Protein AF-A0A179UTD5-F1 (afdb_monomer)

Structure (mmCIF, N/CA/C/O backbone):
data_AF-A0A179UTD5-F1
#
_entry.id   AF-A0A179UTD5-F1
#
loop_
_atom_site.group_PDB
_atom_site.id
_atom_site.type_symbol
_atom_site.label_atom_id
_atom_site.label_alt_id
_atom_site.label_comp_id
_atom_site.label_asym_id
_atom_site.label_entity_id
_atom_site.label_seq_id
_atom_site.pdbx_PDB_ins_code
_atom_site.Cartn_x
_atom_site.Cartn_y
_atom_site.Cartn_z
_atom_site.occupancy
_atom_site.B_iso_or_equiv
_atom_site.auth_seq_id
_atom_site.auth_comp_id
_atom_site.auth_asym_id
_atom_site.auth_atom_id
_atom_site.pdbx_PDB_model_num
ATOM 1 N N . MET A 1 1 ? 24.505 20.014 -13.041 1.00 45.75 1 MET A N 1
ATOM 2 C CA . MET A 1 1 ? 25.662 20.159 -12.126 1.00 45.75 1 MET A CA 1
ATOM 3 C C . MET A 1 1 ? 25.513 21.247 -11.054 1.00 45.75 1 MET A C 1
ATOM 5 O O . MET A 1 1 ? 26.150 21.103 -10.022 1.00 45.75 1 MET A O 1
ATOM 9 N N . ALA A 1 2 ? 24.678 22.289 -11.212 1.00 31.31 2 ALA A N 1
ATOM 10 C CA . ALA A 1 2 ? 24.395 23.248 -10.123 1.00 31.31 2 ALA A CA 1
ATOM 11 C C . ALA A 1 2 ? 23.153 22.891 -9.268 1.00 31.31 2 ALA A C 1
ATOM 13 O O . ALA A 1 2 ? 23.097 23.254 -8.100 1.00 31.31 2 ALA A O 1
ATOM 14 N N . GLN A 1 3 ? 22.189 22.134 -9.812 1.00 37.75 3 GLN A N 1
ATOM 15 C CA . GLN A 1 3 ? 20.967 21.731 -9.092 1.00 37.75 3 GLN A CA 1
ATOM 16 C C . GLN A 1 3 ? 21.190 20.621 -8.046 1.00 37.75 3 GLN A C 1
ATOM 18 O O . GLN A 1 3 ? 20.541 20.643 -7.005 1.00 37.75 3 GLN A O 1
ATOM 23 N N . ASP A 1 4 ? 22.151 19.714 -8.256 1.00 39.25 4 ASP A N 1
ATOM 24 C CA . ASP A 1 4 ? 22.407 18.592 -7.332 1.00 39.25 4 ASP A CA 1
ATOM 25 C C . ASP A 1 4 ? 23.054 19.027 -6.007 1.00 39.25 4 ASP A C 1
ATOM 27 O O . ASP A 1 4 ? 22.862 18.392 -4.973 1.00 39.25 4 ASP A O 1
ATOM 31 N N . ARG A 1 5 ? 23.786 20.151 -6.005 1.00 39.38 5 ARG A N 1
ATOM 32 C CA . ARG A 1 5 ? 24.394 20.705 -4.784 1.00 39.38 5 ARG A CA 1
ATOM 33 C C . ARG A 1 5 ? 23.377 21.396 -3.876 1.00 39.38 5 ARG A C 1
ATOM 35 O O . ARG A 1 5 ? 23.555 21.368 -2.662 1.00 39.38 5 ARG A O 1
ATOM 42 N N . GLN A 1 6 ? 22.306 21.957 -4.437 1.00 38.03 6 GLN A N 1
ATOM 43 C CA . GLN A 1 6 ? 21.267 22.631 -3.653 1.00 38.03 6 GLN A CA 1
ATOM 44 C C . GLN A 1 6 ? 20.427 21.625 -2.843 1.00 38.03 6 GLN A C 1
ATOM 46 O O . GLN A 1 6 ? 20.060 21.892 -1.703 1.00 38.03 6 GLN A O 1
ATOM 51 N N . PHE A 1 7 ? 20.217 20.421 -3.390 1.00 41.94 7 PHE A N 1
ATOM 52 C CA . PHE A 1 7 ? 19.435 19.356 -2.754 1.00 41.94 7 PHE A CA 1
ATOM 53 C C . PHE A 1 7 ? 20.102 18.788 -1.487 1.00 41.94 7 PHE A C 1
ATOM 55 O O . PHE A 1 7 ? 19.427 18.477 -0.502 1.00 41.94 7 PHE A O 1
ATOM 62 N N . ALA A 1 8 ? 21.435 18.694 -1.471 1.00 44.12 8 ALA A N 1
ATOM 63 C CA . ALA A 1 8 ? 22.182 18.202 -0.312 1.00 44.12 8 ALA A CA 1
ATOM 64 C C . ALA A 1 8 ? 22.150 19.186 0.874 1.00 44.12 8 ALA A C 1
ATOM 66 O O . ALA A 1 8 ? 22.037 18.761 2.025 1.00 44.12 8 ALA A O 1
ATOM 67 N N . VAL A 1 9 ? 22.191 20.494 0.597 1.00 42.91 9 VAL A N 1
ATOM 68 C CA . VAL A 1 9 ? 22.203 21.543 1.630 1.00 42.91 9 VAL A CA 1
ATOM 69 C C . VAL A 1 9 ? 20.824 21.691 2.282 1.00 42.91 9 VAL A C 1
ATOM 71 O O . VAL A 1 9 ? 20.731 21.674 3.511 1.00 42.91 9 VAL A O 1
ATOM 74 N N . ASP A 1 10 ? 19.744 21.701 1.494 1.00 41.81 10 ASP A N 1
ATOM 75 C CA . ASP A 1 10 ? 18.377 21.844 2.021 1.00 41.81 10 ASP A CA 1
ATOM 76 C C . ASP A 1 10 ? 17.947 20.648 2.890 1.00 41.81 10 ASP A C 1
ATOM 78 O O . ASP A 1 10 ? 17.264 20.808 3.907 1.00 41.81 10 ASP A O 1
ATOM 82 N N . THR A 1 11 ? 18.407 19.439 2.549 1.00 42.28 11 THR A N 1
ATOM 83 C CA . THR A 1 11 ? 18.096 18.214 3.309 1.00 42.28 11 THR A CA 1
ATOM 84 C C . THR A 1 11 ? 18.831 18.171 4.654 1.00 42.28 11 THR A C 1
ATOM 86 O O . THR A 1 11 ? 18.299 17.673 5.652 1.00 42.28 11 THR A O 1
ATOM 89 N N . GLN A 1 12 ? 20.046 18.721 4.716 1.00 40.56 12 GLN A N 1
ATOM 90 C CA . GLN A 1 12 ? 20.845 18.769 5.940 1.00 40.56 12 GLN A CA 1
ATOM 91 C C . GLN A 1 12 ? 20.377 19.896 6.878 1.00 40.56 12 GLN A C 1
ATOM 93 O O . GLN A 1 12 ? 20.342 19.708 8.096 1.00 40.56 12 GLN A O 1
ATOM 98 N N . GLN A 1 13 ? 19.910 21.017 6.318 1.00 35.78 13 GLN A N 1
ATOM 99 C CA . GLN A 1 13 ? 19.383 22.151 7.079 1.00 35.78 13 GLN A CA 1
ATOM 100 C C . GLN A 1 13 ? 17.998 21.851 7.687 1.00 35.78 13 GLN A C 1
ATOM 102 O O . GLN A 1 13 ? 17.762 22.180 8.850 1.00 35.78 13 GLN A O 1
ATOM 107 N N . ARG A 1 14 ? 17.129 21.096 6.988 1.00 44.94 14 ARG A N 1
ATOM 108 C CA . ARG A 1 14 ? 15.857 20.582 7.552 1.00 44.94 14 ARG A CA 1
ATOM 109 C C . ARG A 1 14 ? 16.034 19.528 8.652 1.00 44.94 14 ARG A C 1
ATOM 111 O O . ARG A 1 14 ? 15.143 19.358 9.481 1.00 44.94 14 ARG A O 1
ATOM 118 N N . ARG A 1 15 ? 17.170 18.820 8.694 1.00 42.62 15 ARG A N 1
ATOM 119 C CA . ARG A 1 15 ? 17.478 17.869 9.779 1.00 42.62 15 ARG A CA 1
ATOM 120 C C . ARG A 1 15 ? 17.890 18.557 11.083 1.00 42.62 15 ARG A C 1
ATOM 122 O O . ARG A 1 15 ? 17.671 17.979 12.142 1.00 42.62 15 ARG A O 1
ATOM 129 N N . GLN A 1 16 ? 18.451 19.767 11.029 1.00 36.53 16 GLN A N 1
ATOM 130 C CA . GLN A 1 16 ? 18.895 20.490 12.229 1.00 36.53 16 GLN A CA 1
ATOM 131 C C . GLN A 1 16 ? 17.793 21.339 12.881 1.00 36.53 16 GLN A C 1
ATOM 133 O O . GLN A 1 16 ? 17.808 21.506 14.097 1.00 36.53 16 GLN A O 1
ATOM 138 N N . THR A 1 17 ? 16.801 21.819 12.126 1.00 38.00 17 THR A N 1
ATOM 139 C CA . THR A 1 17 ? 15.708 22.645 12.677 1.00 38.00 17 THR A CA 1
ATOM 140 C C . THR A 1 17 ? 14.622 21.846 13.403 1.00 38.00 17 THR A C 1
ATOM 142 O O . THR A 1 17 ? 13.911 22.401 14.236 1.00 38.00 17 THR A O 1
ATOM 145 N N . ASN A 1 18 ? 14.523 20.536 13.161 1.00 33.56 18 ASN A N 1
ATOM 146 C CA . ASN A 1 18 ? 13.506 19.682 13.786 1.00 33.56 18 ASN A CA 1
ATOM 147 C C . ASN A 1 18 ? 13.922 19.091 15.148 1.00 33.56 18 ASN A C 1
ATOM 149 O O . ASN A 1 18 ? 13.120 18.408 15.778 1.00 33.56 18 ASN A O 1
ATOM 153 N N . PHE A 1 19 ? 15.143 19.362 15.629 1.00 33.28 19 PHE A N 1
ATOM 154 C CA . PHE A 1 19 ? 15.650 18.844 16.910 1.00 33.28 19 PHE A CA 1
ATOM 155 C C . PHE A 1 19 ? 15.665 19.863 18.065 1.00 33.28 19 PHE A C 1
ATOM 157 O O . PHE A 1 19 ? 16.104 19.518 19.159 1.00 33.28 19 PHE A O 1
ATOM 164 N N . THR A 1 20 ? 15.171 21.094 17.877 1.00 34.09 20 THR A N 1
ATOM 165 C CA . THR A 1 20 ? 15.298 22.166 18.892 1.00 34.09 20 THR A CA 1
ATOM 166 C C . THR A 1 20 ? 14.007 22.862 19.333 1.00 34.09 20 THR A C 1
ATOM 168 O O . THR A 1 20 ? 14.087 23.801 20.121 1.00 34.09 20 THR A O 1
ATOM 171 N N . HIS A 1 21 ? 12.810 22.391 18.965 1.00 30.84 21 HIS A N 1
ATOM 172 C CA . HIS A 1 21 ? 11.567 22.961 19.510 1.00 30.84 21 HIS A CA 1
ATOM 173 C C . HIS A 1 21 ? 10.615 21.911 20.084 1.00 30.84 21 HIS A C 1
ATOM 175 O O . HIS A 1 21 ? 9.765 21.358 19.396 1.00 30.84 21 HIS A O 1
ATOM 181 N N . GLY A 1 22 ? 10.742 21.679 21.393 1.00 32.91 22 GLY A N 1
ATOM 182 C CA . GLY A 1 22 ? 9.803 20.852 22.151 1.00 32.91 22 GLY A CA 1
ATOM 183 C C . GLY A 1 22 ? 10.181 20.619 23.614 1.00 32.91 22 GLY A C 1
ATOM 184 O O . GLY A 1 22 ? 9.931 19.539 24.128 1.00 32.91 22 GLY A O 1
ATOM 185 N N . GLY A 1 23 ? 10.807 21.589 24.290 1.00 27.78 23 GLY A N 1
ATOM 186 C CA . GLY A 1 23 ? 11.138 21.491 25.714 1.00 27.78 23 GLY A CA 1
ATOM 187 C C . GLY A 1 23 ? 10.727 22.760 26.450 1.00 27.78 23 GLY A C 1
ATOM 188 O O . GLY A 1 23 ? 11.314 23.814 26.234 1.00 27.78 23 GLY A O 1
ATOM 189 N N . ARG A 1 24 ? 9.704 22.665 27.307 1.00 34.38 24 ARG A N 1
ATOM 190 C CA . ARG A 1 24 ? 9.354 23.704 28.285 1.00 34.38 24 ARG A CA 1
ATOM 191 C C . ARG A 1 24 ? 10.528 23.880 29.253 1.00 34.38 24 ARG A C 1
ATOM 193 O O . ARG A 1 24 ? 10.786 22.989 30.056 1.00 34.38 24 ARG A O 1
ATOM 200 N N . THR A 1 25 ? 11.207 25.018 29.201 1.00 30.19 25 THR A N 1
ATOM 201 C CA . THR A 1 25 ? 12.200 25.437 30.195 1.00 30.19 25 THR A CA 1
ATOM 202 C C . THR A 1 25 ? 11.567 26.420 31.177 1.00 30.19 25 THR A C 1
ATOM 204 O O . THR A 1 25 ? 11.103 27.495 30.802 1.00 30.19 25 THR A O 1
ATOM 207 N N . PHE A 1 26 ? 11.543 26.032 32.453 1.00 33.00 26 PHE A N 1
ATOM 208 C CA . PHE A 1 26 ? 11.417 26.958 33.575 1.00 33.00 26 PHE A CA 1
ATOM 209 C C . PHE A 1 26 ? 12.678 27.836 33.619 1.00 33.00 26 PHE A C 1
ATOM 211 O O . PHE A 1 26 ? 13.791 27.325 33.491 1.00 33.00 26 PHE A O 1
ATOM 218 N N . GLY A 1 27 ? 12.497 29.152 33.747 1.00 30.91 27 GLY A N 1
ATOM 219 C CA . GLY A 1 27 ? 13.593 30.122 33.773 1.00 30.91 27 GLY A CA 1
ATOM 220 C C . GLY A 1 27 ? 14.416 30.073 35.073 1.00 30.91 27 GLY A C 1
ATOM 221 O O . GLY A 1 27 ? 13.873 29.705 36.117 1.00 30.91 27 GLY A O 1
ATOM 222 N N . PRO A 1 28 ? 15.706 30.458 35.040 1.00 39.06 28 PRO A N 1
ATOM 223 C CA . PRO A 1 28 ? 16.534 30.587 36.235 1.00 39.06 28 PRO A CA 1
ATOM 224 C C . PRO A 1 28 ? 16.504 32.026 36.795 1.00 39.06 28 PRO A C 1
ATOM 226 O O . PRO A 1 28 ? 16.358 32.976 36.020 1.00 39.06 28 PRO A O 1
ATOM 229 N N . PRO A 1 29 ? 16.688 32.229 38.114 1.00 37.50 29 PRO A N 1
ATOM 230 C CA . PRO A 1 29 ? 17.000 33.537 38.685 1.00 37.50 29 PRO A CA 1
ATOM 231 C C . PRO A 1 29 ? 18.529 33.782 38.755 1.00 37.50 29 PRO A C 1
ATOM 233 O O . PRO A 1 29 ? 19.312 32.855 38.534 1.00 37.50 29 PRO A O 1
ATOM 236 N N . PRO A 1 30 ? 18.969 35.034 38.999 1.00 37.62 30 PRO A N 1
ATOM 237 C CA . PRO A 1 30 ? 20.245 35.547 38.504 1.00 37.62 30 PRO A CA 1
ATOM 238 C C . PRO A 1 30 ? 21.448 35.352 39.441 1.00 37.62 30 PRO A C 1
ATOM 240 O O . PRO A 1 30 ? 21.329 35.115 40.639 1.00 37.62 30 PRO A O 1
ATOM 243 N N . SER A 1 31 ? 22.618 35.510 38.824 1.00 33.59 31 SER A N 1
ATOM 244 C CA . SER A 1 31 ? 23.986 35.411 39.334 1.00 33.59 31 SER A CA 1
ATOM 245 C C . SER A 1 31 ? 24.446 36.583 40.211 1.00 33.59 31 SER A C 1
ATOM 247 O O . SER A 1 31 ? 24.213 37.742 39.866 1.00 33.59 31 SER A O 1
ATOM 249 N N . THR A 1 32 ? 25.260 36.280 41.225 1.00 33.25 32 THR A N 1
ATOM 250 C CA . THR A 1 32 ? 26.207 37.208 41.867 1.00 33.25 32 THR A CA 1
ATOM 251 C C . THR A 1 32 ? 27.625 36.618 41.862 1.00 33.25 32 THR A C 1
ATOM 253 O O . THR A 1 32 ? 27.832 35.418 42.022 1.00 33.25 32 THR A O 1
ATOM 256 N N . THR A 1 33 ? 28.588 37.493 41.583 1.00 37.25 33 THR A N 1
ATOM 257 C CA . THR A 1 33 ? 30.030 37.291 41.336 1.00 37.25 33 THR A CA 1
ATOM 258 C C . THR A 1 33 ? 30.871 37.389 42.644 1.00 37.25 33 THR A C 1
ATOM 260 O O . THR A 1 33 ? 30.285 37.388 43.721 1.00 37.25 33 THR A O 1
ATOM 263 N N . PRO A 1 34 ? 32.218 37.540 42.624 1.00 47.97 34 PRO A N 1
ATOM 264 C CA . PRO A 1 34 ? 33.231 36.470 42.629 1.00 47.97 34 PRO A CA 1
ATOM 265 C C . PRO A 1 34 ? 34.286 36.643 43.759 1.00 47.97 34 PRO A C 1
ATOM 267 O O . PRO A 1 34 ? 34.339 37.693 44.381 1.00 47.97 34 PRO A O 1
ATOM 270 N N . LEU A 1 35 ? 35.199 35.683 43.969 1.00 31.44 35 LEU A N 1
ATOM 271 C CA . LEU A 1 35 ? 36.503 35.889 44.644 1.00 31.44 35 LEU A CA 1
ATOM 272 C C . LEU A 1 35 ? 37.473 34.748 44.242 1.00 31.44 35 LEU A C 1
ATOM 274 O O . LEU A 1 35 ? 37.134 33.577 44.390 1.00 31.44 35 LEU A O 1
ATOM 278 N N . GLY A 1 36 ? 38.645 35.086 43.681 1.00 28.45 36 GLY A N 1
ATOM 279 C CA . GLY A 1 36 ? 39.770 34.159 43.403 1.00 28.45 36 GLY A CA 1
ATOM 280 C C . GLY A 1 36 ? 40.814 34.159 44.540 1.00 28.45 36 GLY A C 1
ATOM 281 O O . GLY A 1 36 ? 40.448 34.547 45.647 1.00 28.45 36 GLY A O 1
ATOM 282 N N . PRO A 1 37 ? 42.122 33.888 44.303 1.00 50.66 37 PRO A N 1
ATOM 283 C CA . PRO A 1 37 ? 42.756 33.123 43.217 1.00 50.66 37 PRO A CA 1
ATOM 284 C C . PRO A 1 37 ? 43.889 32.141 43.674 1.00 50.66 37 PRO A C 1
ATOM 286 O O . PRO A 1 37 ? 44.347 32.170 44.808 1.00 50.66 37 PRO A O 1
ATOM 289 N N . SER A 1 38 ? 44.377 31.352 42.700 1.00 31.33 38 SER A N 1
ATOM 290 C CA . SER A 1 38 ? 45.745 30.810 42.486 1.00 31.33 38 SER A CA 1
ATOM 291 C C . SER A 1 38 ? 46.451 29.890 43.503 1.00 31.33 38 SER A C 1
ATOM 293 O O . SER A 1 38 ? 46.857 30.329 44.569 1.00 31.33 38 SER A O 1
ATOM 295 N N . ALA A 1 39 ? 46.834 28.686 43.042 1.00 32.06 39 ALA A N 1
ATOM 296 C CA . ALA A 1 39 ? 48.245 28.292 42.859 1.00 32.06 39 ALA A CA 1
ATOM 297 C C . ALA A 1 39 ? 48.382 26.936 42.126 1.00 32.06 39 ALA A C 1
ATOM 299 O O . ALA A 1 39 ? 47.685 25.967 42.411 1.00 32.06 39 ALA A O 1
ATOM 300 N N . THR A 1 40 ? 49.316 26.903 41.180 1.00 31.75 40 THR A N 1
ATOM 301 C CA . THR A 1 40 ? 49.739 25.782 40.326 1.00 31.75 40 THR A CA 1
ATOM 302 C C . THR A 1 40 ? 50.897 25.026 40.991 1.00 31.75 40 THR A C 1
ATOM 304 O O . THR A 1 40 ? 51.768 25.706 41.524 1.00 31.75 40 THR A O 1
ATOM 307 N N . LEU A 1 41 ? 50.977 23.684 40.892 1.00 31.02 41 LEU A N 1
ATOM 308 C CA . LEU A 1 41 ? 52.193 22.927 40.496 1.00 31.02 41 LEU A CA 1
ATOM 309 C C . LEU A 1 41 ? 52.088 21.387 40.646 1.00 31.02 41 LEU A C 1
ATOM 311 O O . LEU A 1 41 ? 51.740 20.870 41.700 1.00 31.02 41 LEU A O 1
ATOM 315 N N . ALA A 1 42 ? 52.574 20.727 39.586 1.00 29.88 42 ALA A N 1
ATOM 316 C CA . ALA A 1 42 ? 53.394 19.505 39.527 1.00 29.88 42 ALA A CA 1
ATOM 317 C C . ALA A 1 42 ? 52.785 18.080 39.558 1.00 29.88 42 ALA A C 1
ATOM 319 O O . ALA A 1 42 ? 51.980 17.693 40.397 1.00 29.88 42 ALA A O 1
ATOM 320 N N . SER A 1 43 ? 53.301 17.305 38.594 1.00 32.69 43 SER A N 1
ATOM 321 C CA . SER A 1 43 ? 53.149 15.885 38.262 1.00 32.69 43 SER A CA 1
ATOM 322 C C . SER A 1 43 ? 53.301 14.876 39.402 1.00 32.69 43 SER A C 1
ATOM 324 O O . SER A 1 43 ? 54.254 14.960 40.169 1.00 32.69 43 SER A O 1
ATOM 326 N N . ALA A 1 44 ? 52.524 13.789 39.331 1.00 31.36 44 ALA A N 1
ATOM 327 C CA . ALA A 1 44 ? 53.013 12.423 39.555 1.00 31.36 44 ALA A CA 1
ATOM 328 C C . ALA A 1 44 ? 52.036 11.392 38.956 1.00 31.36 44 ALA A C 1
ATOM 330 O O . ALA A 1 44 ? 50.825 11.473 39.146 1.00 31.36 44 ALA A O 1
ATOM 331 N N . MET A 1 45 ? 52.579 10.431 38.206 1.00 34.25 45 MET A N 1
ATOM 332 C CA . MET A 1 45 ? 51.870 9.254 37.706 1.00 34.25 45 MET A CA 1
ATOM 333 C C . MET A 1 45 ? 51.644 8.207 38.813 1.00 34.25 45 MET A C 1
ATOM 335 O O . MET A 1 45 ? 52.405 8.147 39.772 1.00 34.25 45 MET A O 1
ATOM 339 N N . LEU A 1 46 ? 50.693 7.302 38.532 1.00 33.59 46 LEU A N 1
ATOM 340 C CA . LEU A 1 46 ? 50.519 5.937 39.061 1.00 33.59 46 LEU A CA 1
ATOM 341 C C . LEU A 1 46 ? 49.963 5.783 40.487 1.00 33.59 46 LEU A C 1
ATOM 343 O O . LEU A 1 46 ? 50.694 5.842 41.465 1.00 33.59 46 LEU A O 1
ATOM 347 N N . ALA A 1 47 ? 48.682 5.411 40.569 1.00 32.91 47 ALA A N 1
ATOM 348 C CA . ALA A 1 47 ? 48.234 4.112 41.097 1.00 32.91 47 ALA A CA 1
ATOM 349 C C . ALA A 1 47 ? 46.696 4.080 41.137 1.00 32.91 47 ALA A C 1
ATOM 351 O O . ALA A 1 47 ? 46.063 4.905 41.789 1.00 32.91 47 ALA A O 1
ATOM 352 N N . ALA A 1 48 ? 46.086 3.118 40.446 1.00 47.72 48 ALA A N 1
ATOM 353 C CA . ALA A 1 48 ? 44.680 2.779 40.643 1.00 47.72 48 ALA A CA 1
ATOM 354 C C . ALA A 1 48 ? 44.540 1.879 41.880 1.00 47.72 48 ALA A C 1
ATOM 356 O O . ALA A 1 48 ? 45.352 0.961 42.029 1.00 47.72 48 ALA A O 1
ATOM 357 N N . PRO A 1 49 ? 43.479 2.039 42.692 1.00 44.78 49 PRO A N 1
ATOM 358 C CA . PRO A 1 49 ? 42.994 0.927 43.490 1.00 44.78 49 PRO A CA 1
ATOM 359 C C . PRO A 1 49 ? 41.511 0.598 43.228 1.00 44.78 49 PRO A C 1
ATOM 361 O O . PRO A 1 49 ? 40.615 1.402 43.451 1.00 44.78 49 PRO A O 1
ATOM 364 N N . ILE A 1 50 ? 41.320 -0.648 42.779 1.00 44.84 50 ILE A N 1
ATOM 365 C CA . ILE A 1 50 ? 40.450 -1.687 43.362 1.00 44.84 50 ILE A CA 1
ATOM 366 C C . ILE A 1 50 ? 38.925 -1.458 43.311 1.00 44.84 50 ILE A C 1
ATOM 368 O O . ILE A 1 50 ? 38.333 -0.740 44.110 1.00 44.84 50 ILE A O 1
ATOM 372 N N . ALA A 1 51 ? 38.285 -2.211 42.411 1.00 52.59 51 ALA A N 1
ATOM 373 C CA . ALA A 1 51 ? 36.853 -2.503 42.426 1.00 52.59 51 ALA A CA 1
ATOM 374 C C . ALA A 1 51 ? 36.478 -3.445 43.598 1.00 52.59 51 ALA A C 1
ATOM 376 O O . ALA A 1 51 ? 37.292 -4.293 43.975 1.00 52.59 51 ALA A O 1
ATOM 377 N N . PRO A 1 52 ? 35.258 -3.347 44.160 1.00 61.62 52 PRO A N 1
ATOM 378 C CA . PRO A 1 52 ? 34.800 -4.219 45.243 1.00 61.62 52 PRO A CA 1
ATOM 379 C C . PRO A 1 52 ? 34.510 -5.661 44.765 1.00 61.62 52 PRO A C 1
ATOM 381 O O . PRO A 1 52 ? 34.223 -5.873 43.583 1.00 61.62 52 PRO A O 1
ATOM 384 N N . PRO A 1 53 ? 34.574 -6.667 45.663 1.00 59.09 53 PRO A N 1
ATOM 385 C CA . PRO A 1 53 ? 34.474 -8.081 45.302 1.00 59.09 53 PRO A CA 1
ATOM 386 C C . PRO A 1 53 ? 33.048 -8.516 44.925 1.00 59.09 53 PRO A C 1
ATOM 388 O O . PRO A 1 53 ? 32.059 -8.098 45.527 1.00 59.09 53 PRO A O 1
ATOM 391 N N . VAL A 1 54 ? 32.969 -9.411 43.937 1.00 64.50 54 VAL A N 1
ATOM 392 C CA . VAL A 1 54 ? 31.746 -10.074 43.454 1.00 64.50 54 VAL A CA 1
ATOM 393 C C . VAL A 1 54 ? 31.283 -11.139 44.468 1.00 64.50 54 VAL A C 1
ATOM 395 O O . VAL A 1 54 ? 32.126 -11.893 44.961 1.00 64.50 54 VAL A O 1
ATOM 398 N N . PRO A 1 55 ? 29.977 -11.251 44.785 1.00 66.75 55 PRO A N 1
ATOM 399 C CA . PRO A 1 55 ? 29.467 -12.272 45.702 1.00 66.75 55 PRO A CA 1
ATOM 400 C C . PRO A 1 55 ? 29.495 -13.694 45.094 1.00 66.75 55 PRO A C 1
ATOM 402 O O . PRO A 1 55 ? 29.373 -13.845 43.876 1.00 66.75 55 PRO A O 1
ATOM 405 N N . PRO A 1 56 ? 29.634 -14.749 45.923 1.00 65.75 56 PRO A N 1
ATOM 406 C CA . PRO A 1 56 ? 29.787 -16.127 45.456 1.00 65.75 56 PRO A CA 1
ATOM 407 C C . PRO A 1 56 ? 28.477 -16.748 44.943 1.00 65.75 56 PRO A C 1
ATOM 409 O O . PRO A 1 56 ? 27.387 -16.470 45.442 1.00 65.75 56 PRO A O 1
ATOM 412 N N . ALA A 1 57 ? 28.612 -17.630 43.949 1.00 62.78 57 ALA A N 1
ATOM 413 C CA . ALA A 1 57 ? 27.517 -18.364 43.318 1.00 62.78 57 ALA A CA 1
ATOM 414 C C . ALA A 1 57 ? 26.959 -19.500 44.212 1.00 62.78 57 ALA A C 1
ATOM 416 O O . ALA A 1 57 ? 27.713 -20.094 44.987 1.00 62.78 57 ALA A O 1
ATOM 417 N N . PRO A 1 58 ? 25.659 -19.840 44.093 1.00 64.12 58 PRO A N 1
ATOM 418 C CA . PRO A 1 58 ? 25.029 -20.900 44.880 1.00 64.12 58 PRO A CA 1
ATOM 419 C C . PRO A 1 58 ? 25.416 -22.320 44.407 1.00 64.12 58 PRO A C 1
ATOM 421 O O . PRO A 1 58 ? 25.731 -22.515 43.229 1.00 64.12 58 PRO A O 1
ATOM 424 N N . PRO A 1 59 ? 25.375 -23.327 45.305 1.00 66.69 59 PRO A N 1
ATOM 425 C CA . PRO A 1 59 ? 25.826 -24.688 45.018 1.00 66.69 59 PRO A CA 1
ATOM 426 C C . PRO A 1 59 ? 24.826 -25.512 44.177 1.00 66.69 59 PRO A C 1
ATOM 428 O O . PRO A 1 59 ? 23.617 -25.268 44.231 1.00 66.69 59 PRO A O 1
ATOM 431 N N . PRO A 1 60 ? 25.311 -26.518 43.420 1.00 62.31 60 PRO A N 1
ATOM 432 C CA . PRO A 1 60 ? 24.486 -27.369 42.562 1.00 62.31 60 PRO A CA 1
ATOM 433 C C . PRO A 1 60 ? 23.741 -28.478 43.338 1.00 62.31 60 PRO A C 1
ATOM 435 O O . PRO A 1 60 ? 24.191 -28.895 44.408 1.00 62.31 60 PRO A O 1
ATOM 438 N N . PRO A 1 61 ? 22.623 -29.005 42.795 1.00 59.97 61 PRO A N 1
ATOM 439 C CA . PRO A 1 61 ? 21.857 -30.083 43.421 1.00 59.97 61 PRO A CA 1
ATOM 440 C C . PRO A 1 61 ? 22.509 -31.473 43.230 1.00 59.97 61 PRO A C 1
ATOM 442 O O . PRO A 1 61 ? 23.236 -31.686 42.255 1.00 59.97 61 PRO A O 1
ATOM 445 N N . PRO A 1 62 ? 22.243 -32.441 44.132 1.00 53.31 62 PRO A N 1
ATOM 446 C CA . PRO A 1 62 ? 22.898 -33.748 44.131 1.00 53.31 62 PRO A CA 1
ATOM 447 C C . PRO A 1 62 ? 22.291 -34.752 43.135 1.00 53.31 62 PRO A C 1
ATOM 449 O O . PRO A 1 62 ? 21.085 -34.784 42.891 1.00 53.31 62 PRO A O 1
ATOM 452 N N . PHE A 1 63 ? 23.162 -35.613 42.600 1.00 41.31 63 PHE A N 1
ATOM 453 C CA . PHE A 1 63 ? 22.863 -36.727 41.695 1.00 41.31 63 PHE A CA 1
ATOM 454 C C . PHE A 1 63 ? 22.596 -38.054 42.435 1.00 41.31 63 PHE A C 1
ATOM 456 O O . PHE A 1 63 ? 23.276 -38.375 43.406 1.00 41.31 63 PHE A O 1
ATOM 463 N N . GLY A 1 64 ? 21.698 -38.873 41.870 1.00 36.94 64 GLY A N 1
ATOM 464 C CA . GLY A 1 64 ? 21.466 -40.301 42.174 1.00 36.94 64 GLY A CA 1
ATOM 465 C C . GLY A 1 64 ? 19.958 -40.596 42.241 1.00 36.94 64 GLY A C 1
ATOM 466 O O . GLY A 1 64 ? 19.240 -39.845 42.877 1.00 36.94 64 GLY A O 1
ATOM 467 N N . LEU A 1 65 ? 19.349 -41.605 41.607 1.00 35.72 65 LEU A N 1
ATOM 468 C CA . LEU A 1 65 ? 19.792 -42.939 41.194 1.00 35.72 65 LEU A CA 1
ATOM 469 C C . LEU A 1 65 ? 18.941 -43.450 40.003 1.00 35.72 65 LEU A C 1
ATOM 471 O O . LEU A 1 65 ? 17.761 -43.129 39.879 1.00 35.72 65 LEU A O 1
ATOM 475 N N . ARG A 1 66 ? 19.544 -44.291 39.151 1.00 42.62 66 ARG A N 1
ATOM 476 C CA . ARG A 1 66 ? 18.867 -45.142 38.144 1.00 42.62 66 ARG A CA 1
ATOM 477 C C . ARG A 1 66 ? 18.260 -46.393 38.799 1.00 42.62 66 ARG A C 1
ATOM 479 O O . ARG A 1 66 ? 18.797 -46.848 39.806 1.00 42.62 66 ARG A O 1
ATOM 486 N N . PRO A 1 67 ? 17.288 -47.051 38.134 1.00 38.94 67 PRO A N 1
ATOM 487 C CA . PRO A 1 67 ? 17.542 -48.443 37.712 1.00 38.94 67 PRO A CA 1
ATOM 488 C C . PRO A 1 67 ? 17.150 -48.782 36.248 1.00 38.94 67 PRO A C 1
ATOM 490 O O . PRO A 1 67 ? 16.177 -48.276 35.699 1.00 38.94 67 PRO A O 1
ATOM 493 N N . ARG A 1 68 ? 17.938 -49.687 35.641 1.00 34.75 68 ARG A N 1
ATOM 494 C CA . ARG A 1 68 ? 17.685 -50.555 34.453 1.00 34.75 68 ARG A CA 1
ATOM 495 C C . ARG A 1 68 ? 17.099 -51.898 34.985 1.00 34.75 68 ARG A C 1
ATOM 497 O O . ARG A 1 68 ? 17.406 -52.204 36.127 1.00 34.75 68 ARG A O 1
ATOM 504 N N . SER A 1 69 ? 16.336 -52.784 34.322 1.00 34.59 69 SER A N 1
ATOM 505 C CA . SER A 1 69 ? 16.023 -53.087 32.906 1.00 34.59 69 SER A CA 1
ATOM 506 C C . SER A 1 69 ? 15.000 -54.263 32.775 1.00 34.59 69 SER A C 1
ATOM 508 O O . SER A 1 69 ? 14.953 -55.079 33.687 1.00 34.59 69 SER A O 1
ATOM 510 N N . ASN A 1 70 ? 14.362 -54.406 31.586 1.00 30.80 70 ASN A N 1
ATOM 511 C CA . ASN A 1 70 ? 13.842 -55.632 30.884 1.00 30.80 70 ASN A CA 1
ATOM 512 C C . ASN A 1 70 ? 12.478 -56.268 31.317 1.00 30.80 70 ASN A C 1
ATOM 514 O O . ASN A 1 70 ? 12.403 -56.796 32.416 1.00 30.80 70 ASN A O 1
ATOM 518 N N . THR A 1 71 ? 11.323 -56.092 30.617 1.00 34.69 71 THR A N 1
ATOM 519 C CA . THR A 1 71 ? 10.704 -56.706 29.371 1.00 34.69 71 THR A CA 1
ATOM 520 C C . THR A 1 71 ? 9.828 -57.985 29.613 1.00 34.69 71 THR A C 1
ATOM 522 O O . THR A 1 71 ? 10.052 -58.646 30.616 1.00 34.69 71 THR A O 1
ATOM 525 N N . PRO A 1 72 ? 8.874 -58.413 28.726 1.00 41.56 72 PRO A N 1
ATOM 526 C CA . PRO A 1 72 ? 7.465 -57.976 28.473 1.00 41.56 72 PRO A CA 1
ATOM 527 C C . PRO A 1 72 ? 6.451 -59.192 28.484 1.00 41.56 72 PRO A C 1
ATOM 529 O O . PRO A 1 72 ? 6.806 -60.215 29.058 1.00 41.56 72 PRO A O 1
ATOM 532 N N . PRO A 1 73 ? 5.312 -59.265 27.731 1.00 52.25 73 PRO A N 1
ATOM 533 C CA . PRO A 1 73 ? 4.093 -58.428 27.568 1.00 52.25 73 PRO A CA 1
ATOM 534 C C . PRO A 1 73 ? 2.753 -59.191 27.854 1.00 52.25 73 PRO A C 1
ATOM 536 O O . PRO A 1 73 ? 2.746 -60.414 27.842 1.00 52.25 73 PRO A O 1
ATOM 539 N N . LEU A 1 74 ? 1.592 -58.505 27.971 1.00 29.70 74 LEU A N 1
ATOM 540 C CA . LEU A 1 74 ? 0.268 -58.971 27.461 1.00 29.70 74 LEU A CA 1
ATOM 541 C C . LEU A 1 74 ? -0.883 -57.942 27.648 1.00 29.70 74 LEU A C 1
ATOM 543 O O . LEU A 1 74 ? -1.180 -57.504 28.751 1.00 29.70 74 LEU A O 1
ATOM 547 N N . LYS A 1 75 ? -1.515 -57.595 26.513 1.00 33.47 75 LYS A N 1
ATOM 548 C CA . LYS A 1 75 ? -2.916 -57.186 26.228 1.00 33.47 75 LYS A CA 1
ATOM 549 C C . LYS A 1 75 ? -3.803 -56.623 27.367 1.00 33.47 75 LYS A C 1
ATOM 551 O O . LYS A 1 75 ? -4.193 -57.358 28.261 1.00 33.47 75 LYS A O 1
ATOM 556 N N . SER A 1 76 ? -4.343 -55.407 27.184 1.00 30.92 76 SER A N 1
ATOM 557 C CA . SER A 1 76 ? -5.794 -55.170 26.969 1.00 30.92 76 SER A CA 1
ATOM 558 C C . SER A 1 76 ? -6.210 -53.681 27.014 1.00 30.92 76 SER A C 1
ATOM 560 O O . SER A 1 76 ? -5.678 -52.879 27.771 1.00 30.92 76 SER A O 1
ATOM 562 N N . ALA A 1 77 ? -7.219 -53.377 26.189 1.00 32.06 77 ALA A N 1
ATOM 563 C CA . ALA A 1 77 ? -8.335 -52.454 26.420 1.00 32.06 77 ALA A CA 1
ATOM 564 C C . ALA A 1 77 ? -8.111 -50.925 26.500 1.00 32.06 77 ALA A C 1
ATOM 566 O O . ALA A 1 77 ? -7.859 -50.331 27.542 1.00 32.06 77 ALA A O 1
ATOM 567 N N . LEU A 1 78 ? -8.404 -50.286 25.361 1.00 43.16 78 LEU A N 1
ATOM 568 C CA . LEU A 1 78 ? -9.449 -49.261 25.212 1.00 43.16 78 LEU A CA 1
ATOM 569 C C . LEU A 1 78 ? -9.570 -48.225 26.354 1.00 43.16 78 LEU A C 1
ATOM 571 O O . LEU A 1 78 ? -10.399 -48.353 27.254 1.00 43.16 78 LEU A O 1
ATOM 575 N N . ARG A 1 79 ? -8.835 -47.112 26.244 1.00 34.25 79 ARG A N 1
ATOM 576 C CA . ARG A 1 79 ? -9.214 -45.845 26.889 1.00 34.25 79 ARG A CA 1
ATOM 577 C C . ARG A 1 79 ? -9.276 -44.721 25.859 1.00 34.25 79 ARG A C 1
ATOM 579 O O . ARG A 1 79 ? -8.283 -44.360 25.238 1.00 34.25 79 ARG A O 1
ATOM 586 N N . LYS A 1 80 ? -10.492 -44.198 25.700 1.00 37.19 80 LYS A N 1
ATOM 587 C CA . LYS A 1 80 ? -10.842 -42.937 25.034 1.00 37.19 80 LYS A CA 1
ATOM 588 C C . LYS A 1 80 ? -9.944 -41.805 25.567 1.00 37.19 80 LYS A C 1
ATOM 590 O O . LYS A 1 80 ? -9.872 -41.666 26.789 1.00 37.19 80 LYS A O 1
ATOM 595 N N . PRO A 1 81 ? -9.325 -40.965 24.721 1.00 36.56 81 PRO A N 1
ATOM 596 C CA . PRO A 1 81 ? -8.753 -39.715 25.192 1.00 36.56 81 PRO A CA 1
ATOM 597 C C . PRO A 1 81 ? -9.886 -38.727 25.481 1.00 36.56 81 PRO A C 1
ATOM 599 O O . PRO A 1 81 ? -10.682 -38.389 24.604 1.00 36.56 81 PRO A O 1
ATOM 602 N N . THR A 1 82 ? -9.958 -38.276 26.726 1.00 34.25 82 THR A N 1
ATOM 603 C CA . THR A 1 82 ? -10.717 -37.096 27.143 1.00 34.25 82 THR A CA 1
ATOM 604 C C . THR A 1 82 ? -10.197 -35.879 26.363 1.00 34.25 82 THR A C 1
ATOM 606 O O . THR A 1 82 ? -8.978 -35.692 26.312 1.00 34.25 82 THR A O 1
ATOM 609 N N . PRO A 1 83 ? -11.053 -35.045 25.748 1.00 34.88 83 PRO A N 1
ATOM 610 C CA . PRO A 1 83 ? -10.589 -33.845 25.067 1.00 34.88 83 PRO A CA 1
ATOM 611 C C . PRO A 1 83 ? -10.083 -32.838 26.106 1.00 34.88 83 PRO A C 1
ATOM 613 O O . PRO A 1 83 ? -10.851 -32.297 26.898 1.00 34.88 83 PRO A O 1
ATOM 616 N N . VAL A 1 84 ? -8.773 -32.601 26.108 1.00 37.41 84 VAL A N 1
ATOM 617 C CA . VAL A 1 84 ? -8.175 -31.446 26.782 1.00 37.41 84 VAL A CA 1
ATOM 618 C C . VAL A 1 84 ? -8.665 -30.196 26.042 1.00 37.41 84 VAL A C 1
ATOM 620 O O . VAL A 1 84 ? -8.576 -30.172 24.811 1.00 37.41 84 VAL A O 1
ATOM 623 N N . PRO A 1 85 ? -9.164 -29.151 26.727 1.00 32.56 85 PRO A N 1
ATOM 624 C CA . PRO A 1 85 ? -9.429 -27.874 26.085 1.00 32.56 85 PRO A CA 1
ATOM 625 C C . PRO A 1 85 ? -8.081 -27.288 25.662 1.00 32.56 85 PRO A C 1
ATOM 627 O O . PRO A 1 85 ? -7.350 -26.715 26.467 1.00 32.56 85 PRO A O 1
ATOM 630 N N . THR A 1 86 ? -7.703 -27.473 24.401 1.00 36.97 86 THR A N 1
ATOM 631 C CA . THR A 1 86 ? -6.596 -26.729 23.810 1.00 36.97 86 THR A CA 1
ATOM 632 C C . THR A 1 86 ? -7.049 -25.284 23.699 1.00 36.97 86 THR A C 1
ATOM 634 O O . THR A 1 86 ? -7.752 -24.921 22.755 1.00 36.97 86 THR A O 1
ATOM 637 N N . THR A 1 87 ? -6.677 -24.455 24.671 1.00 34.06 87 THR A N 1
ATOM 638 C CA . THR A 1 87 ? -6.690 -23.005 24.493 1.00 34.06 87 THR A CA 1
ATOM 639 C C . THR A 1 87 ? -5.887 -22.727 23.220 1.00 34.06 87 THR A C 1
ATOM 641 O O . THR A 1 87 ? -4.718 -23.115 23.172 1.00 34.06 87 THR A O 1
ATOM 644 N N . PRO A 1 88 ? -6.479 -22.150 22.159 1.00 37.06 88 PRO A N 1
ATOM 645 C CA . PRO A 1 88 ? -5.750 -21.896 20.928 1.00 37.06 88 PRO A CA 1
ATOM 646 C C . PRO A 1 88 ? -4.597 -20.952 21.259 1.00 37.06 88 PRO A C 1
ATOM 648 O O . PRO A 1 88 ? -4.812 -19.796 21.627 1.00 37.06 88 PRO A O 1
ATOM 651 N N . THR A 1 89 ? -3.367 -21.459 21.184 1.00 46.19 89 THR A N 1
ATOM 652 C CA . THR A 1 89 ? -2.166 -20.641 21.300 1.00 46.19 89 THR A CA 1
ATOM 653 C C . THR A 1 89 ? -2.253 -19.586 20.210 1.00 46.19 89 THR A C 1
ATOM 655 O O . THR A 1 89 ? -2.327 -19.908 19.024 1.00 46.19 89 THR A O 1
ATOM 658 N N . GLN A 1 90 ? -2.328 -18.322 20.626 1.00 48.66 90 GLN A N 1
ATOM 659 C CA . GLN A 1 90 ? -2.381 -17.191 19.711 1.00 48.66 90 GLN A CA 1
ATOM 660 C C . GLN A 1 90 ? -1.120 -17.231 18.853 1.00 48.66 90 GLN A C 1
ATOM 662 O O . GLN A 1 90 ? -0.012 -17.065 19.368 1.00 48.66 90 GLN A O 1
ATOM 667 N N . LYS A 1 91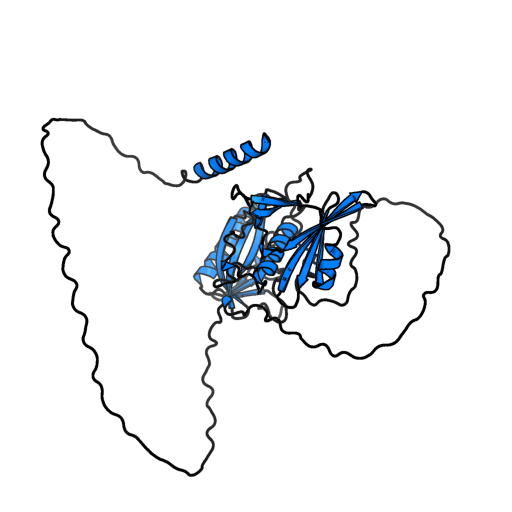 ? -1.290 -17.498 17.557 1.00 55.91 91 LYS A N 1
ATOM 668 C CA . LYS A 1 91 ? -0.173 -17.502 16.622 1.00 55.91 91 LYS A CA 1
ATOM 669 C C . LYS A 1 91 ? 0.251 -16.066 16.385 1.00 55.91 91 LYS A C 1
ATOM 671 O O . LYS A 1 91 ? -0.559 -15.140 16.348 1.00 55.91 91 LYS A O 1
ATOM 676 N N . ARG A 1 92 ? 1.547 -15.844 16.254 1.00 55.81 92 ARG A N 1
ATOM 677 C CA . ARG A 1 92 ? 2.073 -14.499 15.999 1.00 55.81 92 ARG A CA 1
ATOM 678 C C . ARG A 1 92 ? 2.175 -14.301 14.495 1.00 55.81 92 ARG A C 1
ATOM 680 O O . ARG A 1 92 ? 2.515 -15.240 13.789 1.00 55.81 92 ARG A O 1
ATOM 687 N N . SER A 1 93 ? 1.845 -13.118 13.967 1.00 50.38 93 SER A N 1
ATOM 688 C CA . SER A 1 93 ? 1.781 -12.900 12.503 1.00 50.38 93 SER A CA 1
ATOM 689 C C . SER A 1 93 ? 3.075 -13.249 11.766 1.00 50.38 93 SER A C 1
ATOM 691 O O . SER A 1 93 ? 3.014 -13.669 10.617 1.00 50.38 93 SER A O 1
ATOM 693 N N . TYR A 1 94 ? 4.227 -13.175 12.436 1.00 53.50 94 TYR A N 1
ATOM 694 C CA . TYR A 1 94 ? 5.515 -13.611 11.886 1.00 53.50 94 TYR A CA 1
ATOM 695 C C . TYR A 1 94 ? 5.706 -15.118 11.762 1.00 53.50 94 TYR A C 1
ATOM 697 O O . TYR A 1 94 ? 6.647 -15.565 11.118 1.00 53.50 94 TYR A O 1
ATOM 705 N N . GLU A 1 95 ? 4.857 -15.911 12.408 1.00 46.06 95 GLU A N 1
ATOM 706 C CA . GLU A 1 95 ? 4.839 -17.364 12.245 1.00 46.06 95 GLU A CA 1
ATOM 707 C C . GLU A 1 95 ? 4.173 -17.760 10.924 1.00 46.06 95 GLU A C 1
ATOM 709 O O . GLU A 1 95 ? 4.236 -18.926 10.523 1.00 46.06 95 GLU A O 1
ATOM 714 N N . ARG A 1 96 ? 3.543 -16.804 10.223 1.00 62.31 96 ARG A N 1
ATOM 715 C CA . ARG A 1 96 ? 3.146 -16.979 8.831 1.00 62.31 96 ARG A CA 1
ATOM 716 C C . ARG A 1 96 ? 4.418 -17.208 8.022 1.00 62.31 96 ARG A C 1
ATOM 718 O O . ARG A 1 96 ? 5.211 -16.297 7.800 1.00 62.31 96 ARG A O 1
ATOM 725 N N . ARG A 1 97 ? 4.619 -18.458 7.609 1.00 56.19 97 ARG A N 1
ATOM 726 C CA . ARG A 1 97 ? 5.725 -18.814 6.724 1.00 56.19 97 ARG A CA 1
ATOM 727 C C . ARG A 1 97 ? 5.569 -18.029 5.428 1.00 56.19 97 ARG A C 1
ATOM 729 O O . ARG A 1 97 ? 4.447 -17.896 4.926 1.00 56.19 97 ARG A O 1
ATOM 736 N N . ARG A 1 98 ? 6.691 -17.547 4.883 1.00 62.34 98 ARG A N 1
ATOM 737 C CA . ARG A 1 98 ? 6.713 -17.097 3.489 1.00 62.34 98 ARG A CA 1
ATOM 738 C C . ARG A 1 98 ? 6.093 -18.197 2.624 1.00 62.34 98 ARG A C 1
ATOM 740 O O . ARG A 1 98 ? 6.255 -19.376 2.967 1.00 62.34 98 ARG A O 1
ATOM 747 N N . PRO A 1 99 ? 5.353 -17.836 1.564 1.00 57.84 99 PRO A N 1
ATOM 748 C CA . PRO A 1 99 ? 4.891 -18.816 0.597 1.00 57.84 99 PRO A CA 1
ATOM 749 C C . PRO A 1 99 ? 6.057 -19.749 0.224 1.00 57.84 99 PRO A C 1
ATOM 751 O O . PRO A 1 99 ? 7.117 -19.295 -0.200 1.00 57.84 99 PRO A O 1
ATOM 754 N N . ALA A 1 100 ? 5.914 -21.039 0.528 1.00 47.38 100 ALA A N 1
ATOM 755 C CA . ALA A 1 100 ? 6.924 -22.021 0.172 1.00 47.38 100 ALA A CA 1
ATOM 756 C C . ALA A 1 100 ? 6.775 -22.271 -1.328 1.00 47.38 100 ALA A C 1
ATOM 758 O O . ALA A 1 100 ? 5.684 -22.651 -1.749 1.00 47.38 100 ALA A O 1
ATOM 759 N N . GLY A 1 101 ? 7.839 -22.042 -2.103 1.00 41.94 101 GLY A N 1
ATOM 760 C CA . GLY A 1 101 ? 7.872 -22.325 -3.537 1.00 41.94 101 GLY A CA 1
ATOM 761 C C . GLY A 1 101 ? 7.575 -23.802 -3.779 1.00 41.94 101 GLY A C 1
ATOM 762 O O . GLY A 1 101 ? 8.450 -24.657 -3.652 1.00 41.94 101 GLY A O 1
ATOM 763 N N . GLY A 1 102 ? 6.313 -24.111 -4.047 1.00 35.03 102 GLY A N 1
ATOM 764 C CA . GLY A 1 102 ? 5.805 -25.458 -4.222 1.00 35.03 102 GLY A CA 1
ATOM 765 C C . GLY A 1 102 ? 4.886 -25.461 -5.424 1.00 35.03 102 GLY A C 1
ATOM 766 O O . GLY A 1 102 ? 3.797 -24.904 -5.361 1.00 35.03 102 GLY A O 1
ATOM 767 N N . ARG A 1 103 ? 5.334 -26.100 -6.510 1.00 35.28 103 ARG A N 1
ATOM 768 C CA . ARG A 1 103 ? 4.517 -26.346 -7.702 1.00 35.28 103 ARG A CA 1
ATOM 769 C C . ARG A 1 103 ? 3.257 -27.095 -7.266 1.00 35.28 103 ARG A C 1
ATOM 771 O O . ARG A 1 103 ? 3.348 -28.268 -6.904 1.00 35.28 103 ARG A O 1
ATOM 778 N N . THR A 1 104 ? 2.084 -26.475 -7.342 1.00 33.50 104 THR A N 1
ATOM 779 C CA . THR A 1 104 ? 0.866 -27.258 -7.555 1.00 33.50 104 THR A CA 1
ATOM 780 C C . THR A 1 104 ? 0.954 -27.774 -8.980 1.00 33.50 104 THR A C 1
ATOM 782 O O . THR A 1 104 ? 0.802 -27.020 -9.936 1.00 33.50 104 THR A O 1
ATOM 785 N N . ALA A 1 105 ? 1.324 -29.046 -9.120 1.00 29.12 105 ALA A N 1
ATOM 786 C CA . ALA A 1 105 ? 1.324 -29.732 -10.399 1.00 29.12 105 ALA A CA 1
ATOM 787 C C . ALA A 1 105 ? -0.097 -29.677 -10.976 1.00 29.12 105 ALA A C 1
ATOM 789 O O . ALA A 1 105 ? -0.989 -30.379 -10.502 1.00 29.12 105 ALA A O 1
ATOM 790 N N . SER A 1 106 ? -0.303 -28.812 -11.967 1.00 28.03 106 SER A N 1
ATOM 791 C CA . SER A 1 106 ? -1.486 -28.869 -12.815 1.00 28.03 106 SER A CA 1
ATOM 792 C C . SER A 1 106 ? -1.318 -30.056 -13.774 1.00 28.03 106 SER A C 1
ATOM 794 O O . SER A 1 106 ? -0.224 -30.229 -14.328 1.00 28.03 106 SER A O 1
ATOM 796 N N . PRO A 1 107 ? -2.327 -30.928 -13.929 1.00 31.48 107 PRO A N 1
ATOM 797 C CA . PRO A 1 107 ? -2.209 -32.110 -14.764 1.00 31.48 107 PRO A CA 1
ATOM 798 C C . PRO A 1 107 ? -2.161 -31.702 -16.240 1.00 31.48 107 PRO A C 1
ATOM 800 O O . PRO A 1 107 ? -3.113 -31.147 -16.780 1.00 31.48 107 PRO A O 1
ATOM 803 N N . HIS A 1 108 ? -1.047 -32.008 -16.903 1.00 27.30 108 HIS A N 1
ATOM 804 C CA . HIS A 1 108 ? -0.985 -32.029 -18.361 1.00 27.30 108 HIS A CA 1
ATOM 805 C C . HIS A 1 108 ? -1.976 -33.050 -18.930 1.00 27.30 108 HIS A C 1
ATOM 807 O O . HIS A 1 108 ? -2.026 -34.187 -18.459 1.00 27.30 108 HIS A O 1
ATOM 813 N N . ALA A 1 109 ? -2.649 -32.677 -20.019 1.00 27.39 109 ALA A N 1
ATOM 814 C CA . ALA A 1 109 ? -3.106 -33.586 -21.073 1.00 27.39 109 ALA A CA 1
ATOM 815 C C . ALA A 1 109 ? -3.246 -32.793 -22.405 1.00 27.39 109 ALA A C 1
ATOM 817 O O . ALA A 1 109 ? -3.122 -31.570 -22.377 1.00 27.39 109 ALA A O 1
ATOM 818 N N . PRO A 1 110 ? -3.400 -33.445 -23.573 1.00 32.12 110 PRO A N 1
ATOM 819 C CA . PRO A 1 110 ? -2.371 -33.597 -24.603 1.00 32.12 110 PRO A CA 1
ATOM 820 C C . PRO A 1 110 ? -2.660 -32.771 -25.875 1.00 32.12 110 PRO A C 1
ATOM 822 O O . PRO A 1 110 ? -3.725 -32.182 -26.020 1.00 32.12 110 PRO A O 1
ATOM 825 N N . GLY A 1 111 ? -1.683 -32.709 -26.784 1.00 25.22 111 GLY A N 1
ATOM 826 C CA . GLY A 1 111 ? -1.697 -31.814 -27.944 1.00 25.22 111 GLY A CA 1
ATOM 827 C C . GLY A 1 111 ? -2.716 -32.115 -29.046 1.00 25.22 111 GLY A C 1
ATOM 828 O O . GLY A 1 111 ? -3.255 -33.212 -29.135 1.00 25.22 111 GLY A O 1
ATOM 829 N N . TRP A 1 112 ? -2.886 -31.133 -29.935 1.00 25.20 112 TRP A N 1
ATOM 830 C CA . TRP A 1 112 ? -3.193 -31.335 -31.352 1.00 25.20 112 TRP A CA 1
ATOM 831 C C . TRP A 1 112 ? -2.839 -30.083 -32.175 1.00 25.20 112 TRP A C 1
ATOM 833 O O . TRP A 1 112 ? -2.750 -28.980 -31.643 1.00 25.20 112 TRP A O 1
ATOM 843 N N . PHE A 1 113 ? -2.559 -30.329 -33.454 1.00 26.20 113 PHE A N 1
ATOM 844 C CA . PHE A 1 113 ? -2.037 -29.441 -34.494 1.00 26.20 113 PHE A CA 1
ATOM 845 C C . PHE A 1 113 ? -3.018 -28.347 -34.959 1.00 26.20 113 PHE A C 1
ATOM 847 O O . PHE A 1 113 ? -4.213 -28.454 -34.715 1.00 26.20 113 PHE A O 1
ATOM 854 N N . GLU A 1 114 ? -2.438 -27.350 -35.650 1.00 29.02 114 GLU A N 1
ATOM 855 C CA . GLU A 1 114 ? -2.950 -26.536 -36.776 1.00 29.02 114 GLU A CA 1
ATOM 856 C C . GLU A 1 114 ? -4.468 -26.373 -36.962 1.00 29.02 114 GLU A C 1
ATOM 858 O O . GLU A 1 114 ? -5.198 -27.348 -37.086 1.00 29.02 114 GLU A O 1
ATOM 863 N N . VAL A 1 115 ? -4.908 -25.127 -37.187 1.00 29.89 115 VAL A N 1
ATOM 864 C CA . VAL A 1 115 ? -5.522 -24.723 -38.468 1.00 29.89 115 VAL A CA 1
ATOM 865 C C . VAL A 1 115 ? -5.654 -23.197 -38.552 1.00 29.89 115 VAL A C 1
ATOM 867 O O . VAL A 1 115 ? -5.822 -22.489 -37.561 1.00 29.89 115 VAL A O 1
ATOM 870 N N . GLU A 1 116 ? -5.510 -22.750 -39.793 1.00 28.83 116 GLU A N 1
ATOM 871 C CA . GLU A 1 116 ? -5.556 -21.417 -40.380 1.00 28.83 116 GLU A CA 1
ATOM 872 C C . GLU A 1 116 ? -6.713 -20.503 -39.941 1.00 28.83 116 GLU A C 1
ATOM 874 O O . GLU A 1 116 ? -7.862 -20.909 -39.764 1.00 28.83 116 GLU A O 1
ATOM 879 N N . SER A 1 117 ? -6.397 -19.210 -39.885 1.00 32.84 117 SER A N 1
ATOM 880 C CA . SER A 1 117 ? -7.351 -18.101 -39.845 1.00 32.84 117 SER A CA 1
ATOM 881 C C . SER A 1 117 ? -8.092 -17.950 -41.179 1.00 32.84 117 SER A C 1
ATOM 883 O O . SER A 1 117 ? -7.438 -17.990 -42.224 1.00 32.84 117 SER A O 1
ATOM 885 N N . PRO A 1 118 ? -9.386 -17.581 -41.192 1.00 37.12 118 PRO A N 1
ATOM 886 C CA . PRO A 1 118 ? -9.966 -16.914 -42.339 1.00 37.12 118 PRO A CA 1
ATOM 887 C C . PRO A 1 118 ? -10.052 -15.399 -42.125 1.00 37.12 118 PRO A C 1
ATOM 889 O O . PRO A 1 118 ? -10.457 -14.880 -41.085 1.00 37.12 118 PRO A O 1
ATOM 892 N N . ILE A 1 119 ? -9.661 -14.714 -43.190 1.00 32.47 119 ILE A N 1
ATOM 893 C CA . ILE A 1 119 ? -9.852 -13.299 -43.488 1.00 32.47 119 ILE A CA 1
ATOM 894 C C . ILE A 1 119 ? -11.357 -13.009 -43.603 1.00 32.47 119 ILE A C 1
ATOM 896 O O . ILE A 1 119 ? -12.067 -13.750 -44.279 1.00 32.47 119 ILE A O 1
ATOM 900 N N . SER A 1 120 ? -11.831 -11.887 -43.052 1.00 28.02 120 SER A N 1
ATOM 901 C CA . SER A 1 120 ? -13.024 -11.218 -43.587 1.00 28.02 120 SER A CA 1
ATOM 902 C C . SER A 1 120 ? -12.945 -9.705 -43.398 1.00 28.02 120 SER A C 1
ATOM 904 O O . SER A 1 120 ? -12.984 -9.180 -42.289 1.00 28.02 120 SER A O 1
ATOM 906 N N . SER A 1 121 ? -12.848 -9.018 -44.529 1.00 31.09 121 SER A N 1
ATOM 907 C CA . SER A 1 121 ? -13.191 -7.617 -44.755 1.00 31.09 121 SER A CA 1
ATOM 908 C C . SER A 1 121 ? -14.718 -7.438 -44.781 1.00 31.09 121 SER A C 1
ATOM 910 O O . SER A 1 121 ? -15.418 -8.364 -45.177 1.00 31.09 121 SER A O 1
ATOM 912 N N . PHE A 1 122 ? -15.236 -6.274 -44.365 1.00 31.91 122 PHE A N 1
ATOM 913 C CA . PHE A 1 122 ? -16.056 -5.362 -45.193 1.00 31.91 122 PHE A CA 1
ATOM 914 C C . PHE A 1 122 ? -16.612 -4.153 -44.398 1.00 31.91 122 PHE A C 1
ATOM 916 O O . PHE A 1 122 ? -17.199 -4.306 -43.335 1.00 31.91 122 PHE A O 1
ATOM 923 N N . ALA A 1 123 ? -16.376 -2.975 -44.992 1.00 30.75 123 ALA A N 1
ATOM 924 C CA . ALA A 1 123 ? -17.107 -1.696 -45.047 1.00 30.75 123 ALA A CA 1
ATOM 925 C C . ALA A 1 123 ? -18.008 -1.174 -43.896 1.00 30.75 123 ALA A C 1
ATOM 927 O O . ALA A 1 123 ? -18.970 -1.807 -43.472 1.00 30.75 123 ALA A O 1
ATOM 928 N N . ALA A 1 124 ? -17.742 0.093 -43.540 1.00 35.28 124 ALA A N 1
ATOM 929 C CA . ALA A 1 124 ? -18.568 1.026 -42.761 1.00 35.28 124 ALA A CA 1
ATOM 930 C C . ALA A 1 124 ? -19.821 1.522 -43.528 1.00 35.28 124 ALA A C 1
ATOM 932 O O . ALA A 1 124 ? -19.949 1.257 -44.728 1.00 35.28 124 ALA A O 1
ATOM 933 N N . PRO A 1 125 ? -20.728 2.273 -42.866 1.00 44.34 125 PRO A N 1
ATOM 934 C CA . PRO A 1 125 ? -20.693 3.732 -43.068 1.00 44.34 125 PRO A CA 1
ATOM 935 C C . PRO A 1 125 ? -21.010 4.608 -41.830 1.00 44.34 125 PRO A C 1
ATOM 937 O O . PRO A 1 125 ? -21.449 4.139 -40.782 1.00 44.34 125 PRO A O 1
ATOM 940 N N . ASP A 1 126 ? -20.732 5.900 -42.020 1.00 28.28 126 ASP A N 1
ATOM 941 C CA . ASP A 1 126 ? -20.485 7.006 -41.083 1.00 28.28 126 ASP A CA 1
ATOM 942 C C . ASP A 1 126 ? -21.667 7.591 -40.282 1.00 28.28 126 ASP A C 1
ATOM 944 O O . ASP A 1 126 ? -22.781 7.695 -40.800 1.00 28.28 126 ASP A O 1
ATOM 948 N N . SER A 1 127 ? -21.359 8.133 -39.082 1.00 31.69 127 SER A N 1
ATOM 949 C CA . SER A 1 127 ? -21.676 9.500 -38.552 1.00 31.69 127 SER A CA 1
ATOM 950 C C . SER A 1 127 ? -21.768 9.527 -37.002 1.00 31.69 127 SER A C 1
ATOM 952 O O . SER A 1 127 ? -22.095 8.504 -36.408 1.00 31.69 127 SER A O 1
ATOM 954 N N . PRO A 1 128 ? -21.677 10.690 -36.317 1.00 38.41 128 PRO A N 1
ATOM 955 C CA . PRO A 1 128 ? -20.588 11.662 -36.268 1.00 38.41 128 PRO A CA 1
ATOM 956 C C . PRO A 1 128 ? -19.970 11.776 -34.850 1.00 38.41 128 PRO A C 1
ATOM 958 O O . PRO A 1 128 ? -20.558 11.399 -33.840 1.00 38.41 128 PRO A O 1
ATOM 961 N N . SER A 1 129 ? -18.764 12.339 -34.794 1.00 36.38 129 SER A N 1
ATOM 962 C CA . SER A 1 129 ? -17.929 12.503 -33.603 1.00 36.38 129 SER A CA 1
ATOM 963 C C . SER A 1 129 ? -18.567 13.322 -32.474 1.00 36.38 129 SER A C 1
ATOM 965 O O . SER A 1 129 ? -18.812 14.518 -32.626 1.00 36.38 129 SER A O 1
ATOM 967 N N . THR A 1 130 ? -18.679 12.713 -31.294 1.00 30.38 130 THR A N 1
ATOM 968 C CA . THR A 1 130 ? -18.689 13.414 -30.004 1.00 30.38 130 THR A CA 1
ATOM 969 C C . THR A 1 130 ? -17.391 13.094 -29.275 1.00 30.38 130 THR A C 1
ATOM 971 O O . THR A 1 130 ? -17.108 11.947 -28.934 1.00 30.38 130 THR A O 1
ATOM 974 N N . THR A 1 131 ? -16.574 14.123 -29.081 1.00 44.97 131 THR A N 1
ATOM 975 C CA . THR A 1 131 ? -15.433 14.118 -28.172 1.00 44.97 131 THR A CA 1
ATOM 976 C C . THR A 1 131 ? -15.926 13.865 -26.757 1.00 44.97 131 THR A C 1
ATOM 978 O O . THR A 1 131 ? -16.539 14.756 -26.181 1.00 44.97 131 THR A O 1
ATOM 981 N N . ASP A 1 132 ? -15.613 12.702 -26.195 1.00 28.05 132 ASP A N 1
ATOM 982 C CA . ASP A 1 132 ? -15.573 12.531 -24.749 1.00 28.05 132 ASP A CA 1
ATOM 983 C C . ASP A 1 132 ? -14.384 11.665 -24.345 1.00 28.05 132 ASP A C 1
ATOM 985 O O . ASP A 1 132 ? -14.077 10.619 -24.918 1.00 28.05 132 ASP A O 1
ATOM 989 N N . SER A 1 133 ? -13.664 12.196 -23.364 1.00 42.16 133 SER A N 1
ATOM 990 C CA . SER A 1 133 ? -12.488 11.600 -22.755 1.00 42.16 133 SER A CA 1
ATOM 991 C C . SER A 1 133 ? -12.925 10.445 -21.866 1.00 42.16 133 SER A C 1
ATOM 993 O O . SER A 1 133 ? -13.630 10.651 -20.882 1.00 42.16 133 SER A O 1
ATOM 995 N N . THR A 1 134 ? -12.480 9.226 -22.151 1.00 31.67 134 THR A N 1
ATOM 996 C CA . THR A 1 134 ? -12.504 8.145 -21.162 1.00 31.67 134 THR A CA 1
ATOM 997 C C . THR A 1 134 ? -11.318 7.227 -21.408 1.00 31.67 134 THR A C 1
ATOM 999 O O . THR A 1 134 ? -11.178 6.640 -22.477 1.00 31.67 134 THR A O 1
ATOM 1002 N N . SER A 1 135 ? -10.429 7.157 -20.419 1.00 32.72 135 SER A N 1
ATOM 1003 C CA . SER A 1 135 ? -9.305 6.229 -20.371 1.00 32.72 135 SER A CA 1
ATOM 1004 C C . SER A 1 135 ? -9.826 4.795 -20.458 1.00 32.72 135 SER A C 1
ATOM 1006 O O . SER A 1 135 ? -10.447 4.302 -19.520 1.00 32.72 135 SER A O 1
ATOM 1008 N N . THR A 1 136 ? -9.609 4.132 -21.588 1.00 34.56 136 THR A N 1
ATOM 1009 C CA . THR A 1 136 ? -9.930 2.718 -21.779 1.00 34.56 136 THR A CA 1
ATOM 1010 C C . THR A 1 136 ? -8.772 1.862 -21.275 1.00 34.56 136 THR A C 1
ATOM 1012 O O . THR A 1 136 ? -7.770 1.661 -21.964 1.00 34.56 136 THR A O 1
ATOM 1015 N N . ASP A 1 137 ? -8.912 1.350 -20.052 1.00 39.59 137 ASP A N 1
ATOM 1016 C CA . ASP A 1 137 ? -8.056 0.291 -19.522 1.00 39.59 137 ASP A CA 1
ATOM 1017 C C . ASP A 1 137 ? -8.246 -0.976 -20.374 1.00 39.59 137 ASP A C 1
ATOM 1019 O O . ASP A 1 137 ? -9.285 -1.634 -20.336 1.00 39.59 137 ASP A O 1
ATOM 1023 N N . SER A 1 138 ? -7.251 -1.286 -21.206 1.00 37.06 138 SER A N 1
ATOM 1024 C CA . SER A 1 138 ? -7.242 -2.480 -22.054 1.00 37.06 138 SER A CA 1
ATOM 1025 C C . SER A 1 138 ? -6.568 -3.627 -21.298 1.00 37.06 138 SER A C 1
ATOM 1027 O O . SER A 1 138 ? -5.360 -3.584 -21.061 1.00 37.06 138 SER A O 1
ATOM 1029 N N . PHE A 1 139 ? -7.342 -4.639 -20.904 1.00 48.59 139 PHE A N 1
ATOM 1030 C CA . PHE A 1 139 ? -6.855 -5.833 -20.205 1.00 48.59 139 PHE A CA 1
ATOM 1031 C C . PHE A 1 139 ? -6.727 -7.005 -21.188 1.00 48.59 139 PHE A C 1
ATOM 1033 O O . PHE A 1 139 ? -7.701 -7.372 -21.842 1.00 48.59 139 PHE A O 1
ATOM 1040 N N . SER A 1 140 ? -5.542 -7.614 -21.279 1.00 35.19 140 SER A N 1
ATOM 1041 C CA . SER A 1 140 ? -5.365 -8.893 -21.978 1.00 35.19 140 SER A CA 1
ATOM 1042 C C . SER A 1 140 ? -5.827 -10.038 -21.076 1.00 35.19 140 SER A C 1
ATOM 1044 O O . SER A 1 140 ? -5.274 -10.246 -19.999 1.00 35.19 140 SER A O 1
ATOM 1046 N N . LEU A 1 141 ? -6.845 -10.775 -21.524 1.00 39.09 141 LEU A N 1
ATOM 1047 C CA . LEU A 1 141 ? -7.369 -11.989 -20.892 1.00 39.09 141 LEU A CA 1
ATOM 1048 C C . LEU A 1 141 ? -6.412 -13.169 -21.138 1.00 39.09 141 LEU A C 1
ATOM 1050 O O . LEU A 1 141 ? -6.618 -13.959 -22.056 1.00 39.09 141 LEU A O 1
ATOM 1054 N N . LEU A 1 142 ? -5.358 -13.280 -20.332 1.00 40.53 142 LEU A N 1
ATOM 1055 C CA . LEU A 1 142 ? -4.683 -14.559 -20.099 1.00 40.53 142 LEU A CA 1
ATOM 1056 C C . LEU A 1 142 ? -5.289 -15.199 -18.839 1.00 40.53 142 LEU A C 1
ATOM 1058 O O . LEU A 1 142 ? -5.747 -14.483 -17.948 1.00 40.53 142 LEU A O 1
ATOM 1062 N N . ASP A 1 143 ? -5.361 -16.533 -18.824 1.00 44.75 143 ASP A N 1
ATOM 1063 C CA . ASP A 1 143 ? -5.981 -17.374 -17.784 1.00 44.75 143 ASP A CA 1
ATOM 1064 C C . ASP A 1 143 ? -5.685 -16.835 -16.362 1.00 44.75 143 ASP A C 1
ATOM 1066 O O . ASP A 1 143 ? -4.525 -16.504 -16.097 1.00 44.75 143 ASP A O 1
ATOM 1070 N N . PRO A 1 144 ? -6.676 -16.657 -15.456 1.00 53.28 144 PRO A N 1
ATOM 1071 C CA . PRO A 1 144 ? -6.494 -15.808 -14.285 1.00 53.28 144 PRO A CA 1
ATOM 1072 C C . PRO A 1 144 ? -5.435 -16.375 -13.345 1.00 53.28 144 PRO A C 1
ATOM 1074 O O . PRO A 1 144 ? -5.678 -17.307 -12.578 1.00 53.28 144 PRO A O 1
ATOM 1077 N N . PHE A 1 145 ? -4.260 -15.758 -13.362 1.00 65.50 145 PHE A N 1
ATOM 1078 C CA . PHE A 1 145 ? -3.284 -15.890 -12.299 1.00 65.50 145 PHE A CA 1
ATOM 1079 C C . PHE A 1 145 ? -3.956 -15.440 -10.988 1.00 65.50 145 PHE A C 1
ATOM 1081 O O . PHE A 1 145 ? -4.193 -14.247 -10.783 1.00 65.50 145 PHE A O 1
ATOM 1088 N N . ASP A 1 146 ? -4.341 -16.391 -10.122 1.00 76.38 146 ASP A N 1
ATOM 1089 C CA . ASP A 1 146 ? -5.069 -16.119 -8.869 1.00 76.38 146 ASP A CA 1
ATOM 1090 C C . ASP A 1 146 ? -4.137 -15.474 -7.833 1.00 76.38 146 ASP A C 1
ATOM 1092 O O . ASP A 1 146 ? -3.581 -16.106 -6.928 1.00 76.38 146 ASP A O 1
ATOM 1096 N N . HIS A 1 147 ? -3.923 -14.173 -8.004 1.00 84.88 147 HIS A N 1
ATOM 1097 C CA . HIS A 1 147 ? -3.075 -13.366 -7.150 1.00 84.88 147 HIS A CA 1
ATOM 1098 C C . HIS A 1 147 ? -3.792 -12.088 -6.728 1.00 84.88 147 HIS A C 1
ATOM 1100 O O . HIS A 1 147 ? -4.400 -11.384 -7.533 1.00 84.88 147 HIS A O 1
ATOM 1106 N N . TRP A 1 148 ? -3.665 -11.742 -5.443 1.00 89.31 148 TRP A N 1
ATOM 1107 C CA . TRP A 1 148 ? -4.363 -10.609 -4.821 1.00 89.31 148 TRP A CA 1
ATOM 1108 C C . TRP A 1 148 ? -4.121 -9.272 -5.541 1.00 89.31 148 TRP A C 1
ATOM 1110 O O . TRP A 1 148 ? -4.960 -8.376 -5.480 1.00 89.31 148 TRP A O 1
ATOM 1120 N N . ALA A 1 149 ? -2.985 -9.136 -6.229 1.00 87.88 149 ALA A N 1
ATOM 1121 C CA . ALA A 1 149 ? -2.597 -7.907 -6.914 1.00 87.88 149 ALA A CA 1
ATOM 1122 C C . ALA A 1 149 ? -3.342 -7.659 -8.23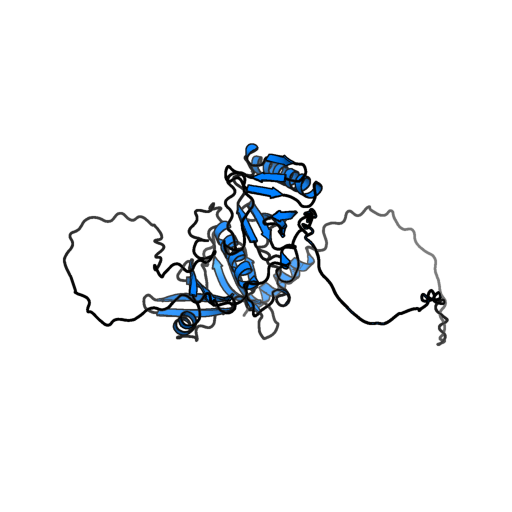8 1.00 87.88 149 ALA A C 1
ATOM 1124 O O . ALA A 1 149 ? -3.487 -6.498 -8.614 1.00 87.88 149 ALA A O 1
ATOM 1125 N N . VAL A 1 150 ? -3.839 -8.705 -8.915 1.00 84.56 150 VAL A N 1
ATOM 1126 C CA . VAL A 1 150 ? -4.441 -8.599 -10.263 1.00 84.56 150 VAL A CA 1
ATOM 1127 C C . VAL A 1 150 ? -5.698 -7.720 -10.253 1.00 84.56 150 VAL A C 1
ATOM 1129 O O . VAL A 1 150 ? -5.933 -6.952 -11.177 1.00 84.56 150 VAL A O 1
ATOM 1132 N N . GLY A 1 151 ? -6.475 -7.761 -9.166 1.00 80.62 151 GLY A N 1
ATOM 1133 C CA . GLY A 1 151 ? -7.687 -6.950 -8.995 1.00 80.62 151 GLY A CA 1
ATOM 1134 C C . GLY A 1 151 ? -7.523 -5.723 -8.096 1.00 80.62 151 GLY A C 1
ATOM 1135 O O . GLY A 1 151 ? -8.527 -5.122 -7.716 1.00 80.62 151 GLY A O 1
ATOM 1136 N N . LEU A 1 152 ? -6.298 -5.365 -7.690 1.00 85.31 152 LEU A N 1
ATOM 1137 C CA . LEU A 1 152 ? -6.086 -4.331 -6.670 1.00 85.31 152 LEU A CA 1
ATOM 1138 C C . LEU A 1 152 ? -6.539 -2.942 -7.141 1.00 85.31 152 LEU A C 1
ATOM 1140 O O . LEU A 1 152 ? -7.157 -2.208 -6.376 1.00 85.31 152 LEU A O 1
ATOM 1144 N N . PHE A 1 153 ? -6.241 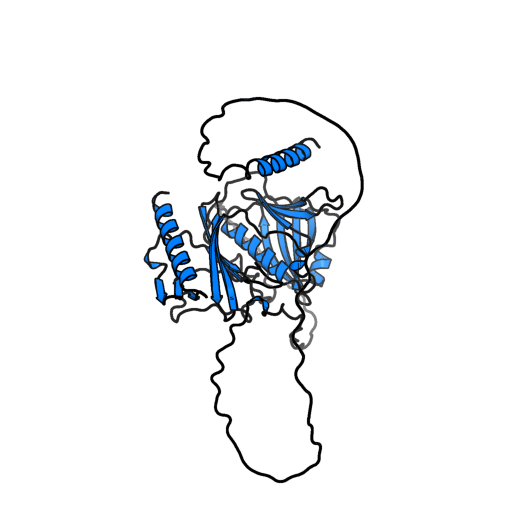-2.601 -8.396 1.00 83.94 153 PHE A N 1
ATOM 1145 C CA . PHE A 1 153 ? -6.524 -1.284 -8.976 1.00 83.94 153 PHE A CA 1
ATOM 1146 C C . PHE A 1 153 ? -7.839 -1.224 -9.760 1.00 83.94 153 PHE A C 1
ATOM 1148 O O . PHE A 1 153 ? -8.268 -0.139 -10.138 1.00 83.94 153 PHE A O 1
ATOM 1155 N N . SER A 1 154 ? -8.502 -2.363 -9.973 1.00 77.31 154 SER A N 1
ATOM 1156 C CA . SER A 1 154 ? -9.800 -2.438 -10.660 1.00 77.31 154 SER A CA 1
ATOM 1157 C C . SER A 1 154 ? -10.977 -2.065 -9.755 1.00 77.31 154 SER A C 1
ATOM 1159 O O . SER A 1 154 ? -12.099 -1.893 -10.227 1.00 77.31 154 SER A O 1
ATOM 1161 N N . ARG A 1 155 ? -10.756 -1.985 -8.437 1.00 70.25 155 ARG A N 1
ATOM 1162 C CA . ARG A 1 155 ? -11.812 -1.691 -7.466 1.00 70.25 155 ARG A CA 1
ATOM 1163 C C . ARG A 1 155 ? -12.009 -0.179 -7.362 1.00 70.25 155 ARG A C 1
ATOM 1165 O O . ARG A 1 155 ? -11.020 0.541 -7.194 1.00 70.25 155 ARG A O 1
ATOM 1172 N N . PRO A 1 156 ? -13.259 0.313 -7.416 1.00 62.44 156 PRO A N 1
ATOM 1173 C CA . PRO A 1 156 ? -13.534 1.722 -7.198 1.00 62.44 156 PRO A CA 1
ATOM 1174 C C . PRO A 1 156 ? -13.115 2.076 -5.773 1.00 62.44 156 PRO A C 1
ATOM 1176 O O . PRO A 1 156 ? -13.749 1.671 -4.805 1.00 62.44 156 PRO A O 1
ATOM 1179 N N . THR A 1 157 ? -12.012 2.806 -5.657 1.00 70.06 157 THR A N 1
ATOM 1180 C CA . THR A 1 157 ? -11.576 3.385 -4.389 1.00 70.06 157 THR A CA 1
ATOM 1181 C C . THR A 1 157 ? -12.054 4.832 -4.351 1.00 70.06 157 THR A C 1
ATOM 1183 O O . THR A 1 157 ? -12.325 5.435 -5.393 1.00 70.06 157 THR A O 1
ATOM 1186 N N . THR A 1 158 ? -12.164 5.405 -3.155 1.00 78.94 158 THR A N 1
ATOM 1187 C CA . THR A 1 158 ? -12.293 6.858 -3.009 1.00 78.94 158 THR A CA 1
ATOM 1188 C C . THR A 1 158 ? -11.181 7.556 -3.798 1.00 78.94 158 THR A C 1
ATOM 1190 O O . THR A 1 158 ? -10.112 6.985 -4.018 1.00 78.94 158 THR A O 1
ATOM 1193 N N . ALA A 1 159 ? -11.455 8.762 -4.282 1.00 84.19 159 ALA A N 1
ATOM 1194 C CA . ALA A 1 159 ? -10.538 9.506 -5.135 1.00 84.19 159 ALA A CA 1
ATOM 1195 C C . ALA A 1 159 ? -10.277 10.874 -4.508 1.00 84.19 159 ALA A C 1
ATOM 1197 O O . ALA A 1 159 ? -10.861 11.880 -4.911 1.00 84.19 159 ALA A O 1
ATOM 1198 N N . THR A 1 160 ? -9.425 10.898 -3.487 1.00 90.88 160 THR A N 1
ATOM 1199 C CA . THR A 1 160 ? -9.015 12.135 -2.830 1.00 90.88 160 THR A CA 1
ATOM 1200 C C . THR A 1 160 ? -7.845 12.732 -3.612 1.00 90.88 160 THR A C 1
ATOM 1202 O O . THR A 1 160 ? -6.788 12.096 -3.712 1.00 90.88 160 THR A O 1
ATOM 1205 N N . PRO A 1 161 ? -8.013 13.926 -4.207 1.00 91.06 161 PRO A N 1
ATOM 1206 C CA . PRO A 1 161 ? -7.012 14.499 -5.091 1.00 91.06 161 PRO A CA 1
ATOM 1207 C C . PRO A 1 161 ? -5.745 14.886 -4.326 1.00 91.06 161 PRO A C 1
ATOM 1209 O O . PRO A 1 161 ? -5.799 15.392 -3.203 1.00 91.06 161 PRO A O 1
ATOM 1212 N N . LEU A 1 162 ? -4.600 14.674 -4.967 1.00 90.94 162 LEU A N 1
ATOM 1213 C CA . LEU A 1 162 ? -3.312 15.207 -4.532 1.00 90.94 162 LEU A CA 1
ATOM 1214 C C . LEU A 1 162 ? -3.010 16.543 -5.233 1.00 90.94 162 LEU A C 1
ATOM 1216 O O . LEU A 1 162 ? -3.603 16.836 -6.275 1.00 90.94 162 LEU A O 1
ATOM 1220 N N . PRO A 1 163 ? -2.088 17.368 -4.697 1.00 87.12 163 PRO A N 1
ATOM 1221 C CA . PRO A 1 163 ? -1.666 18.601 -5.356 1.00 87.12 163 PRO A CA 1
ATOM 1222 C C . PRO A 1 163 ? -1.212 18.349 -6.799 1.00 87.12 163 PRO A C 1
ATOM 1224 O O . PRO A 1 163 ? -0.357 17.503 -7.057 1.00 87.12 163 PRO A O 1
ATOM 1227 N N . PHE A 1 164 ? -1.773 19.081 -7.756 1.00 82.25 164 PHE A N 1
ATOM 1228 C CA . PHE A 1 164 ? -1.439 18.888 -9.164 1.00 82.25 164 PHE A CA 1
ATOM 1229 C C . PHE A 1 164 ? 0.018 19.275 -9.456 1.00 82.25 164 PHE A C 1
ATOM 1231 O O . PHE A 1 164 ? 0.488 20.328 -9.016 1.00 82.25 164 PHE A O 1
ATOM 1238 N N . SER A 1 165 ? 0.719 18.463 -10.250 1.00 81.88 165 SER A N 1
ATOM 1239 C CA . SER A 1 165 ? 2.031 18.798 -10.788 1.00 81.88 165 SER A CA 1
ATOM 1240 C C . SER A 1 165 ? 2.035 18.690 -12.313 1.00 81.88 165 SER A C 1
ATOM 1242 O O . SER A 1 165 ? 1.260 17.974 -12.929 1.00 81.88 165 SER A O 1
ATOM 1244 N N . ASN A 1 166 ? 2.899 19.467 -12.963 1.00 78.75 166 ASN A N 1
ATOM 1245 C CA . ASN A 1 166 ? 2.991 19.515 -14.424 1.00 78.75 166 ASN A CA 1
ATOM 1246 C C . ASN A 1 166 ? 4.210 18.764 -14.975 1.00 78.75 166 ASN A C 1
ATOM 1248 O O . ASN A 1 166 ? 4.477 18.825 -16.175 1.00 78.75 166 ASN A O 1
ATOM 1252 N N . LYS A 1 167 ? 5.000 18.108 -14.115 1.00 83.25 167 LYS A N 1
ATOM 1253 C CA . LYS A 1 167 ? 6.272 17.500 -14.531 1.00 83.25 167 LYS A CA 1
ATOM 1254 C C . LYS A 1 167 ? 6.091 16.094 -15.101 1.00 83.25 167 LYS A C 1
ATOM 1256 O O . LYS A 1 167 ? 6.976 15.668 -15.851 1.00 83.25 167 LYS A O 1
ATOM 1261 N N . GLY A 1 168 ? 4.979 15.420 -14.795 1.00 89.44 168 GLY A N 1
ATOM 1262 C CA . GLY A 1 168 ? 4.680 14.078 -15.275 1.00 89.44 168 GLY A CA 1
ATOM 1263 C C . GLY A 1 168 ? 5.588 13.008 -14.673 1.00 89.44 168 GLY A C 1
ATOM 1264 O O . GLY A 1 168 ? 6.609 13.283 -14.035 1.00 89.44 168 GLY A O 1
ATOM 1265 N N . SER A 1 169 ? 5.237 11.754 -14.935 1.00 93.56 169 SER A N 1
ATOM 1266 C CA . SER A 1 169 ? 6.043 10.604 -14.535 1.00 93.56 169 SER A CA 1
ATOM 1267 C C . SER A 1 169 ? 7.233 10.402 -15.471 1.00 93.56 169 SER A C 1
ATOM 1269 O O . SER A 1 169 ? 7.145 10.644 -16.676 1.00 93.56 169 SER A O 1
ATOM 1271 N N . LYS A 1 170 ? 8.366 9.956 -14.922 1.00 93.69 170 LYS A N 1
ATOM 1272 C CA . LYS A 1 170 ? 9.637 9.818 -15.649 1.00 93.69 170 LYS A CA 1
ATOM 1273 C C . LYS A 1 170 ? 10.380 8.561 -15.230 1.00 93.69 170 LYS A C 1
ATOM 1275 O O . LYS A 1 170 ? 10.466 8.258 -14.044 1.00 93.69 170 LYS A O 1
ATOM 1280 N N . CYS A 1 171 ? 10.970 7.874 -16.202 1.00 92.38 171 CYS A N 1
ATOM 1281 C CA . CYS A 1 171 ? 11.942 6.815 -15.959 1.00 92.38 171 CYS A CA 1
ATOM 1282 C C . CYS A 1 171 ? 13.349 7.363 -16.215 1.00 92.38 171 CYS A C 1
ATOM 1284 O O . CYS A 1 171 ? 13.619 7.898 -17.290 1.00 92.38 171 CYS A O 1
ATOM 1286 N N . HIS A 1 172 ? 14.219 7.227 -15.217 1.00 90.69 172 HIS A N 1
ATOM 1287 C CA . HIS A 1 172 ? 15.625 7.649 -15.238 1.00 90.69 172 HIS A CA 1
ATOM 1288 C C . HIS A 1 172 ? 16.577 6.452 -15.348 1.00 90.69 172 HIS A C 1
ATOM 1290 O O . HIS A 1 172 ? 17.779 6.597 -15.152 1.00 90.69 172 HIS A O 1
ATOM 1296 N N . GLY A 1 173 ? 16.028 5.258 -15.576 1.00 82.81 173 GLY A N 1
ATOM 1297 C CA . GLY A 1 173 ? 16.802 4.035 -15.716 1.00 82.81 173 GLY A CA 1
ATOM 1298 C C . GLY A 1 173 ? 17.613 3.994 -17.002 1.00 82.81 173 GLY A C 1
ATOM 1299 O O . GLY A 1 173 ? 17.261 4.628 -17.995 1.00 82.81 173 GLY A O 1
ATOM 1300 N N . ASP A 1 174 ? 18.672 3.192 -16.982 1.00 79.56 174 ASP A N 1
ATOM 1301 C CA . ASP A 1 174 ? 19.438 2.884 -18.182 1.00 79.56 174 ASP A CA 1
ATOM 1302 C C . ASP A 1 174 ? 18.577 2.029 -19.124 1.00 79.56 174 ASP A C 1
ATOM 1304 O O . ASP A 1 174 ? 17.951 1.048 -18.713 1.00 79.56 174 ASP A O 1
ATOM 1308 N N . PHE A 1 175 ? 18.514 2.429 -20.394 1.00 78.12 175 PHE A N 1
ATOM 1309 C CA . PHE A 1 175 ? 17.624 1.842 -21.405 1.00 78.12 175 PHE A CA 1
ATOM 1310 C C . PHE A 1 175 ? 18.347 0.864 -22.339 1.00 78.12 175 PHE A C 1
ATOM 1312 O O . PHE A 1 175 ? 17.874 0.589 -23.441 1.00 78.12 175 PHE A O 1
ATOM 1319 N N . ASP A 1 176 ? 19.483 0.329 -21.897 1.00 67.50 176 ASP A N 1
ATOM 1320 C CA . ASP A 1 176 ? 20.384 -0.505 -22.702 1.00 67.50 176 ASP A CA 1
ATOM 1321 C C . ASP A 1 176 ? 19.942 -1.979 -22.774 1.00 67.50 176 ASP A C 1
ATOM 1323 O O . ASP A 1 176 ? 20.726 -2.861 -23.113 1.00 67.50 176 ASP A O 1
ATOM 1327 N N . MET A 1 177 ? 18.673 -2.263 -22.462 1.00 70.50 177 MET A N 1
ATOM 1328 C CA . MET A 1 177 ? 18.128 -3.619 -22.374 1.00 70.50 177 MET A CA 1
ATOM 1329 C C . MET A 1 177 ? 17.007 -3.835 -23.408 1.00 70.50 177 MET A C 1
ATOM 1331 O O . MET A 1 177 ? 15.829 -3.834 -23.037 1.00 70.50 177 MET A O 1
ATOM 1335 N N . PRO A 1 178 ? 17.338 -4.026 -24.701 1.00 70.50 178 PRO A N 1
ATOM 1336 C CA . PRO A 1 178 ? 16.338 -4.243 -25.751 1.00 70.50 178 PRO A CA 1
ATOM 1337 C C . PRO A 1 178 ? 15.512 -5.520 -25.520 1.00 70.50 178 PRO A C 1
ATOM 1339 O O . PRO A 1 178 ? 14.311 -5.516 -25.768 1.00 70.50 178 PRO A O 1
ATOM 1342 N N . ASP A 1 179 ? 16.121 -6.559 -24.938 1.00 80.44 179 ASP A N 1
ATOM 1343 C CA . ASP A 1 179 ? 15.481 -7.861 -24.693 1.00 80.44 179 ASP A CA 1
ATOM 1344 C C . ASP A 1 179 ? 14.861 -7.990 -23.287 1.00 80.44 179 ASP A C 1
ATOM 1346 O O . ASP A 1 179 ? 14.507 -9.088 -22.854 1.00 80.44 179 ASP A O 1
ATOM 1350 N N . ALA A 1 180 ? 14.727 -6.884 -22.540 1.00 83.00 180 ALA A N 1
ATOM 1351 C CA . ALA A 1 180 ? 14.232 -6.912 -21.159 1.00 83.00 180 ALA A CA 1
ATOM 1352 C C . ALA A 1 180 ? 12.850 -7.569 -21.031 1.00 83.00 180 ALA A C 1
ATOM 1354 O O . ALA A 1 180 ? 12.617 -8.320 -20.083 1.00 83.00 180 ALA A O 1
ATOM 1355 N N . LEU A 1 181 ? 11.949 -7.276 -21.974 1.00 86.00 181 LEU A N 1
ATOM 1356 C CA . LEU A 1 181 ? 10.593 -7.819 -21.990 1.00 86.00 181 LEU A CA 1
ATOM 1357 C C . LEU A 1 181 ? 10.607 -9.323 -22.301 1.00 86.00 181 LEU A C 1
ATOM 1359 O O . LEU A 1 181 ? 10.124 -10.114 -21.501 1.00 86.00 181 LEU A O 1
ATOM 1363 N N . ALA A 1 182 ? 11.272 -9.740 -23.379 1.00 85.62 182 ALA A N 1
ATOM 1364 C CA . ALA A 1 182 ? 11.375 -11.158 -23.730 1.00 85.62 182 ALA A CA 1
ATOM 1365 C C . ALA A 1 182 ? 12.012 -11.994 -22.600 1.00 85.62 182 ALA A C 1
ATOM 1367 O O . ALA A 1 182 ? 11.629 -13.138 -22.354 1.00 85.62 182 ALA A O 1
ATOM 1368 N N . GLN A 1 183 ? 12.975 -11.419 -21.872 1.00 85.69 183 GLN A N 1
ATOM 1369 C CA . GLN A 1 183 ? 13.594 -12.084 -20.730 1.00 85.69 183 GLN A CA 1
ATOM 1370 C C . GLN A 1 183 ? 12.658 -12.188 -19.516 1.00 85.69 183 GLN A C 1
ATOM 1372 O O . GLN A 1 183 ? 12.739 -13.176 -18.784 1.00 85.69 183 GLN A O 1
ATOM 1377 N N . ILE A 1 184 ? 11.813 -11.181 -19.259 1.00 90.19 184 ILE A N 1
ATOM 1378 C CA . ILE A 1 184 ? 10.896 -11.204 -18.112 1.00 90.19 184 ILE A CA 1
ATOM 1379 C C . ILE A 1 184 ? 9.734 -12.166 -18.364 1.00 90.19 184 ILE A C 1
ATOM 1381 O O . ILE A 1 184 ? 9.470 -13.005 -17.509 1.00 90.19 184 ILE A O 1
ATOM 1385 N N . GLU A 1 185 ? 9.143 -12.131 -19.559 1.00 88.62 185 GLU A N 1
ATOM 1386 C CA . GLU A 1 185 ? 7.993 -12.960 -19.956 1.00 88.62 185 GLU A CA 1
ATOM 1387 C C . GLU A 1 185 ? 8.307 -14.464 -19.962 1.00 88.62 185 GLU A C 1
ATOM 1389 O O . GLU A 1 185 ? 7.409 -15.293 -19.865 1.00 88.62 185 GLU A O 1
ATOM 1394 N N . LYS A 1 186 ? 9.589 -14.841 -20.030 1.00 88.94 186 LYS A N 1
ATOM 1395 C CA . LYS A 1 186 ? 10.017 -16.244 -19.948 1.00 88.94 186 LYS A CA 1
ATOM 1396 C C . LYS A 1 186 ? 9.851 -16.855 -18.550 1.00 88.94 186 LYS A C 1
ATOM 1398 O O . LYS A 1 186 ? 9.586 -18.048 -18.431 1.00 88.94 186 LYS A O 1
ATOM 1403 N N . ASP A 1 187 ? 10.088 -16.057 -17.510 1.00 90.00 187 ASP A N 1
ATOM 1404 C CA . ASP A 1 187 ? 10.301 -16.532 -16.134 1.00 90.00 187 ASP A CA 1
ATOM 1405 C C . ASP A 1 187 ? 9.316 -15.913 -15.123 1.00 90.00 187 ASP A C 1
ATOM 1407 O O . ASP A 1 187 ? 9.352 -16.280 -13.943 1.00 90.00 187 ASP A O 1
ATOM 1411 N N . TYR A 1 188 ? 8.511 -14.933 -15.542 1.00 93.38 188 TYR A N 1
ATOM 1412 C CA . TYR A 1 188 ? 7.640 -14.144 -14.679 1.00 93.38 188 TYR A CA 1
ATOM 1413 C C . TYR A 1 188 ? 6.246 -13.979 -15.280 1.00 93.38 188 TYR A C 1
ATOM 1415 O O . TYR A 1 188 ? 6.101 -13.718 -16.471 1.00 93.38 188 TYR A O 1
ATOM 1423 N N . ASP A 1 189 ? 5.250 -13.995 -14.404 1.00 92.12 189 ASP A N 1
ATOM 1424 C CA . ASP A 1 189 ? 3.857 -13.703 -14.711 1.00 92.12 189 ASP A CA 1
ATOM 1425 C C . ASP A 1 189 ? 3.564 -12.218 -14.460 1.00 92.12 189 ASP A C 1
ATOM 1427 O O . ASP A 1 189 ? 4.015 -11.635 -13.465 1.00 92.12 189 ASP A O 1
ATOM 1431 N N . GLU A 1 190 ? 2.811 -11.582 -15.356 1.00 92.69 190 GLU A N 1
ATOM 1432 C CA . GLU A 1 190 ? 2.346 -10.209 -15.159 1.00 92.69 190 GLU A CA 1
ATOM 1433 C C . GLU A 1 190 ? 1.277 -10.157 -14.056 1.00 92.69 190 GLU A C 1
ATOM 1435 O O . GLU A 1 190 ? 0.308 -10.911 -14.069 1.00 92.69 190 GLU A O 1
ATOM 1440 N N . LEU A 1 191 ? 1.437 -9.234 -13.104 1.00 91.62 191 LEU A N 1
ATOM 1441 C CA . LEU A 1 191 ? 0.457 -8.988 -12.046 1.00 91.62 191 LEU A CA 1
ATOM 1442 C C . LEU A 1 191 ? -0.536 -7.892 -12.428 1.00 91.62 191 LEU A C 1
ATOM 1444 O O . LEU A 1 191 ? -1.743 -8.086 -12.358 1.00 91.62 191 LEU A O 1
ATOM 1448 N N . PHE A 1 192 ? -0.021 -6.705 -12.736 1.00 91.81 192 PHE A N 1
ATOM 1449 C CA . PHE A 1 192 ? -0.817 -5.539 -13.104 1.00 91.81 192 PHE A CA 1
ATOM 1450 C C . PHE A 1 192 ? 0.064 -4.509 -13.812 1.00 91.81 192 PHE A C 1
ATOM 1452 O O . PHE A 1 192 ? 1.282 -4.450 -13.604 1.00 91.81 192 PHE A O 1
ATOM 1459 N N . ARG A 1 193 ? -0.580 -3.645 -14.597 1.00 93.19 193 ARG A N 1
ATOM 1460 C CA . ARG A 1 193 ? 0.035 -2.510 -15.287 1.00 93.19 193 ARG A CA 1
ATOM 1461 C C . ARG A 1 193 ? -0.670 -1.212 -14.926 1.00 93.19 193 ARG A C 1
ATOM 1463 O O . ARG A 1 193 ? -1.884 -1.188 -14.748 1.00 93.19 193 ARG A O 1
ATOM 1470 N N . LEU A 1 194 ? 0.098 -0.137 -14.820 1.00 93.56 194 LEU A N 1
ATOM 1471 C CA . LEU A 1 194 ? -0.391 1.201 -14.519 1.00 93.56 194 LEU A CA 1
ATOM 1472 C C . LEU A 1 194 ? 0.166 2.188 -15.536 1.00 93.56 194 LEU A C 1
ATOM 1474 O O . LEU A 1 194 ? 1.381 2.289 -15.715 1.00 93.56 194 LEU A O 1
ATOM 1478 N N . ASN A 1 195 ? -0.738 2.923 -16.174 1.00 93.50 195 ASN A N 1
ATOM 1479 C CA . ASN A 1 195 ? -0.404 3.946 -17.153 1.00 93.50 195 ASN A CA 1
ATOM 1480 C C . ASN A 1 195 ? -0.232 5.297 -16.457 1.00 93.50 195 ASN A C 1
ATOM 1482 O O . ASN A 1 195 ? -1.076 5.722 -15.668 1.00 93.50 195 ASN A O 1
ATOM 1486 N N . PHE A 1 196 ? 0.849 5.988 -16.790 1.00 93.38 196 PHE A N 1
ATOM 1487 C CA . PHE A 1 196 ? 1.226 7.275 -16.238 1.00 93.38 196 PHE A CA 1
ATOM 1488 C C . PHE A 1 196 ? 1.512 8.277 -17.355 1.00 93.38 196 PHE A C 1
ATOM 1490 O O . PHE A 1 196 ? 2.201 7.992 -18.341 1.00 93.38 196 PHE A O 1
ATOM 1497 N N . LYS A 1 197 ? 1.015 9.500 -17.173 1.00 90.31 197 LYS A N 1
ATOM 1498 C CA . LYS A 1 197 ? 1.291 10.609 -18.087 1.00 90.31 197 LYS A CA 1
ATOM 1499 C C . LYS A 1 197 ? 2.768 11.029 -17.981 1.00 90.31 197 LYS A C 1
ATOM 1501 O O . LYS A 1 197 ? 3.314 11.017 -16.875 1.00 90.31 197 LYS A O 1
ATOM 1506 N N . PRO A 1 198 ? 3.406 11.454 -19.086 1.00 87.75 198 PRO A N 1
ATOM 1507 C CA . PRO A 1 198 ? 2.822 11.570 -20.426 1.00 87.75 198 PRO A CA 1
ATOM 1508 C C . PRO A 1 198 ? 2.829 10.266 -21.248 1.00 87.75 198 PRO A C 1
ATOM 1510 O O . PRO A 1 198 ? 2.009 10.130 -22.147 1.00 87.75 198 PRO A O 1
ATOM 1513 N N . ASN A 1 199 ? 3.740 9.328 -20.985 1.00 91.56 199 ASN A N 1
ATOM 1514 C CA . ASN A 1 199 ? 4.024 8.209 -21.896 1.00 91.56 199 ASN A CA 1
ATOM 1515 C C . ASN A 1 199 ? 4.706 7.004 -21.212 1.00 91.56 199 ASN A C 1
ATOM 1517 O O . ASN A 1 199 ? 5.486 6.287 -21.848 1.00 91.56 199 ASN A O 1
ATOM 1521 N N . LEU A 1 200 ? 4.466 6.813 -19.913 1.00 94.50 200 LEU A N 1
ATOM 1522 C CA . LEU A 1 200 ? 5.110 5.791 -19.090 1.00 94.50 200 LEU A CA 1
ATOM 1523 C C . LEU A 1 200 ? 4.085 4.735 -18.669 1.00 94.50 200 LEU A C 1
ATOM 1525 O O . LEU A 1 200 ? 3.018 5.072 -18.178 1.00 94.50 200 LEU A O 1
ATOM 1529 N N . THR A 1 201 ? 4.434 3.460 -18.777 1.00 95.00 201 THR A N 1
ATOM 1530 C CA . THR A 1 201 ? 3.673 2.358 -18.177 1.00 95.00 201 THR A CA 1
ATOM 1531 C C . THR A 1 201 ? 4.569 1.615 -17.197 1.00 95.00 201 THR A C 1
ATOM 1533 O O . THR A 1 201 ? 5.682 1.224 -17.549 1.00 95.00 201 THR A O 1
ATOM 1536 N N . ALA A 1 202 ? 4.105 1.432 -15.964 1.00 95.12 202 ALA A N 1
ATOM 1537 C CA . ALA A 1 202 ? 4.772 0.609 -14.962 1.00 95.12 202 ALA A CA 1
ATOM 1538 C C . ALA A 1 202 ? 4.045 -0.733 -14.851 1.00 95.12 202 ALA A C 1
ATOM 1540 O O . ALA A 1 202 ? 2.846 -0.763 -14.579 1.00 95.12 202 ALA A O 1
ATOM 1541 N N . ILE A 1 203 ? 4.765 -1.831 -15.048 1.00 94.69 203 ILE A N 1
ATOM 1542 C CA . ILE A 1 203 ? 4.222 -3.191 -15.062 1.00 94.69 203 ILE A CA 1
ATOM 1543 C C . ILE A 1 203 ? 4.923 -4.003 -13.979 1.00 94.69 203 ILE A C 1
ATOM 1545 O O . ILE A 1 203 ? 6.154 -4.018 -13.906 1.00 94.69 203 ILE A O 1
ATOM 1549 N N . PHE A 1 204 ? 4.151 -4.662 -13.121 1.00 95.19 204 PHE A N 1
ATOM 1550 C CA . PHE A 1 204 ? 4.682 -5.531 -12.077 1.00 95.19 204 PHE A CA 1
ATOM 1551 C C . PHE A 1 204 ? 4.623 -6.980 -12.526 1.00 95.19 204 PHE A C 1
ATOM 1553 O O . PHE A 1 204 ? 3.597 -7.450 -13.002 1.00 95.19 204 PHE A O 1
ATOM 1560 N N . TYR A 1 205 ? 5.726 -7.678 -12.306 1.00 94.69 205 TYR A N 1
ATOM 1561 C CA . TYR A 1 205 ? 5.915 -9.075 -12.654 1.00 94.69 205 TYR A CA 1
ATOM 1562 C C . TYR A 1 205 ? 6.272 -9.868 -11.406 1.00 94.69 205 TYR A C 1
ATOM 1564 O O . TYR A 1 205 ? 7.048 -9.390 -10.571 1.00 94.69 205 TYR A O 1
ATOM 1572 N N . LEU A 1 206 ? 5.756 -11.087 -11.289 1.00 93.75 206 LEU A N 1
ATOM 1573 C CA . LEU A 1 206 ? 6.039 -12.004 -10.193 1.00 93.75 206 LEU A CA 1
ATOM 1574 C C . LEU A 1 206 ? 6.536 -13.329 -10.738 1.00 93.75 206 LEU A C 1
ATOM 1576 O O . LEU A 1 206 ? 6.003 -13.863 -11.698 1.00 93.75 206 LEU A O 1
ATOM 1580 N N . ARG A 1 207 ? 7.548 -13.881 -10.085 1.00 92.19 207 ARG A N 1
ATOM 1581 C CA . ARG A 1 207 ? 8.024 -15.220 -10.384 1.00 92.19 207 ARG A CA 1
ATOM 1582 C C . ARG A 1 207 ? 7.535 -16.200 -9.331 1.00 92.19 207 ARG A C 1
ATOM 1584 O O . ARG A 1 207 ? 7.897 -16.069 -8.163 1.00 92.19 207 ARG A O 1
ATOM 1591 N N . ASP A 1 208 ? 6.780 -17.208 -9.756 1.00 87.56 208 ASP A N 1
ATOM 1592 C CA . ASP A 1 208 ? 6.129 -18.174 -8.864 1.00 87.56 208 ASP A CA 1
ATOM 1593 C C . ASP A 1 208 ? 7.115 -18.929 -7.950 1.00 87.56 208 ASP A C 1
ATOM 1595 O O . ASP A 1 208 ? 6.919 -19.005 -6.740 1.00 87.56 208 ASP A O 1
ATOM 1599 N N . ARG A 1 209 ? 8.251 -19.403 -8.490 1.00 87.56 209 ARG A N 1
ATOM 1600 C CA . ARG A 1 209 ? 9.180 -20.292 -7.753 1.00 87.56 209 ARG A CA 1
ATOM 1601 C C . ARG A 1 209 ? 9.754 -19.713 -6.455 1.00 87.56 209 ARG A C 1
ATOM 1603 O O . ARG A 1 209 ? 10.093 -20.475 -5.553 1.00 87.56 209 ARG A O 1
ATOM 1610 N N . ASP A 1 210 ? 9.954 -18.399 -6.385 1.00 87.50 210 ASP A N 1
ATOM 1611 C CA . ASP A 1 210 ? 10.596 -17.732 -5.244 1.00 87.50 210 ASP A CA 1
ATOM 1612 C C 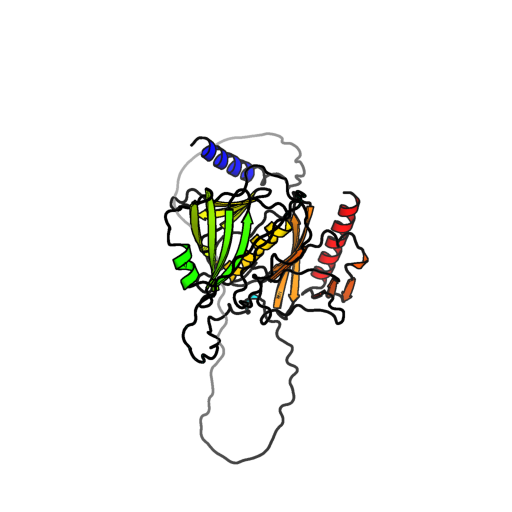. ASP A 1 210 ? 9.908 -16.433 -4.816 1.00 87.50 210 ASP A C 1
ATOM 1614 O O . ASP A 1 210 ? 10.423 -15.713 -3.956 1.00 87.50 210 ASP A O 1
ATOM 1618 N N . HIS A 1 211 ? 8.740 -16.148 -5.395 1.00 88.94 211 HIS A N 1
ATOM 1619 C CA . HIS A 1 211 ? 7.959 -14.933 -5.171 1.00 88.94 211 HIS A CA 1
ATOM 1620 C C . HIS A 1 211 ? 8.761 -13.647 -5.390 1.00 88.94 211 HIS A C 1
ATOM 1622 O O . HIS A 1 211 ? 8.454 -12.599 -4.821 1.00 88.94 211 HIS A O 1
ATOM 1628 N N . ARG A 1 212 ? 9.807 -13.707 -6.222 1.00 91.62 212 ARG A N 1
ATOM 1629 C CA . ARG A 1 212 ? 10.571 -12.518 -6.577 1.00 91.62 212 ARG A CA 1
ATOM 1630 C C . ARG A 1 212 ? 9.733 -11.658 -7.503 1.00 91.62 212 ARG A C 1
ATOM 1632 O O . ARG A 1 212 ? 9.324 -12.110 -8.570 1.00 91.62 212 ARG A O 1
ATOM 1639 N N . ALA A 1 213 ? 9.555 -10.403 -7.123 1.00 93.50 213 ALA A N 1
ATOM 1640 C CA . ALA A 1 213 ? 8.874 -9.421 -7.944 1.00 93.50 213 ALA A CA 1
ATOM 1641 C C . ALA A 1 213 ? 9.871 -8.505 -8.670 1.00 93.50 213 ALA A C 1
ATOM 1643 O O . ALA A 1 213 ? 10.932 -8.147 -8.139 1.00 93.50 213 ALA A O 1
ATOM 1644 N N . ARG A 1 214 ? 9.505 -8.079 -9.879 1.00 94.81 214 ARG A N 1
ATOM 1645 C CA . ARG A 1 214 ? 10.206 -7.047 -10.655 1.00 94.81 214 ARG A CA 1
ATOM 1646 C C . ARG A 1 214 ? 9.217 -5.996 -11.137 1.00 94.81 214 ARG A C 1
ATOM 1648 O O . ARG A 1 214 ? 8.044 -6.288 -11.341 1.00 94.81 214 ARG A O 1
ATOM 1655 N N . ILE A 1 215 ? 9.719 -4.785 -11.334 1.00 95.31 215 ILE A N 1
ATOM 1656 C CA . ILE A 1 215 ? 9.002 -3.714 -12.018 1.00 95.31 215 ILE A CA 1
ATOM 1657 C C . ILE A 1 215 ? 9.664 -3.492 -13.380 1.00 95.31 215 ILE A C 1
ATOM 1659 O O . ILE A 1 215 ? 10.893 -3.430 -13.489 1.00 95.31 215 ILE A O 1
ATOM 1663 N N . LEU A 1 216 ? 8.846 -3.424 -14.422 1.00 94.56 216 LEU A N 1
ATOM 1664 C CA . LEU A 1 216 ? 9.222 -3.074 -15.783 1.00 94.56 216 LEU A CA 1
ATOM 1665 C C . LEU A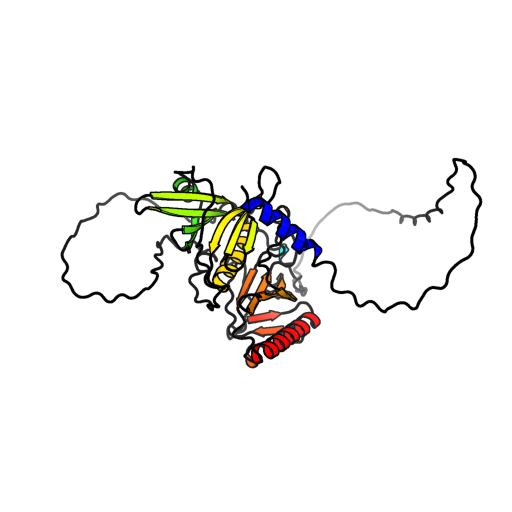 1 216 ? 8.604 -1.715 -16.109 1.00 94.56 216 LEU A C 1
ATOM 1667 O O . LEU A 1 216 ? 7.398 -1.519 -15.990 1.00 94.56 216 LEU A O 1
ATOM 1671 N N . CYS A 1 217 ? 9.440 -0.783 -16.532 1.00 93.94 217 CYS A N 1
ATOM 1672 C CA . CYS A 1 217 ? 9.046 0.520 -17.031 1.00 93.94 217 CYS A CA 1
ATOM 1673 C C . CYS A 1 217 ? 9.087 0.486 -18.551 1.00 93.94 217 CYS A C 1
ATOM 1675 O O . CYS A 1 217 ? 10.143 0.251 -19.137 1.00 93.94 217 CYS A O 1
ATOM 1677 N N . GLN A 1 218 ? 7.949 0.753 -19.169 1.00 92.88 218 GLN A N 1
ATOM 1678 C CA . GLN A 1 218 ? 7.789 0.903 -20.604 1.00 92.88 218 GLN A CA 1
ATOM 1679 C C . GLN A 1 218 ? 7.586 2.388 -20.917 1.00 92.88 218 GLN A C 1
ATOM 1681 O O . GLN A 1 218 ? 6.634 2.998 -20.435 1.00 92.88 218 GLN A O 1
ATOM 1686 N N . VAL A 1 219 ? 8.478 2.988 -21.706 1.00 92.06 219 VAL A N 1
ATOM 1687 C CA . VAL A 1 219 ? 8.410 4.414 -22.073 1.00 92.06 219 VAL A CA 1
ATOM 1688 C C . VAL A 1 219 ? 8.252 4.551 -23.583 1.00 92.06 219 VAL A C 1
ATOM 1690 O O . VAL A 1 219 ? 9.080 4.057 -24.348 1.00 92.06 219 VAL A O 1
ATOM 1693 N N . HIS A 1 220 ? 7.225 5.272 -24.027 1.00 89.12 220 HIS A N 1
ATOM 1694 C CA . HIS A 1 220 ? 6.996 5.540 -25.450 1.00 89.12 220 HIS A CA 1
ATOM 1695 C C . HIS A 1 220 ? 7.725 6.819 -25.879 1.00 89.12 220 HIS A C 1
ATOM 1697 O O . HIS A 1 220 ? 7.192 7.914 -25.731 1.00 89.12 220 HIS A O 1
ATOM 1703 N N . ARG A 1 221 ? 8.948 6.723 -26.420 1.00 84.75 221 ARG A N 1
ATOM 1704 C CA . ARG A 1 221 ? 9.693 7.914 -26.894 1.00 84.75 221 ARG A CA 1
ATOM 1705 C C . ARG A 1 221 ? 9.073 8.543 -28.144 1.00 84.75 221 ARG A C 1
ATOM 1707 O O . ARG A 1 221 ? 9.169 9.752 -28.323 1.00 84.75 221 ARG A O 1
ATOM 1714 N N . SER A 1 222 ? 8.471 7.727 -29.000 1.00 83.81 222 SER A N 1
ATOM 1715 C CA . SER A 1 222 ? 7.716 8.137 -30.188 1.00 83.81 222 SER A CA 1
ATOM 1716 C C . SER A 1 222 ? 6.616 7.109 -30.469 1.00 83.81 222 SER A C 1
ATOM 1718 O O . SER A 1 222 ? 6.546 6.085 -29.788 1.00 83.81 222 SER A O 1
ATOM 1720 N N . SER A 1 223 ? 5.780 7.345 -31.486 1.00 77.44 223 SER A N 1
ATOM 1721 C CA . SER A 1 223 ? 4.733 6.398 -31.905 1.00 77.44 223 SER A CA 1
ATOM 1722 C C . SER A 1 223 ? 5.267 4.997 -32.231 1.00 77.44 223 SER A C 1
ATOM 1724 O O . SER A 1 223 ? 4.561 4.018 -32.024 1.00 77.44 223 SER A O 1
ATOM 1726 N N . SER A 1 224 ? 6.513 4.894 -32.701 1.00 78.38 224 SER A N 1
ATOM 1727 C CA . SER A 1 224 ? 7.142 3.637 -33.121 1.00 78.38 224 SER A CA 1
ATOM 1728 C C . SER A 1 224 ? 8.242 3.129 -32.188 1.00 78.38 224 SER A C 1
ATOM 1730 O O . SER A 1 224 ? 8.721 2.013 -32.375 1.00 78.38 224 SER A O 1
ATOM 1732 N N . LYS A 1 225 ? 8.681 3.924 -31.201 1.00 85.75 225 LYS A N 1
ATOM 1733 C CA . LYS A 1 225 ? 9.822 3.573 -30.346 1.00 85.75 225 LYS A CA 1
ATOM 1734 C C . LYS A 1 225 ? 9.420 3.455 -28.886 1.00 85.75 225 LYS A C 1
ATOM 1736 O O . LYS A 1 225 ? 9.223 4.458 -28.195 1.00 85.75 225 LYS A O 1
ATOM 1741 N N . ILE A 1 226 ? 9.411 2.213 -28.420 1.00 88.00 226 ILE A N 1
ATOM 1742 C CA . ILE A 1 226 ? 9.229 1.843 -27.023 1.00 88.00 226 ILE A CA 1
ATOM 1743 C C . ILE A 1 226 ? 10.584 1.423 -26.459 1.00 88.00 226 ILE A C 1
ATOM 1745 O O . ILE A 1 226 ? 11.349 0.719 -27.115 1.00 88.00 226 ILE A O 1
ATOM 1749 N N . ILE A 1 227 ? 10.896 1.894 -25.259 1.00 89.62 227 ILE A N 1
ATOM 1750 C CA . ILE A 1 227 ? 12.080 1.471 -24.509 1.00 89.62 227 ILE A CA 1
ATOM 1751 C C . ILE A 1 227 ? 11.650 0.864 -23.183 1.00 89.62 227 ILE A C 1
ATOM 1753 O O . ILE A 1 227 ? 10.647 1.278 -22.594 1.00 89.62 227 ILE A O 1
ATOM 1757 N N . TYR A 1 228 ? 12.453 -0.080 -22.712 1.00 91.44 228 TYR A N 1
ATOM 1758 C CA . TYR A 1 228 ? 12.192 -0.832 -21.502 1.00 91.44 228 TYR A CA 1
ATOM 1759 C C . TYR A 1 228 ? 13.328 -0.634 -20.504 1.00 91.44 228 TYR A C 1
ATOM 1761 O O . TYR A 1 228 ? 14.499 -0.595 -20.876 1.00 91.44 228 TYR A O 1
ATOM 1769 N N . ALA A 1 229 ? 12.979 -0.530 -19.229 1.00 92.19 229 ALA A N 1
ATOM 1770 C CA . ALA A 1 229 ? 13.920 -0.586 -18.119 1.00 92.19 229 ALA A CA 1
ATOM 1771 C C . ALA A 1 229 ? 13.316 -1.460 -17.021 1.00 92.19 229 ALA A C 1
ATOM 1773 O O . ALA A 1 229 ? 12.133 -1.337 -16.719 1.00 92.19 229 ALA A O 1
ATOM 1774 N N . THR A 1 230 ? 14.099 -2.339 -16.400 1.00 93.44 230 THR A N 1
ATOM 1775 C CA . THR A 1 230 ? 13.585 -3.231 -15.351 1.00 93.44 230 THR A CA 1
ATOM 1776 C C . THR A 1 230 ? 14.528 -3.333 -14.171 1.00 93.44 230 THR A C 1
ATOM 1778 O O . THR A 1 230 ? 15.740 -3.453 -14.339 1.00 93.44 230 THR A O 1
ATOM 1781 N N . LEU A 1 231 ? 13.960 -3.342 -12.966 1.00 93.25 231 LEU A N 1
ATOM 1782 C CA . LEU A 1 231 ? 14.682 -3.614 -11.731 1.00 93.25 231 LEU A CA 1
ATOM 1783 C C . LEU A 1 231 ? 13.854 -4.519 -10.808 1.00 93.25 231 LEU A C 1
ATOM 1785 O O . LEU A 1 231 ? 12.621 -4.485 -10.827 1.00 93.25 231 LEU A O 1
ATOM 1789 N N . PRO A 1 232 ? 14.510 -5.367 -9.999 1.00 92.44 232 PRO A N 1
ATOM 1790 C CA . PRO A 1 232 ? 13.821 -6.116 -8.959 1.00 92.44 232 PRO A CA 1
ATOM 1791 C C . PRO A 1 232 ? 13.416 -5.195 -7.796 1.00 92.44 232 PRO A C 1
ATOM 1793 O O . PRO A 1 232 ? 14.089 -4.212 -7.495 1.00 92.44 232 PRO A O 1
ATOM 1796 N N . LEU A 1 233 ? 12.312 -5.505 -7.113 1.00 92.44 233 LEU A N 1
ATOM 1797 C CA . LEU A 1 233 ? 11.775 -4.628 -6.058 1.00 92.44 233 LEU A CA 1
ATOM 1798 C C . LEU A 1 233 ? 12.708 -4.521 -4.839 1.00 92.44 233 LEU A C 1
ATOM 1800 O O . LEU A 1 233 ? 12.678 -3.531 -4.112 1.00 92.44 233 LEU A O 1
ATOM 1804 N N . ASN A 1 234 ? 13.549 -5.529 -4.605 1.00 88.06 234 ASN A N 1
ATOM 1805 C CA . ASN A 1 234 ? 14.447 -5.600 -3.453 1.00 88.06 234 ASN A CA 1
ATOM 1806 C C . ASN A 1 234 ? 15.664 -4.658 -3.534 1.00 88.06 234 ASN A C 1
ATOM 1808 O O . ASN A 1 234 ? 16.314 -4.447 -2.513 1.00 88.06 234 ASN A O 1
ATOM 1812 N N . VAL A 1 235 ? 15.973 -4.086 -4.705 1.00 89.06 235 VAL A N 1
ATOM 1813 C CA . VAL A 1 235 ? 17.049 -3.080 -4.860 1.00 89.06 235 VAL A CA 1
ATOM 1814 C C . VAL A 1 235 ? 16.525 -1.643 -4.883 1.00 89.06 235 VAL A C 1
ATOM 1816 O O . VAL A 1 235 ? 17.310 -0.700 -4.973 1.00 89.06 235 VAL A O 1
ATOM 1819 N N . LEU A 1 236 ? 15.202 -1.483 -4.828 1.00 90.69 236 LEU A N 1
ATOM 1820 C CA . LEU A 1 236 ? 14.507 -0.211 -4.945 1.00 90.69 236 LEU A CA 1
ATOM 1821 C C . LEU A 1 236 ? 13.994 0.258 -3.585 1.00 90.69 236 LEU A C 1
ATOM 1823 O O . LEU A 1 236 ? 13.499 -0.537 -2.788 1.00 90.69 236 LEU A O 1
ATOM 1827 N N . ILE A 1 237 ? 14.071 1.563 -3.357 1.00 88.94 237 ILE A N 1
ATOM 1828 C CA . ILE A 1 237 ? 13.663 2.260 -2.137 1.00 88.94 237 ILE A CA 1
ATOM 1829 C C . ILE A 1 237 ? 12.551 3.230 -2.502 1.00 88.94 237 ILE A C 1
ATOM 1831 O O . ILE A 1 237 ? 12.693 3.972 -3.469 1.00 88.94 237 ILE A O 1
ATOM 1835 N N . LEU A 1 238 ? 11.459 3.233 -1.739 1.00 90.62 238 LEU A N 1
ATOM 1836 C CA . LEU A 1 238 ? 10.382 4.197 -1.935 1.00 90.62 238 LEU A CA 1
ATOM 1837 C C . LEU A 1 238 ? 10.629 5.452 -1.108 1.00 90.62 238 LEU A C 1
ATOM 1839 O O . LEU A 1 238 ? 10.959 5.374 0.073 1.00 90.62 238 LEU A O 1
ATOM 1843 N N . SER A 1 239 ? 10.431 6.602 -1.736 1.00 89.88 239 SER A N 1
ATOM 1844 C CA . SER A 1 239 ? 10.403 7.905 -1.083 1.00 89.88 239 SER A CA 1
ATOM 1845 C C . SER A 1 239 ? 9.287 8.723 -1.708 1.00 89.88 239 SER A C 1
ATOM 1847 O O . SER A 1 239 ? 9.169 8.791 -2.931 1.00 89.88 239 SER A O 1
ATOM 1849 N N . ARG A 1 240 ? 8.435 9.316 -0.876 1.00 91.19 240 ARG A N 1
ATOM 1850 C CA . ARG A 1 240 ? 7.399 10.225 -1.353 1.00 91.19 240 ARG A CA 1
ATOM 1851 C C . ARG A 1 240 ? 7.959 11.638 -1.471 1.00 91.19 240 ARG A C 1
ATOM 1853 O O . ARG A 1 240 ? 8.759 12.055 -0.645 1.00 91.19 240 ARG A O 1
ATOM 1860 N N . GLN A 1 241 ? 7.511 12.362 -2.488 1.00 89.50 241 GLN A N 1
ATOM 1861 C CA . GLN A 1 241 ? 7.700 13.799 -2.616 1.00 89.50 241 GLN A CA 1
ATOM 1862 C C . GLN A 1 241 ? 6.399 14.413 -3.139 1.00 89.50 241 GLN A C 1
ATOM 1864 O O . GLN A 1 241 ? 6.112 14.343 -4.332 1.00 89.50 241 GLN A O 1
ATOM 1869 N N . ASP A 1 242 ? 5.599 14.988 -2.242 1.00 88.81 242 ASP A N 1
ATOM 1870 C CA . ASP A 1 242 ? 4.272 15.536 -2.547 1.00 88.81 242 ASP A CA 1
ATOM 1871 C C . ASP A 1 242 ? 3.360 14.496 -3.235 1.00 88.81 242 ASP A C 1
ATOM 1873 O O . ASP A 1 242 ? 2.958 13.502 -2.620 1.00 88.81 242 ASP A O 1
ATOM 1877 N N . SER A 1 243 ? 3.056 14.714 -4.516 1.00 92.56 243 SER A N 1
ATOM 1878 C CA . SER A 1 243 ? 2.233 13.850 -5.376 1.00 92.56 243 SER A CA 1
ATOM 1879 C C . SER A 1 243 ? 3.045 12.800 -6.134 1.00 92.56 243 SER A C 1
ATOM 1881 O O . SER A 1 243 ? 2.494 12.041 -6.932 1.00 92.56 243 SER A O 1
ATOM 1883 N N . TYR A 1 244 ? 4.354 12.741 -5.887 1.00 93.44 244 TYR A N 1
ATOM 1884 C CA . TYR A 1 244 ? 5.259 11.785 -6.500 1.00 93.44 244 TYR A CA 1
ATOM 1885 C C . TYR A 1 244 ? 5.645 10.675 -5.538 1.00 93.44 244 TYR A C 1
ATOM 1887 O O . TYR A 1 244 ? 5.937 10.906 -4.364 1.00 93.44 244 TYR A O 1
ATOM 1895 N N . LEU A 1 245 ? 5.754 9.473 -6.089 1.00 93.94 245 LEU A N 1
ATOM 1896 C CA . LEU A 1 245 ? 6.477 8.375 -5.478 1.00 93.94 245 LEU A CA 1
ATOM 1897 C C . LEU A 1 245 ? 7.749 8.117 -6.286 1.00 93.94 245 LEU A C 1
ATOM 1899 O O . LEU A 1 245 ? 7.706 7.786 -7.475 1.00 93.94 245 LEU A O 1
ATOM 1903 N N . LEU A 1 246 ? 8.890 8.303 -5.635 1.00 93.56 246 LEU A N 1
ATOM 1904 C CA . LEU A 1 246 ? 10.213 8.066 -6.185 1.00 93.56 246 LEU A CA 1
ATOM 1905 C C . LEU A 1 246 ? 10.653 6.648 -5.825 1.00 93.56 246 LEU A C 1
ATOM 1907 O O . LEU A 1 246 ? 10.684 6.279 -4.650 1.00 93.56 246 LEU A O 1
ATOM 1911 N N . LEU A 1 247 ? 11.006 5.860 -6.838 1.00 93.75 247 LEU A N 1
ATOM 1912 C CA . LEU A 1 247 ? 11.679 4.579 -6.665 1.00 93.75 247 LEU A CA 1
ATOM 1913 C C . LEU A 1 247 ? 13.162 4.835 -6.897 1.00 93.75 247 LEU A C 1
ATOM 1915 O O . LEU A 1 247 ? 13.580 5.134 -8.018 1.00 93.75 247 LEU A O 1
ATOM 1919 N N . CYS A 1 248 ? 13.949 4.739 -5.837 1.00 91.56 248 CYS A N 1
ATOM 1920 C CA . CYS A 1 248 ? 15.361 5.078 -5.835 1.00 91.56 248 CYS A CA 1
ATOM 1921 C C . CYS A 1 248 ? 16.237 3.833 -5.713 1.00 91.56 248 CYS A C 1
ATOM 1923 O O . CYS A 1 248 ? 15.892 2.887 -5.010 1.00 91.56 248 CYS A O 1
ATOM 1925 N N . THR A 1 249 ? 17.406 3.858 -6.339 1.00 89.38 249 THR A N 1
ATOM 1926 C CA . THR A 1 249 ? 18.486 2.899 -6.094 1.00 89.38 249 THR A CA 1
ATOM 1927 C C . THR A 1 249 ? 19.539 3.527 -5.184 1.00 89.38 249 THR A C 1
ATOM 1929 O O . THR A 1 249 ? 19.707 4.751 -5.139 1.00 89.38 249 THR A O 1
ATOM 1932 N N . LYS A 1 250 ? 20.265 2.695 -4.431 1.00 83.38 250 LYS A N 1
ATOM 1933 C CA . LYS A 1 250 ? 21.467 3.152 -3.721 1.00 83.38 250 LYS A CA 1
ATOM 1934 C C . LYS A 1 250 ? 22.566 3.398 -4.750 1.00 83.38 250 LYS A C 1
ATOM 1936 O O . LYS A 1 250 ? 22.855 2.514 -5.555 1.00 83.38 250 LYS A O 1
ATOM 1941 N N . SER A 1 251 ? 23.159 4.587 -4.731 1.00 76.38 251 SER A N 1
ATOM 1942 C CA . SER A 1 251 ? 24.259 4.916 -5.634 1.00 76.38 251 SER A CA 1
ATOM 1943 C C . SER A 1 251 ? 25.513 4.103 -5.287 1.00 76.38 251 SER A C 1
ATOM 1945 O O . SER A 1 251 ? 25.824 3.900 -4.111 1.00 76.38 251 SER A O 1
ATOM 1947 N N . SER A 1 252 ? 26.236 3.629 -6.305 1.00 68.62 252 SER A N 1
ATOM 1948 C CA . SER A 1 252 ? 27.440 2.793 -6.150 1.00 68.62 252 SER A CA 1
ATOM 1949 C C . SER A 1 252 ? 28.609 3.521 -5.481 1.00 68.62 252 SER A C 1
ATOM 1951 O O . SER A 1 252 ? 29.478 2.881 -4.901 1.00 68.62 252 SER A O 1
ATOM 1953 N N . ASP A 1 253 ? 28.620 4.851 -5.542 1.00 69.88 253 ASP A N 1
ATOM 1954 C CA . ASP A 1 253 ? 29.606 5.730 -4.903 1.00 69.88 253 ASP A CA 1
ATOM 1955 C C . ASP A 1 253 ? 29.289 6.031 -3.425 1.00 69.88 253 ASP A C 1
ATOM 1957 O O . ASP A 1 253 ? 30.024 6.767 -2.769 1.00 69.88 253 ASP A O 1
ATOM 1961 N N . GLY A 1 254 ? 28.186 5.492 -2.891 1.00 62.81 254 GLY A N 1
ATOM 1962 C CA . GLY A 1 254 ? 27.733 5.754 -1.526 1.00 62.81 254 GLY A CA 1
ATOM 1963 C C . GLY A 1 254 ? 27.232 7.184 -1.288 1.00 62.81 254 GLY A C 1
ATOM 1964 O O . GLY A 1 254 ? 26.907 7.514 -0.149 1.00 62.81 254 GLY A O 1
ATOM 1965 N N . GLN A 1 255 ? 27.129 8.027 -2.326 1.00 62.72 255 GLN A N 1
ATOM 1966 C CA . GLN A 1 255 ? 26.789 9.450 -2.189 1.00 62.72 255 GLN A CA 1
ATOM 1967 C C . GLN A 1 255 ? 25.285 9.745 -2.092 1.00 62.72 255 GLN A C 1
ATOM 1969 O O . GLN A 1 255 ? 24.892 10.907 -2.010 1.00 62.72 255 GLN A O 1
ATOM 1974 N N . GLY A 1 256 ? 24.426 8.723 -2.049 1.00 76.12 256 GLY A N 1
ATOM 1975 C CA . GLY A 1 256 ? 23.007 8.902 -1.744 1.00 76.12 256 GLY A CA 1
ATOM 1976 C C . GLY A 1 256 ? 22.065 8.007 -2.537 1.00 76.12 256 GLY A C 1
ATOM 1977 O O . GLY A 1 256 ? 22.447 6.968 -3.082 1.00 76.12 256 GLY A O 1
ATOM 1978 N N . LEU A 1 257 ? 20.797 8.417 -2.554 1.00 84.94 257 LEU A N 1
ATOM 1979 C CA . LEU A 1 257 ? 19.723 7.778 -3.305 1.00 84.94 257 LEU A CA 1
ATOM 1980 C C . LEU A 1 257 ? 19.617 8.422 -4.687 1.00 84.94 257 LEU A C 1
ATOM 1982 O O . LEU A 1 257 ? 19.495 9.640 -4.793 1.00 84.94 257 LEU A O 1
ATOM 1986 N N . ARG A 1 258 ? 19.627 7.604 -5.742 1.00 89.12 258 ARG A N 1
ATOM 1987 C CA . ARG A 1 258 ? 19.382 8.050 -7.116 1.00 89.12 258 ARG A CA 1
ATOM 1988 C C . ARG A 1 258 ? 17.982 7.626 -7.532 1.00 89.12 258 ARG A C 1
ATOM 1990 O O . ARG A 1 258 ? 17.672 6.439 -7.491 1.00 89.12 258 ARG A O 1
ATOM 1997 N N . ALA A 1 259 ? 17.146 8.571 -7.955 1.00 90.50 259 ALA A N 1
ATOM 1998 C CA . ALA A 1 259 ? 15.832 8.247 -8.499 1.00 90.50 259 ALA A CA 1
ATOM 1999 C C . ALA A 1 259 ? 15.982 7.439 -9.798 1.00 90.50 259 ALA A C 1
ATOM 2001 O O . ALA A 1 259 ? 16.651 7.876 -10.729 1.00 90.50 259 ALA A O 1
ATOM 2002 N N . TRP A 1 260 ? 15.351 6.269 -9.853 1.00 94.00 260 TRP A N 1
ATOM 2003 C CA . TRP A 1 260 ? 15.251 5.417 -11.040 1.00 94.00 260 TRP A CA 1
ATOM 2004 C C . TRP A 1 260 ? 13.890 5.578 -11.726 1.00 94.00 260 TRP A C 1
ATOM 2006 O O . TRP A 1 260 ? 13.796 5.584 -12.954 1.00 94.00 260 TRP A O 1
ATOM 2016 N N . LEU A 1 261 ? 12.833 5.781 -10.939 1.00 94.62 261 LEU A N 1
ATOM 2017 C CA . LEU A 1 261 ? 11.485 6.055 -11.427 1.00 94.62 261 LEU A CA 1
ATOM 2018 C C . LEU A 1 261 ? 10.842 7.153 -10.586 1.00 94.62 261 LEU A C 1
ATOM 2020 O O . LEU A 1 261 ? 10.957 7.149 -9.363 1.00 94.62 261 LEU A O 1
ATOM 2024 N N . SER A 1 262 ? 10.145 8.069 -11.242 1.00 95.25 262 SER A N 1
ATOM 2025 C CA . SER A 1 262 ? 9.310 9.088 -10.614 1.00 95.25 262 SER A CA 1
ATOM 2026 C C . SER A 1 262 ? 7.887 8.894 -11.114 1.00 95.25 262 SER A C 1
ATOM 2028 O O . SER A 1 262 ? 7.639 9.070 -12.305 1.00 95.25 262 SER A O 1
ATOM 2030 N N . LEU A 1 263 ? 6.975 8.511 -10.224 1.00 95.56 263 LEU A N 1
ATOM 2031 C CA . LEU A 1 263 ? 5.572 8.262 -10.549 1.00 95.56 263 LEU A CA 1
ATOM 2032 C C . LEU A 1 263 ? 4.699 9.346 -9.935 1.00 95.56 263 LEU A C 1
ATOM 2034 O O . LEU A 1 263 ? 4.687 9.502 -8.719 1.00 95.56 263 LEU A O 1
ATOM 2038 N N . GLU A 1 264 ? 3.981 10.081 -10.771 1.00 95.12 264 GLU A N 1
ATOM 2039 C CA . GLU A 1 264 ? 2.996 11.069 -10.350 1.00 95.12 264 GLU A CA 1
ATOM 2040 C C . GLU A 1 264 ? 1.636 10.402 -10.153 1.00 95.12 264 GLU A C 1
ATOM 2042 O O . GLU A 1 264 ? 1.134 9.718 -11.046 1.00 95.12 264 GLU A O 1
ATOM 2047 N N . PHE A 1 265 ? 1.022 10.628 -8.996 1.00 93.62 265 PHE A N 1
ATOM 2048 C CA . PHE A 1 265 ? -0.307 10.124 -8.685 1.00 93.62 265 PHE A CA 1
ATOM 2049 C C . PHE A 1 265 ? -1.306 11.270 -8.572 1.00 93.62 265 PHE A C 1
ATOM 2051 O O . PHE A 1 265 ? -1.089 12.239 -7.852 1.00 93.62 265 PHE A O 1
ATOM 2058 N N . GLU A 1 266 ? -2.446 11.113 -9.243 1.00 91.69 266 GLU A N 1
ATOM 2059 C CA . GLU A 1 266 ? -3.559 12.068 -9.172 1.00 91.69 266 GLU A CA 1
ATOM 2060 C C . GLU A 1 266 ? -4.320 11.969 -7.835 1.00 91.69 266 GLU A C 1
ATOM 2062 O O . GLU A 1 266 ? -4.937 12.936 -7.395 1.00 91.69 266 GLU A O 1
ATOM 2067 N N . THR A 1 267 ? -4.278 10.803 -7.178 1.00 93.19 267 THR A N 1
ATOM 2068 C CA . THR A 1 267 ? -5.001 10.523 -5.926 1.00 93.19 267 THR A CA 1
ATOM 2069 C C . THR A 1 267 ? -4.111 9.820 -4.911 1.00 93.19 267 THR A C 1
ATOM 2071 O O . THR A 1 267 ? -3.263 8.993 -5.273 1.00 93.19 267 THR A O 1
ATOM 2074 N N . ILE A 1 268 ? -4.324 10.119 -3.629 1.00 93.56 268 ILE A N 1
ATOM 2075 C CA . ILE A 1 268 ? -3.591 9.485 -2.524 1.00 93.56 268 ILE A CA 1
ATOM 2076 C C . ILE A 1 268 ? -3.909 7.994 -2.428 1.00 93.56 268 ILE A C 1
ATOM 2078 O O . ILE A 1 268 ? -3.034 7.194 -2.107 1.00 93.56 268 ILE A O 1
ATOM 2082 N N . GLU A 1 269 ? -5.126 7.587 -2.783 1.00 93.50 269 GLU A N 1
ATOM 2083 C CA . GLU A 1 269 ? -5.537 6.190 -2.762 1.00 93.50 269 GLU A CA 1
ATOM 2084 C C . GLU A 1 269 ? -4.712 5.335 -3.716 1.00 93.50 269 GLU A C 1
ATOM 2086 O O . GLU A 1 269 ? -4.157 4.317 -3.298 1.00 93.50 269 GLU A O 1
ATOM 2091 N N . LYS A 1 270 ? -4.535 5.778 -4.967 1.00 93.38 270 LYS A N 1
ATOM 2092 C CA . LYS A 1 270 ? -3.686 5.064 -5.930 1.00 93.38 270 LYS A CA 1
ATOM 2093 C C . LYS A 1 270 ? -2.225 5.016 -5.471 1.00 93.38 270 LYS A C 1
ATOM 2095 O O . LYS A 1 270 ? -1.597 3.965 -5.600 1.00 93.38 270 LYS A O 1
ATOM 2100 N N . MET A 1 271 ? -1.703 6.108 -4.903 1.00 94.56 271 MET A N 1
ATOM 2101 C CA . MET A 1 271 ? -0.329 6.159 -4.382 1.00 94.56 271 MET A CA 1
ATOM 2102 C C . MET A 1 271 ? -0.119 5.163 -3.235 1.00 94.56 271 MET A C 1
ATOM 2104 O O . MET A 1 271 ? 0.840 4.391 -3.246 1.00 94.56 271 MET A O 1
ATOM 2108 N N . VAL A 1 272 ? -1.025 5.146 -2.256 1.00 94.62 272 VAL A N 1
ATOM 2109 C CA . VAL A 1 272 ? -0.961 4.233 -1.107 1.00 94.62 272 VAL A CA 1
ATOM 2110 C C . VAL A 1 272 ? -1.122 2.785 -1.550 1.00 94.62 272 VAL A C 1
ATOM 2112 O O . VAL A 1 272 ? -0.374 1.930 -1.082 1.00 94.62 272 VAL A O 1
ATOM 2115 N N . LEU A 1 273 ? -2.063 2.484 -2.452 1.00 94.69 273 LEU A N 1
ATOM 2116 C CA . LEU A 1 273 ? -2.242 1.126 -2.972 1.00 94.69 273 LEU A CA 1
ATOM 2117 C C . LEU A 1 273 ? -0.979 0.639 -3.683 1.00 94.69 273 LEU A C 1
ATOM 2119 O O . LEU A 1 273 ? -0.541 -0.482 -3.429 1.00 94.69 273 LEU A O 1
ATOM 2123 N N . PHE A 1 274 ? -0.351 1.493 -4.496 1.00 95.19 274 PHE A N 1
ATOM 2124 C CA . PHE A 1 274 ? 0.937 1.198 -5.120 1.00 95.19 274 PHE A CA 1
ATOM 2125 C C . PHE A 1 274 ? 2.025 0.930 -4.080 1.00 95.19 274 PHE A C 1
ATOM 2127 O O . PHE A 1 274 ? 2.706 -0.092 -4.152 1.00 95.19 274 PHE A O 1
ATOM 2134 N N . HIS A 1 275 ? 2.175 1.819 -3.096 1.00 94.38 275 HIS A N 1
ATOM 2135 C CA . HIS A 1 275 ? 3.169 1.682 -2.031 1.00 94.38 275 HIS A CA 1
ATOM 2136 C C . HIS A 1 275 ? 2.981 0.386 -1.248 1.00 94.38 275 HIS A C 1
ATOM 2138 O O . HIS A 1 275 ? 3.913 -0.405 -1.119 1.00 94.38 275 HIS A O 1
ATOM 2144 N N . CYS A 1 276 ? 1.767 0.124 -0.764 1.00 94.31 276 CYS A N 1
ATOM 2145 C CA . CYS A 1 276 ? 1.472 -1.078 -0.001 1.00 94.31 276 CYS A CA 1
ATOM 2146 C C . CYS A 1 276 ? 1.667 -2.348 -0.838 1.00 94.31 276 CYS A C 1
ATOM 2148 O O . CYS A 1 276 ? 2.241 -3.309 -0.329 1.00 94.31 276 CYS A O 1
ATOM 2150 N N . ALA A 1 277 ? 1.261 -2.349 -2.113 1.00 94.56 277 ALA A N 1
ATOM 2151 C CA . ALA A 1 277 ? 1.493 -3.475 -3.013 1.00 94.56 277 ALA A CA 1
ATOM 2152 C C . ALA A 1 277 ? 2.988 -3.729 -3.226 1.00 94.56 277 ALA A C 1
ATOM 2154 O O . ALA A 1 277 ? 3.440 -4.868 -3.120 1.00 94.56 277 ALA A O 1
ATOM 2155 N N . PHE A 1 278 ? 3.770 -2.671 -3.453 1.00 94.12 278 PHE A N 1
ATOM 2156 C CA . PHE A 1 278 ? 5.221 -2.762 -3.573 1.00 94.12 278 PHE A CA 1
ATOM 2157 C C . PHE A 1 278 ? 5.841 -3.361 -2.305 1.00 94.12 278 PHE A C 1
ATOM 2159 O O . PHE A 1 278 ? 6.643 -4.291 -2.397 1.00 94.12 278 PHE A O 1
ATOM 2166 N N . ILE A 1 279 ? 5.458 -2.870 -1.119 1.00 91.81 279 ILE A N 1
ATOM 2167 C CA . ILE A 1 279 ? 5.991 -3.376 0.153 1.00 91.81 279 ILE A CA 1
ATOM 2168 C C . ILE A 1 279 ? 5.610 -4.845 0.346 1.00 91.81 279 ILE A C 1
ATOM 2170 O O . ILE A 1 279 ? 6.458 -5.650 0.731 1.00 91.81 279 ILE A O 1
ATOM 2174 N N . ALA A 1 280 ? 4.355 -5.203 0.070 1.00 92.12 280 ALA A N 1
ATOM 2175 C CA . ALA A 1 280 ? 3.861 -6.565 0.214 1.00 92.12 280 ALA A CA 1
ATOM 2176 C C . ALA A 1 280 ? 4.595 -7.546 -0.703 1.00 92.12 280 ALA A C 1
ATOM 2178 O O . ALA A 1 280 ? 5.084 -8.569 -0.225 1.00 92.12 280 ALA A O 1
ATOM 2179 N N . LEU A 1 281 ? 4.738 -7.209 -1.987 1.00 92.38 281 LEU A N 1
ATOM 2180 C CA . LEU A 1 281 ? 5.469 -8.022 -2.961 1.00 92.38 281 LEU A CA 1
ATOM 2181 C C . LEU A 1 281 ? 6.942 -8.165 -2.575 1.00 92.38 281 LEU A C 1
ATOM 2183 O O . LEU A 1 281 ? 7.475 -9.271 -2.556 1.00 92.38 281 LEU A O 1
ATOM 2187 N N . ARG A 1 282 ? 7.592 -7.060 -2.190 1.00 89.50 282 ARG A N 1
ATOM 2188 C CA . ARG A 1 282 ? 8.983 -7.076 -1.721 1.00 89.50 282 ARG A CA 1
ATOM 2189 C C . ARG A 1 282 ? 9.152 -7.936 -0.471 1.00 89.50 282 ARG A C 1
ATOM 2191 O O . ARG A 1 282 ? 10.139 -8.651 -0.351 1.00 89.50 282 ARG A O 1
ATOM 2198 N N . GLY A 1 283 ? 8.195 -7.881 0.452 1.00 87.50 283 GLY A N 1
ATOM 2199 C CA . GLY A 1 283 ? 8.243 -8.645 1.694 1.00 87.50 283 GLY A CA 1
ATOM 2200 C C . GLY A 1 283 ? 7.990 -10.144 1.539 1.00 87.50 283 GLY A C 1
ATOM 2201 O O . GLY A 1 283 ? 8.367 -10.925 2.417 1.00 87.50 283 GLY A O 1
ATOM 2202 N N . GLN A 1 284 ? 7.370 -10.544 0.429 1.00 87.44 284 GLN A N 1
ATOM 2203 C CA . GLN A 1 284 ? 7.098 -11.938 0.085 1.00 87.44 284 GLN A CA 1
ATOM 2204 C C . GLN A 1 284 ? 8.256 -12.605 -0.680 1.00 87.44 284 GLN A C 1
ATOM 2206 O O . GLN A 1 284 ? 8.248 -13.831 -0.790 1.00 87.44 284 GLN A O 1
ATOM 2211 N N . ASP A 1 285 ? 9.276 -11.852 -1.125 1.00 87.50 285 ASP A N 1
ATOM 2212 C CA . ASP A 1 285 ? 10.469 -12.396 -1.793 1.00 87.50 285 ASP A CA 1
ATOM 2213 C C . ASP A 1 285 ? 11.205 -13.378 -0.867 1.00 87.50 285 ASP A C 1
ATOM 2215 O O . ASP A 1 285 ? 11.767 -13.025 0.178 1.00 87.50 285 ASP A O 1
ATOM 2219 N N . SER A 1 286 ? 11.216 -14.652 -1.258 1.00 81.06 286 SER A N 1
ATOM 2220 C CA . SER A 1 286 ? 11.839 -15.709 -0.460 1.00 81.06 286 SER A CA 1
ATOM 2221 C C . SER A 1 286 ? 13.368 -15.637 -0.485 1.00 81.06 286 SER A C 1
ATOM 2223 O O . SER A 1 286 ? 14.012 -16.065 0.472 1.00 81.06 286 SER A O 1
ATOM 2225 N N . GLY A 1 287 ? 13.953 -15.056 -1.536 1.00 74.44 287 GLY A N 1
ATOM 2226 C CA . GLY A 1 287 ? 15.396 -14.922 -1.720 1.00 74.44 287 GLY A CA 1
ATOM 2227 C C . GLY A 1 287 ? 16.017 -13.683 -1.066 1.00 74.44 287 GLY A C 1
ATOM 2228 O O . GLY A 1 287 ? 17.244 -13.601 -0.994 1.00 74.44 287 GLY A O 1
ATOM 2229 N N . CYS A 1 288 ? 15.219 -12.723 -0.585 1.00 73.62 288 CYS A N 1
ATOM 2230 C CA . CYS A 1 288 ? 15.724 -11.490 0.025 1.00 73.62 288 CYS A CA 1
ATOM 2231 C C . CYS A 1 288 ? 14.917 -11.090 1.278 1.00 73.62 288 CYS A C 1
ATOM 2233 O O . CYS A 1 288 ? 13.928 -10.369 1.170 1.00 73.62 288 CYS A O 1
ATOM 2235 N N . PRO A 1 289 ? 15.325 -11.531 2.486 1.00 64.62 289 PRO A N 1
ATOM 2236 C CA . PRO A 1 289 ? 14.640 -11.156 3.722 1.00 64.62 289 PRO A CA 1
ATOM 2237 C C . PRO A 1 289 ? 14.635 -9.640 3.968 1.00 64.62 289 PRO A C 1
ATOM 2239 O O . PRO A 1 289 ? 15.666 -8.983 3.826 1.00 64.62 289 PRO A O 1
ATOM 2242 N N . ILE A 1 290 ? 13.499 -9.105 4.429 1.00 64.38 290 ILE A N 1
ATOM 2243 C CA . ILE A 1 290 ? 13.296 -7.666 4.698 1.00 64.38 290 ILE A CA 1
ATOM 2244 C C . ILE A 1 290 ? 14.252 -7.136 5.765 1.00 64.38 290 ILE A C 1
ATOM 2246 O O . ILE A 1 290 ? 14.655 -5.981 5.702 1.00 64.38 290 ILE A O 1
ATOM 2250 N N . SER A 1 291 ? 14.700 -7.987 6.693 1.00 60.81 291 SER A N 1
ATOM 2251 C CA . SER A 1 291 ? 15.716 -7.641 7.697 1.00 60.81 291 SER A CA 1
ATOM 2252 C C . SER A 1 291 ? 17.032 -7.127 7.096 1.00 60.81 291 SER A C 1
ATOM 2254 O O . SER A 1 291 ? 17.828 -6.515 7.804 1.00 60.81 291 SER A O 1
ATOM 2256 N N . ARG A 1 292 ? 17.267 -7.348 5.795 1.00 59.03 292 ARG A N 1
ATOM 2257 C CA . ARG A 1 292 ? 18.432 -6.852 5.049 1.00 59.03 292 ARG A CA 1
ATOM 2258 C C . ARG A 1 292 ? 18.193 -5.511 4.341 1.00 59.03 292 ARG A C 1
ATOM 2260 O O . ARG A 1 292 ? 19.131 -4.985 3.747 1.00 59.03 292 ARG A O 1
ATOM 2267 N N . ILE A 1 293 ? 16.978 -4.959 4.390 1.00 60.78 293 ILE A N 1
ATOM 2268 C CA . ILE A 1 293 ? 16.587 -3.714 3.714 1.00 60.78 293 ILE A CA 1
ATOM 2269 C C . ILE A 1 293 ? 16.266 -2.659 4.790 1.00 60.78 293 ILE A C 1
ATOM 2271 O O . ILE A 1 293 ? 15.153 -2.637 5.309 1.00 60.78 293 ILE A O 1
ATOM 2275 N N . PRO A 1 294 ? 17.228 -1.797 5.168 1.00 51.44 294 PRO A N 1
ATOM 2276 C CA . PRO A 1 294 ? 17.100 -0.870 6.298 1.00 51.44 294 PRO A CA 1
ATOM 2277 C C . PRO A 1 294 ? 16.272 0.393 5.990 1.00 51.44 294 PRO A C 1
ATOM 2279 O O . PRO A 1 294 ? 16.571 1.460 6.521 1.00 51.44 294 PRO A O 1
ATOM 2282 N N . ASP A 1 295 ? 15.246 0.302 5.141 1.00 63.34 295 ASP A N 1
ATOM 2283 C CA . ASP A 1 295 ? 14.470 1.478 4.740 1.00 63.34 295 ASP A CA 1
ATOM 2284 C C . ASP A 1 295 ? 13.136 1.545 5.491 1.00 63.34 295 ASP A C 1
ATOM 2286 O O . ASP A 1 295 ? 12.348 0.595 5.417 1.00 63.34 295 ASP A O 1
ATOM 2290 N N . PRO A 1 296 ? 12.832 2.659 6.182 1.00 59.59 296 PRO A N 1
ATOM 2291 C CA . PRO A 1 296 ? 11.510 2.865 6.744 1.00 59.59 296 PRO A CA 1
ATOM 2292 C C . PRO A 1 296 ? 10.506 3.016 5.598 1.00 59.59 296 PRO A C 1
ATOM 2294 O O . PRO A 1 296 ? 10.630 3.897 4.751 1.00 59.59 296 PRO A O 1
ATOM 2297 N N . PHE A 1 297 ? 9.497 2.148 5.581 1.00 66.75 297 PHE A N 1
ATOM 2298 C CA . PHE A 1 297 ? 8.408 2.091 4.602 1.00 66.75 297 PHE A CA 1
ATOM 2299 C C . PHE A 1 297 ? 7.420 3.274 4.704 1.00 66.75 297 PHE A C 1
ATOM 2301 O O . PHE A 1 297 ? 6.204 3.083 4.635 1.00 66.75 297 PHE A O 1
ATOM 2308 N N . SER A 1 298 ? 7.918 4.490 4.925 1.00 73.81 298 SER A N 1
ATOM 2309 C CA . SER A 1 298 ? 7.099 5.658 5.244 1.00 73.81 298 SER A CA 1
ATOM 2310 C C . SER A 1 298 ? 6.673 6.421 3.990 1.00 73.81 298 SER A C 1
ATOM 2312 O O . SER A 1 298 ? 7.503 6.770 3.154 1.00 73.81 298 SER A O 1
ATOM 2314 N N . LEU A 1 299 ? 5.376 6.718 3.897 1.00 83.81 299 LEU A N 1
ATOM 2315 C CA . LEU A 1 299 ? 4.771 7.619 2.906 1.00 83.81 299 LEU A CA 1
ATOM 2316 C C . LEU A 1 299 ? 4.691 9.075 3.397 1.00 83.81 299 LEU A C 1
ATOM 2318 O O . LEU A 1 299 ? 3.877 9.846 2.893 1.00 83.81 299 LEU A O 1
ATOM 2322 N N . GLU A 1 300 ? 5.489 9.438 4.408 1.00 84.44 300 GLU A N 1
ATOM 2323 C CA . GLU A 1 300 ? 5.438 10.748 5.085 1.00 84.44 300 GLU A CA 1
ATOM 2324 C C . GLU A 1 300 ? 4.065 11.075 5.706 1.00 84.44 300 GLU A C 1
ATOM 2326 O O . GLU A 1 300 ? 3.767 12.219 6.045 1.00 84.44 300 GLU A O 1
ATOM 2331 N N . GLU A 1 301 ? 3.223 10.059 5.893 1.00 90.81 301 GLU A N 1
ATOM 2332 C CA . GLU A 1 301 ? 1.951 1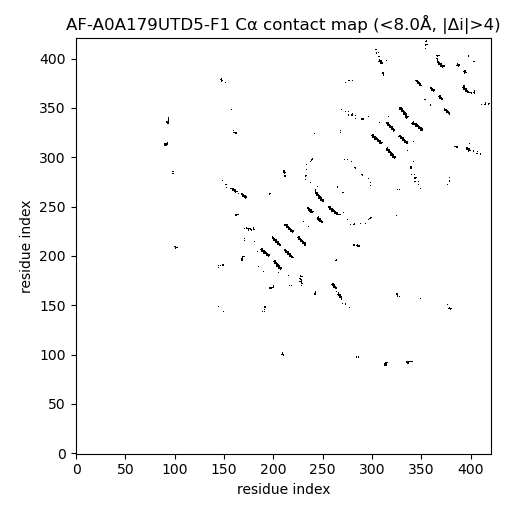0.183 6.595 1.00 90.81 301 GLU A CA 1
ATOM 2333 C C . GLU A 1 301 ? 2.182 10.277 8.104 1.00 90.81 301 GLU A C 1
ATOM 2335 O O . GLU A 1 301 ? 3.082 9.646 8.669 1.00 90.81 301 GLU A O 1
ATOM 2340 N N . ARG A 1 302 ? 1.318 11.030 8.784 1.00 92.31 302 ARG A N 1
ATOM 2341 C CA . ARG A 1 302 ? 1.331 11.097 10.241 1.00 92.31 302 ARG A CA 1
ATOM 2342 C C . ARG A 1 302 ? 0.614 9.878 10.808 1.00 92.31 302 ARG A C 1
ATOM 2344 O O . ARG A 1 302 ? -0.573 9.682 10.555 1.00 92.31 302 ARG A O 1
ATOM 2351 N N . GLU A 1 303 ? 1.314 9.099 11.625 1.00 94.25 303 GLU A N 1
ATOM 2352 C CA . GLU A 1 303 ? 0.685 8.084 12.470 1.00 94.25 303 GLU A CA 1
ATOM 2353 C C . GLU A 1 303 ? -0.063 8.784 13.613 1.00 94.25 303 GLU A C 1
ATOM 2355 O O . GLU A 1 303 ? 0.530 9.500 14.420 1.00 94.25 303 GLU A O 1
ATOM 2360 N N . ILE A 1 304 ? -1.383 8.623 13.643 1.00 94.69 304 ILE A N 1
ATOM 2361 C CA . ILE A 1 304 ? -2.257 9.169 14.693 1.00 94.69 304 ILE A CA 1
ATOM 2362 C C . ILE A 1 304 ? -2.406 8.163 15.829 1.00 94.69 304 ILE A C 1
ATOM 2364 O O . ILE A 1 304 ? -2.467 8.531 16.997 1.00 94.69 304 ILE A O 1
ATOM 2368 N N . TYR A 1 305 ? -2.455 6.886 15.473 1.00 95.81 305 TYR A N 1
ATOM 2369 C CA . TYR A 1 305 ? -2.697 5.794 16.395 1.00 95.81 305 TYR A CA 1
ATOM 2370 C C . TYR A 1 305 ? -1.926 4.561 15.942 1.00 95.81 305 TYR A C 1
ATOM 2372 O O . TYR A 1 305 ? -1.895 4.264 14.745 1.00 95.81 305 TYR A O 1
ATOM 2380 N N . GLY A 1 306 ? -1.415 3.808 16.913 1.00 94.81 306 GLY A N 1
ATOM 2381 C CA . GLY A 1 306 ? -0.845 2.482 16.726 1.00 94.81 306 GLY A CA 1
ATOM 2382 C C . GLY A 1 306 ? -1.263 1.564 17.872 1.00 94.81 306 GLY A C 1
ATOM 2383 O O . GLY A 1 306 ? -1.083 1.897 19.040 1.00 94.81 306 GLY A O 1
ATOM 2384 N N . GLY A 1 307 ? -1.815 0.400 17.542 1.00 93.94 307 GLY A N 1
ATOM 2385 C CA . GLY A 1 307 ? -2.265 -0.592 18.516 1.00 93.94 307 GLY A CA 1
ATOM 2386 C C . GLY A 1 307 ? -2.196 -2.010 17.968 1.00 93.94 307 GLY A C 1
ATOM 2387 O O . GLY A 1 307 ? -1.865 -2.236 16.802 1.00 93.94 307 GLY A O 1
ATOM 2388 N N . ARG A 1 308 ? -2.487 -3.001 18.814 1.00 95.06 308 ARG A N 1
ATOM 2389 C CA . ARG A 1 308 ? -2.414 -4.415 18.427 1.00 95.06 308 ARG A CA 1
ATOM 2390 C C . ARG A 1 308 ? -3.796 -5.016 18.261 1.00 95.06 308 ARG A C 1
ATOM 2392 O O . ARG A 1 308 ? -4.615 -4.965 19.177 1.00 95.06 308 ARG A O 1
ATOM 2399 N N . ILE A 1 309 ? -4.013 -5.682 17.133 1.00 94.56 309 ILE A N 1
ATOM 2400 C CA . ILE A 1 309 ? -5.232 -6.450 16.870 1.00 94.56 309 ILE A CA 1
ATOM 2401 C C . ILE A 1 309 ? -4.922 -7.929 16.667 1.00 94.56 309 ILE A C 1
ATOM 2403 O O . ILE A 1 309 ? -3.850 -8.301 16.200 1.00 94.56 309 ILE A O 1
ATOM 2407 N N . LEU A 1 310 ? -5.878 -8.777 17.018 1.00 92.19 310 LEU A N 1
ATOM 2408 C CA . LEU A 1 310 ? -5.915 -10.190 16.696 1.00 92.19 310 LEU A CA 1
ATOM 2409 C C . LEU A 1 310 ? -6.867 -10.388 15.512 1.00 92.19 310 LEU A C 1
ATOM 2411 O O . LEU A 1 310 ? -8.086 -10.305 15.664 1.00 92.19 310 LEU A O 1
ATOM 2415 N N . ASP A 1 311 ? -6.310 -10.687 14.346 1.00 88.69 311 ASP A N 1
ATOM 2416 C CA . ASP A 1 311 ? -7.061 -10.914 13.113 1.00 88.69 311 ASP A CA 1
ATOM 2417 C C . ASP A 1 311 ? -6.533 -12.171 12.415 1.00 88.69 311 ASP A C 1
ATOM 2419 O O . ASP A 1 311 ? -5.344 -12.459 12.471 1.00 88.69 311 ASP A O 1
ATOM 2423 N N . ASP A 1 312 ? -7.426 -12.993 11.862 1.00 85.31 312 ASP A N 1
ATOM 2424 C CA . ASP A 1 312 ? -7.085 -14.323 11.318 1.00 85.31 312 ASP A CA 1
ATOM 2425 C C . ASP A 1 312 ? -6.255 -15.216 12.282 1.00 85.31 312 ASP A C 1
ATOM 2427 O O . ASP A 1 312 ? -5.436 -16.037 11.884 1.00 85.31 312 ASP A O 1
ATOM 2431 N N . SER A 1 313 ? -6.463 -15.060 13.597 1.00 83.44 313 SER A N 1
ATOM 2432 C CA . SER A 1 313 ? -5.692 -15.737 14.666 1.00 83.44 313 SER A CA 1
ATOM 2433 C C . SER A 1 313 ? -4.225 -15.308 14.788 1.00 83.44 313 SER A C 1
ATOM 2435 O O . SER A 1 313 ? -3.463 -15.949 15.514 1.00 83.44 313 SER A O 1
ATOM 2437 N N . TYR A 1 314 ? -3.857 -14.211 14.128 1.00 85.19 314 TYR A N 1
ATOM 2438 C CA . TYR A 1 314 ? -2.537 -13.610 14.136 1.00 85.19 314 TYR A CA 1
ATOM 2439 C C . TYR A 1 314 ? -2.556 -12.220 14.782 1.00 85.19 314 TYR A C 1
ATOM 2441 O O . TYR A 1 314 ? -3.488 -11.437 14.610 1.00 85.19 314 TYR A O 1
ATOM 2449 N N . LEU A 1 315 ? -1.508 -11.900 15.543 1.00 91.06 315 LEU A N 1
ATOM 2450 C CA . LEU A 1 315 ? -1.313 -10.548 16.078 1.00 91.06 315 LEU A CA 1
ATOM 2451 C C . LEU A 1 315 ? -0.791 -9.606 14.993 1.00 91.06 315 LEU A C 1
ATOM 2453 O O . LEU A 1 315 ? 0.311 -9.815 14.492 1.00 91.06 315 LEU A O 1
ATOM 2457 N N . HIS A 1 316 ? -1.531 -8.552 14.684 1.00 92.69 316 HIS A N 1
ATOM 2458 C CA . HIS A 1 316 ? -1.181 -7.515 13.718 1.00 92.69 316 HIS A CA 1
ATOM 2459 C C . HIS A 1 316 ? -1.030 -6.157 14.402 1.00 92.69 316 HIS A C 1
ATOM 2461 O O . HIS A 1 316 ? -1.664 -5.891 15.425 1.00 92.69 316 HIS A O 1
ATOM 2467 N N . ALA A 1 317 ? -0.198 -5.296 13.822 1.00 94.00 317 ALA A N 1
ATOM 2468 C CA . ALA A 1 317 ? -0.139 -3.891 14.195 1.00 94.00 317 ALA A CA 1
ATOM 2469 C C . ALA A 1 317 ? -1.183 -3.138 13.364 1.00 94.00 317 ALA A C 1
ATOM 2471 O O . ALA A 1 317 ? -1.102 -3.131 12.136 1.00 94.00 317 ALA A O 1
ATOM 2472 N N . LEU A 1 318 ? -2.175 -2.547 14.025 1.00 96.06 318 LEU A N 1
ATOM 2473 C CA . LEU A 1 318 ? -3.171 -1.676 13.413 1.00 96.06 318 LEU A CA 1
ATOM 2474 C C . LEU A 1 318 ? -2.750 -0.226 13.621 1.00 96.06 318 LEU A C 1
ATOM 2476 O O . LEU A 1 318 ? -2.504 0.184 14.754 1.00 96.06 318 LEU A O 1
ATOM 2480 N N . ARG A 1 319 ? -2.711 0.548 12.540 1.00 95.56 319 ARG A N 1
ATOM 2481 C CA . ARG A 1 319 ? -2.353 1.966 12.570 1.00 95.56 319 ARG A CA 1
ATOM 2482 C C . ARG A 1 319 ? -3.398 2.823 11.872 1.00 95.56 319 ARG A C 1
ATOM 2484 O O . ARG A 1 319 ? -4.015 2.375 10.902 1.00 95.56 319 ARG A O 1
ATOM 2491 N N . ILE A 1 320 ? -3.568 4.048 12.365 1.00 95.94 320 ILE A N 1
ATOM 2492 C CA . ILE A 1 320 ? -4.303 5.118 11.683 1.00 95.94 320 ILE A CA 1
ATOM 2493 C C . ILE A 1 320 ? -3.274 6.085 11.113 1.00 95.94 320 ILE A C 1
ATOM 2495 O O . ILE A 1 320 ? -2.492 6.670 11.865 1.00 95.94 320 ILE A O 1
ATOM 2499 N N . PHE A 1 321 ? -3.308 6.272 9.801 1.00 95.31 321 PHE A N 1
ATOM 2500 C CA . PHE A 1 321 ? -2.488 7.252 9.105 1.00 95.31 321 PHE A CA 1
ATOM 2501 C C . PHE A 1 321 ? -3.353 8.402 8.605 1.00 95.31 321 PHE A C 1
ATOM 2503 O O . PHE A 1 321 ? -4.469 8.180 8.127 1.00 95.31 321 PHE A O 1
ATOM 2510 N N . GLN A 1 322 ? -2.821 9.616 8.713 1.00 94.38 322 GLN A N 1
ATOM 2511 C CA . GLN A 1 322 ? -3.372 10.807 8.084 1.00 94.38 322 GLN A CA 1
ATOM 2512 C C . GLN A 1 322 ? -2.343 11.419 7.144 1.00 94.38 322 GLN A C 1
ATOM 2514 O O . GLN A 1 322 ? -1.219 11.745 7.539 1.00 94.38 322 GLN A O 1
ATOM 2519 N N . ASP A 1 323 ? -2.763 11.602 5.902 1.00 93.25 323 ASP A N 1
ATOM 2520 C CA . ASP A 1 323 ? -1.999 12.299 4.891 1.00 93.25 323 ASP A CA 1
ATOM 2521 C C . ASP A 1 323 ? -2.075 13.812 5.110 1.00 93.25 323 ASP A C 1
ATOM 2523 O O . ASP A 1 323 ? -3.165 14.373 5.215 1.00 93.25 323 ASP A O 1
ATOM 2527 N N . HIS A 1 324 ? -0.928 14.487 5.180 1.00 88.25 324 HIS A N 1
ATOM 2528 C CA . HIS A 1 324 ? -0.904 15.926 5.446 1.00 88.25 324 HIS A CA 1
ATOM 2529 C C . HIS A 1 324 ? -1.416 16.765 4.257 1.00 88.25 324 HIS A C 1
ATOM 2531 O O . HIS A 1 324 ? -2.267 17.622 4.492 1.00 88.25 324 HIS A O 1
ATOM 2537 N N . PRO A 1 325 ? -0.984 16.524 2.997 1.00 88.25 325 PRO A N 1
ATOM 2538 C CA . PRO A 1 325 ? -1.447 17.310 1.852 1.00 88.25 325 PRO A CA 1
ATOM 2539 C C . PRO A 1 325 ? -2.925 17.108 1.497 1.00 88.25 325 PRO A C 1
ATOM 2541 O O . PRO A 1 325 ? -3.603 18.083 1.191 1.00 88.25 325 PRO A O 1
ATOM 2544 N N . SER A 1 326 ? -3.433 15.869 1.516 1.00 89.06 326 SER A N 1
ATOM 2545 C CA . SER A 1 326 ? -4.828 15.583 1.132 1.00 89.06 326 SER A CA 1
ATOM 2546 C C . SER A 1 326 ? -5.807 15.544 2.309 1.00 89.06 326 SER A C 1
ATOM 2548 O O . SER A 1 326 ? -7.019 15.561 2.105 1.00 89.06 326 SER A O 1
ATOM 2550 N N . GLY A 1 327 ? -5.312 15.436 3.545 1.00 89.88 327 GLY A N 1
ATOM 2551 C CA . GLY A 1 327 ? -6.143 15.196 4.726 1.00 89.88 327 GLY A CA 1
ATOM 2552 C C . GLY A 1 327 ? -6.764 13.795 4.776 1.00 89.88 327 GLY A C 1
ATOM 2553 O O . GLY A 1 327 ? -7.529 13.509 5.701 1.00 89.88 327 GLY A O 1
ATOM 2554 N N . ALA A 1 328 ? -6.462 12.915 3.813 1.00 92.44 328 ALA A N 1
ATOM 2555 C CA . ALA A 1 328 ? -7.014 11.571 3.767 1.00 92.44 328 ALA A CA 1
ATOM 2556 C C . ALA A 1 328 ? -6.586 10.758 4.991 1.00 92.44 328 ALA A C 1
ATOM 2558 O O . ALA A 1 328 ? -5.444 10.804 5.441 1.00 92.44 328 ALA A O 1
ATOM 2559 N N . ILE A 1 329 ? -7.525 9.982 5.519 1.00 94.19 329 ILE A N 1
ATOM 2560 C CA . ILE A 1 329 ? -7.352 9.145 6.704 1.00 94.19 329 ILE A CA 1
ATOM 2561 C C . ILE A 1 329 ? -7.568 7.700 6.288 1.00 94.19 329 ILE A C 1
ATOM 2563 O O . ILE A 1 329 ? -8.580 7.370 5.650 1.00 94.19 329 ILE A O 1
ATOM 2567 N N . ARG A 1 330 ? -6.638 6.831 6.678 1.00 95.12 330 ARG A N 1
ATOM 2568 C CA . ARG A 1 330 ? -6.691 5.401 6.382 1.00 95.12 330 ARG A CA 1
ATOM 2569 C C . ARG A 1 330 ? -6.280 4.545 7.570 1.00 95.12 330 ARG A C 1
ATOM 2571 O O . ARG A 1 330 ? -5.504 4.955 8.429 1.00 95.12 330 ARG A O 1
ATOM 2578 N N . LEU A 1 331 ? -6.793 3.324 7.569 1.00 96.12 331 LEU A N 1
ATOM 2579 C CA . LEU A 1 331 ? -6.370 2.237 8.434 1.00 96.12 331 LEU A CA 1
ATOM 2580 C C . LEU A 1 331 ? -5.383 1.350 7.688 1.00 96.12 331 LEU A C 1
ATOM 2582 O O . LEU A 1 331 ? -5.595 1.038 6.517 1.00 96.12 331 LEU A O 1
ATOM 2586 N N . GLN A 1 332 ? -4.361 0.877 8.390 1.00 95.88 332 GLN A N 1
ATOM 2587 C CA . GLN A 1 332 ? -3.461 -0.153 7.889 1.00 95.88 332 GLN A CA 1
ATOM 2588 C C . GLN A 1 332 ? -3.243 -1.211 8.961 1.00 95.88 332 GLN A C 1
ATOM 2590 O O . GLN A 1 332 ? -2.838 -0.886 10.076 1.00 95.88 332 GLN A O 1
ATOM 2595 N N . ALA A 1 333 ? -3.444 -2.476 8.604 1.00 94.94 333 ALA A N 1
ATOM 2596 C CA . ALA A 1 333 ? -2.936 -3.589 9.391 1.00 94.94 333 ALA A CA 1
ATOM 2597 C C . ALA A 1 333 ? -1.655 -4.116 8.754 1.00 94.94 333 ALA A C 1
ATOM 2599 O O . ALA A 1 333 ? -1.621 -4.405 7.557 1.00 94.94 333 ALA A O 1
ATOM 2600 N N . SER A 1 334 ? -0.609 -4.279 9.555 1.00 93.25 334 SER A N 1
ATOM 2601 C CA . SER A 1 334 ? 0.650 -4.888 9.140 1.00 93.25 334 SER A CA 1
ATOM 2602 C C . SER A 1 334 ? 1.027 -6.056 10.042 1.00 93.25 334 SER A C 1
ATOM 2604 O O . SER A 1 334 ? 0.468 -6.273 11.122 1.00 93.25 334 SER A O 1
ATOM 2606 N N . ILE A 1 335 ? 1.997 -6.842 9.596 1.00 89.62 335 ILE A N 1
ATOM 2607 C CA . ILE A 1 335 ? 2.624 -7.860 10.435 1.00 89.62 335 ILE A CA 1
ATOM 2608 C C . ILE A 1 335 ? 3.321 -7.154 11.608 1.00 89.62 335 ILE A C 1
ATOM 2610 O O . ILE A 1 335 ? 4.012 -6.152 11.430 1.00 89.62 335 ILE A O 1
ATOM 2614 N N . HIS A 1 336 ? 3.076 -7.652 12.821 1.00 85.62 336 HIS A N 1
ATOM 2615 C CA . HIS A 1 336 ? 3.430 -6.966 14.069 1.00 85.62 336 HIS A CA 1
ATOM 2616 C C . HIS A 1 336 ? 4.924 -7.062 14.407 1.00 85.62 336 HIS A C 1
ATOM 2618 O O . HIS A 1 336 ? 5.507 -6.140 14.968 1.00 85.62 336 HIS A O 1
ATOM 2624 N N . SER A 1 337 ? 5.556 -8.198 14.121 1.00 81.50 337 SER A N 1
ATOM 2625 C CA . SER A 1 337 ? 6.964 -8.426 14.466 1.00 81.50 337 SER A CA 1
ATOM 2626 C C . SER A 1 337 ? 7.606 -9.444 13.523 1.00 81.50 337 SER A C 1
ATOM 2628 O O . SER A 1 337 ? 6.963 -9.880 12.577 1.00 81.50 337 SER A O 1
ATOM 2630 N N . GLY A 1 338 ? 8.861 -9.830 13.774 1.00 79.56 338 GLY A N 1
ATOM 2631 C CA . GLY A 1 338 ? 9.589 -10.847 13.005 1.00 79.56 338 GLY A CA 1
ATOM 2632 C C . GLY A 1 338 ? 10.126 -10.358 11.658 1.00 79.56 338 GLY A C 1
ATOM 2633 O O . GLY A 1 338 ? 10.180 -9.162 11.400 1.00 79.56 338 GLY A O 1
ATOM 2634 N N . GLU A 1 339 ? 10.542 -11.287 10.792 1.00 76.75 339 GLU A N 1
ATOM 2635 C CA . GLU A 1 339 ? 11.210 -10.938 9.525 1.00 76.75 339 GLU A CA 1
ATOM 2636 C C . GLU A 1 339 ? 10.332 -10.177 8.532 1.00 76.75 339 GLU A C 1
ATOM 2638 O O . GLU A 1 339 ? 10.857 -9.551 7.619 1.00 76.75 339 GLU A O 1
ATOM 2643 N N . MET A 1 340 ? 9.011 -10.269 8.675 1.00 80.94 340 MET A N 1
ATOM 2644 C CA . MET A 1 340 ? 8.053 -9.563 7.829 1.00 80.94 340 MET A CA 1
ATOM 2645 C C . MET A 1 340 ? 7.401 -8.384 8.558 1.00 80.94 340 MET A C 1
ATOM 2647 O O . MET A 1 340 ? 6.341 -7.936 8.132 1.00 80.94 340 MET A O 1
ATOM 2651 N N . ALA A 1 341 ? 7.983 -7.907 9.665 1.00 84.44 341 ALA A N 1
ATOM 2652 C CA . ALA A 1 341 ? 7.458 -6.755 10.394 1.00 84.44 341 ALA A CA 1
ATOM 2653 C C . ALA A 1 341 ? 7.191 -5.572 9.448 1.00 84.44 341 ALA A C 1
ATOM 2655 O O . ALA A 1 341 ? 7.941 -5.337 8.502 1.00 84.44 341 ALA A O 1
ATOM 2656 N N . ASP A 1 342 ? 6.085 -4.873 9.698 1.00 86.44 342 ASP A N 1
ATOM 2657 C CA . ASP A 1 342 ? 5.614 -3.711 8.933 1.00 86.44 342 ASP A CA 1
ATOM 2658 C C . ASP A 1 342 ? 5.193 -3.975 7.476 1.00 86.44 342 ASP A C 1
ATOM 2660 O O . ASP A 1 342 ? 4.676 -3.072 6.819 1.00 86.44 342 ASP A O 1
ATOM 2664 N N . VAL A 1 343 ? 5.262 -5.221 6.992 1.00 90.19 343 VAL A N 1
ATOM 2665 C CA . VAL A 1 343 ? 4.620 -5.602 5.724 1.00 90.19 343 VAL A CA 1
ATOM 2666 C C . VAL A 1 343 ? 3.102 -5.450 5.854 1.00 90.19 343 VAL A C 1
ATOM 2668 O O . VAL A 1 343 ? 2.514 -6.030 6.780 1.00 90.19 343 VAL A O 1
ATOM 2671 N N . PRO A 1 344 ? 2.443 -4.701 4.951 1.00 93.12 344 PRO A N 1
ATOM 2672 C CA . PRO A 1 344 ? 1.009 -4.491 5.015 1.00 93.12 344 PRO A CA 1
ATOM 2673 C C . PRO A 1 344 ? 0.270 -5.793 4.702 1.00 93.12 344 PRO A C 1
ATOM 2675 O O . PRO A 1 344 ? 0.590 -6.512 3.760 1.00 93.12 344 PRO A O 1
ATOM 2678 N N . VAL A 1 345 ? -0.743 -6.079 5.513 1.00 93.19 345 VAL A N 1
ATOM 2679 C CA . VAL A 1 345 ? -1.696 -7.178 5.322 1.00 93.19 345 VAL A CA 1
ATOM 2680 C C . VAL A 1 345 ? -2.928 -6.657 4.604 1.00 93.19 345 VAL A C 1
ATOM 2682 O O . VAL A 1 345 ? -3.393 -7.266 3.643 1.00 93.19 345 VAL A O 1
ATOM 2685 N N . TRP A 1 346 ? -3.433 -5.508 5.050 1.00 94.75 346 TRP A N 1
ATOM 2686 C CA . TRP A 1 346 ? -4.492 -4.780 4.372 1.00 94.75 346 TRP A CA 1
ATOM 2687 C C . TRP A 1 346 ? -4.440 -3.285 4.692 1.00 94.75 346 TRP A C 1
ATOM 2689 O O . TRP A 1 346 ? -3.903 -2.872 5.721 1.00 94.75 346 TRP A O 1
ATOM 2699 N N . THR A 1 347 ? -5.031 -2.478 3.814 1.00 95.25 347 THR A N 1
ATOM 2700 C CA . THR A 1 347 ? -5.272 -1.043 4.023 1.00 95.25 347 THR A CA 1
ATOM 2701 C C . THR A 1 347 ? -6.714 -0.704 3.656 1.00 95.25 347 THR A C 1
ATOM 2703 O O . THR A 1 347 ? -7.311 -1.381 2.819 1.00 95.25 347 THR A O 1
ATOM 2706 N N . ALA A 1 348 ? -7.285 0.318 4.287 1.00 94.38 348 ALA A N 1
ATOM 2707 C CA . ALA A 1 348 ? -8.636 0.790 3.999 1.00 94.38 348 ALA A CA 1
ATOM 2708 C C . ALA A 1 348 ? -8.759 2.294 4.254 1.00 94.38 348 ALA A C 1
ATOM 2710 O O . ALA A 1 348 ? -8.338 2.782 5.303 1.00 94.38 348 ALA A O 1
ATOM 2711 N N . PHE A 1 349 ? -9.363 3.026 3.321 1.00 93.94 349 PHE A N 1
ATOM 2712 C CA . PHE A 1 349 ? -9.623 4.457 3.478 1.00 93.94 349 PHE A CA 1
ATOM 2713 C C . PHE A 1 349 ? -10.894 4.683 4.290 1.00 93.94 349 PHE A C 1
ATOM 2715 O O . PHE A 1 349 ? -11.918 4.048 4.050 1.00 93.94 349 PHE A O 1
ATOM 2722 N N . ILE A 1 350 ? -10.815 5.581 5.275 1.00 92.75 350 ILE A N 1
ATOM 2723 C CA . ILE A 1 350 ? -11.901 5.790 6.241 1.00 92.75 350 ILE A CA 1
ATOM 2724 C C . ILE A 1 350 ? -12.371 7.236 6.357 1.00 92.75 350 ILE A C 1
ATOM 2726 O O . ILE A 1 350 ? -13.352 7.496 7.046 1.00 92.75 350 ILE A O 1
ATOM 2730 N N . HIS A 1 351 ? -11.720 8.182 5.682 1.00 87.62 351 HIS A N 1
ATOM 2731 C CA . HIS A 1 351 ? -11.992 9.611 5.850 1.00 87.62 351 HIS A CA 1
ATOM 2732 C C . HIS A 1 351 ? -13.464 10.008 5.619 1.00 87.62 351 HIS A C 1
ATOM 2734 O O . HIS A 1 351 ? -14.001 10.799 6.393 1.00 87.62 351 HIS A O 1
ATOM 2740 N N . HIS A 1 352 ? -14.168 9.418 4.644 1.00 85.62 352 HIS A N 1
ATOM 2741 C CA . HIS A 1 352 ? -15.610 9.662 4.468 1.00 85.62 352 HIS A CA 1
ATOM 2742 C C . HIS A 1 352 ? -16.464 9.081 5.602 1.00 85.62 352 HIS A C 1
ATOM 2744 O O . HIS A 1 352 ? -17.507 9.634 5.954 1.00 85.62 352 HIS A O 1
ATOM 2750 N N . TYR A 1 353 ? -16.019 7.978 6.197 1.00 85.69 353 TYR A N 1
ATOM 2751 C CA . TYR A 1 353 ? -16.767 7.261 7.217 1.00 85.69 353 TYR A CA 1
ATOM 2752 C C . TYR A 1 353 ? -16.580 7.828 8.625 1.00 85.69 353 TYR A C 1
ATOM 2754 O O . TYR A 1 353 ? -17.503 7.757 9.436 1.00 85.69 353 TYR A O 1
ATOM 2762 N N . VAL A 1 354 ? -15.437 8.460 8.910 1.00 86.00 354 VAL A N 1
ATOM 2763 C CA . VAL A 1 354 ? -15.143 9.085 10.214 1.00 86.00 354 VAL A CA 1
ATOM 2764 C C . VAL A 1 354 ? -16.213 10.116 10.607 1.00 86.00 354 VAL A C 1
ATOM 2766 O O . VAL A 1 354 ? -16.568 10.231 11.785 1.00 86.00 354 VAL A O 1
ATOM 2769 N N . ARG A 1 355 ? -16.801 10.813 9.623 1.00 82.69 355 ARG A N 1
ATOM 2770 C CA . ARG A 1 355 ? -17.897 11.778 9.827 1.00 82.69 355 ARG A CA 1
ATOM 2771 C C . ARG A 1 355 ? -19.178 11.128 10.359 1.00 82.69 355 ARG A C 1
ATOM 2773 O O . ARG A 1 355 ? -19.937 11.772 11.089 1.00 82.69 355 ARG A O 1
ATOM 2780 N N . SER A 1 356 ? -19.409 9.856 10.040 1.00 86.50 356 SER A N 1
ATOM 2781 C CA . SER A 1 356 ? -20.580 9.115 10.495 1.00 86.50 356 SER A CA 1
ATOM 2782 C C . SER A 1 356 ? -20.386 8.595 11.920 1.00 86.50 356 SER A C 1
ATOM 2784 O O . SER A 1 356 ? -19.434 7.876 12.230 1.00 86.50 356 SER A O 1
ATOM 2786 N N . LYS A 1 357 ? -21.327 8.933 12.810 1.00 81.69 357 LYS A N 1
ATOM 2787 C CA . LYS A 1 357 ? -21.337 8.411 14.186 1.00 81.69 357 LYS A CA 1
ATOM 2788 C C . LYS A 1 357 ? -21.642 6.916 14.242 1.00 81.69 357 LYS A C 1
ATOM 2790 O O . LYS A 1 357 ? -21.102 6.236 15.103 1.00 81.69 357 LYS A O 1
ATOM 2795 N N . SER A 1 358 ? -22.478 6.417 13.333 1.00 85.06 358 SER A N 1
ATOM 2796 C CA . SER A 1 358 ? -22.923 5.019 13.302 1.00 85.06 358 SER A CA 1
ATOM 2797 C C . SER A 1 358 ? -21.949 4.078 12.594 1.00 85.06 358 SER A C 1
ATOM 2799 O O . SER A 1 358 ? -22.145 2.866 12.628 1.00 85.06 358 SER A O 1
ATOM 2801 N N . TRP A 1 359 ? -20.894 4.609 11.969 1.00 89.25 359 TRP A N 1
ATOM 2802 C CA . TRP A 1 359 ? -19.893 3.795 11.281 1.00 89.25 359 TRP A CA 1
ATOM 2803 C C . TRP A 1 359 ? -18.997 2.991 12.230 1.00 89.25 359 TRP A C 1
ATOM 2805 O O . TRP A 1 359 ? -18.334 2.055 11.821 1.00 89.25 359 TRP A O 1
ATOM 2815 N N . MET A 1 360 ? -18.957 3.307 13.515 1.00 92.69 360 MET A N 1
ATOM 2816 C CA . MET A 1 360 ? -18.164 2.527 14.456 1.00 92.69 360 MET A CA 1
ATOM 2817 C C . MET A 1 360 ? -19.030 2.164 15.643 1.00 92.69 360 MET A C 1
ATOM 2819 O O . MET A 1 360 ? -19.686 3.032 16.216 1.00 92.69 360 MET A O 1
ATOM 2823 N N . ARG A 1 361 ? -19.018 0.882 16.016 1.00 92.06 361 ARG A N 1
ATOM 2824 C CA . ARG A 1 361 ? -19.685 0.411 17.230 1.00 92.06 361 ARG A CA 1
ATOM 2825 C C . ARG A 1 361 ? -18.786 -0.522 18.023 1.00 92.06 361 ARG A C 1
ATOM 2827 O O . ARG A 1 361 ? -18.254 -1.495 17.487 1.00 92.06 361 ARG A O 1
ATOM 2834 N N . ARG A 1 362 ? -18.647 -0.246 19.314 1.00 92.62 362 ARG A N 1
ATOM 2835 C CA . ARG A 1 362 ? -17.986 -1.142 20.260 1.00 92.62 362 ARG A CA 1
ATOM 2836 C C . ARG A 1 362 ? -18.996 -2.179 20.740 1.00 92.62 362 ARG A C 1
ATOM 2838 O O . ARG A 1 362 ? -20.081 -1.825 21.187 1.00 92.62 362 ARG A O 1
ATOM 2845 N N . VAL A 1 363 ? -18.660 -3.457 20.582 1.00 92.31 363 VAL A N 1
ATOM 2846 C CA . VAL A 1 363 ? -19.533 -4.583 20.971 1.00 92.31 363 VAL A CA 1
ATOM 2847 C C . VAL A 1 363 ? -19.041 -5.260 22.244 1.00 92.31 363 VAL A C 1
ATOM 2849 O O . VAL A 1 363 ? -19.833 -5.835 22.980 1.00 92.31 363 VAL A O 1
ATOM 2852 N N . ASP A 1 364 ? -17.744 -5.162 22.521 1.00 91.69 364 ASP A N 1
ATOM 2853 C CA . ASP A 1 364 ? -17.123 -5.663 23.744 1.00 91.69 364 ASP A CA 1
ATOM 2854 C C . ASP A 1 364 ? -15.934 -4.764 24.127 1.00 91.69 364 ASP A C 1
ATOM 2856 O O . ASP A 1 364 ? -15.475 -3.942 23.329 1.00 91.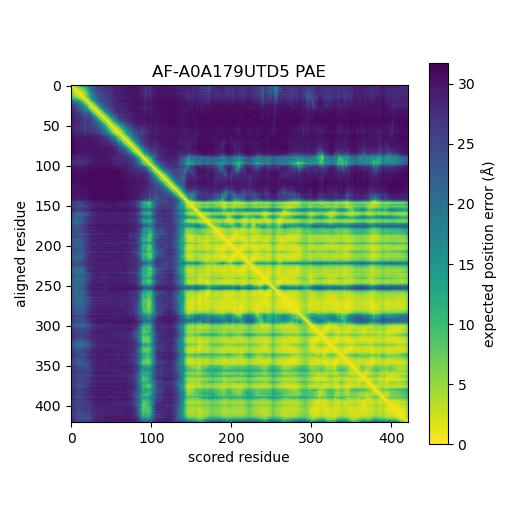69 364 ASP A O 1
ATOM 2860 N N . ARG A 1 365 ? -15.380 -4.953 25.326 1.00 93.31 365 ARG A N 1
ATOM 2861 C CA . ARG A 1 365 ? -14.205 -4.243 25.853 1.00 93.31 365 ARG A CA 1
ATOM 2862 C C . ARG A 1 365 ? -13.026 -4.229 24.887 1.00 93.31 365 ARG A C 1
ATOM 2864 O O . ARG A 1 365 ? -12.300 -3.244 24.830 1.00 93.31 365 ARG A O 1
ATOM 2871 N N . LYS A 1 366 ? -12.861 -5.292 24.098 1.00 94.69 366 LYS A N 1
ATOM 2872 C CA . LYS A 1 366 ? -11.775 -5.435 23.119 1.00 94.69 366 LYS A CA 1
ATOM 2873 C C . LYS A 1 366 ? -12.242 -5.487 21.670 1.00 94.69 366 LYS A C 1
ATOM 2875 O O . LYS A 1 366 ? -11.407 -5.671 20.796 1.00 94.69 366 LYS A O 1
ATOM 2880 N N . THR A 1 367 ? -13.540 -5.389 21.385 1.00 94.56 367 THR A N 1
ATOM 2881 C CA . THR A 1 367 ? -14.051 -5.662 20.033 1.00 94.56 367 THR A CA 1
ATOM 2882 C C . THR A 1 367 ? -14.846 -4.490 19.486 1.00 94.56 367 THR A C 1
ATOM 2884 O O . THR A 1 367 ? -15.857 -4.084 20.062 1.00 94.56 367 THR A O 1
ATOM 2887 N N . ILE A 1 368 ? -14.412 -3.998 18.327 1.00 94.88 368 ILE A N 1
ATOM 2888 C CA . ILE A 1 368 ? -15.052 -2.923 17.571 1.00 94.88 368 ILE A CA 1
ATOM 2889 C C . ILE A 1 368 ? -15.483 -3.470 16.211 1.00 94.88 368 ILE A C 1
ATOM 2891 O O . ILE A 1 368 ? -14.748 -4.214 15.563 1.00 94.88 368 ILE A O 1
ATOM 2895 N N . ILE A 1 369 ? -16.687 -3.105 15.782 1.00 93.69 369 ILE A N 1
ATOM 2896 C CA . ILE A 1 369 ? -17.225 -3.447 14.468 1.00 93.69 369 ILE A CA 1
ATOM 2897 C C . ILE A 1 369 ? -17.249 -2.197 13.592 1.00 93.69 369 ILE A C 1
ATOM 2899 O O . ILE A 1 369 ? -17.743 -1.147 14.013 1.00 93.69 369 ILE A O 1
ATOM 2903 N N . LEU A 1 370 ? -16.741 -2.352 12.370 1.00 92.94 370 LEU A N 1
ATOM 2904 C CA . LEU A 1 370 ? -16.729 -1.348 11.312 1.00 92.94 370 LEU A CA 1
ATOM 2905 C C . LEU A 1 370 ? -17.550 -1.877 10.113 1.00 92.94 370 LEU A C 1
ATOM 2907 O O . LEU A 1 370 ? -17.119 -2.821 9.444 1.00 92.94 370 LEU A O 1
ATOM 2911 N N . PRO A 1 371 ? -18.742 -1.332 9.825 1.00 89.88 371 PRO A N 1
ATOM 2912 C CA . PRO A 1 371 ? -19.493 -1.639 8.621 1.00 89.88 371 PRO A CA 1
ATOM 2913 C C . PRO A 1 371 ? -18.844 -0.981 7.391 1.00 89.88 371 PRO A C 1
ATOM 2915 O O . PRO A 1 371 ? -18.197 0.061 7.496 1.00 89.88 371 PRO A O 1
ATOM 2918 N N . ASN A 1 372 ? -19.052 -1.576 6.212 1.00 84.62 372 ASN A N 1
ATOM 2919 C CA . ASN A 1 372 ? -18.671 -1.015 4.904 1.00 84.62 372 ASN A CA 1
ATOM 2920 C C . ASN A 1 372 ? -17.188 -0.606 4.770 1.00 84.62 372 ASN A C 1
ATOM 2922 O O . ASN A 1 372 ? -16.863 0.372 4.099 1.00 84.62 372 ASN A O 1
ATOM 2926 N N . LEU A 1 373 ? -16.274 -1.331 5.419 1.00 89.19 373 LEU A N 1
ATOM 2927 C CA . LEU A 1 373 ? -14.842 -1.050 5.333 1.00 89.19 373 LEU A CA 1
ATOM 2928 C C . LEU A 1 373 ? -14.249 -1.706 4.077 1.00 89.19 373 LEU A C 1
ATOM 2930 O O . LEU A 1 373 ? -13.948 -2.897 4.078 1.00 89.19 373 LEU A O 1
ATOM 2934 N N . ASP A 1 374 ? -14.012 -0.944 3.013 1.00 88.56 374 ASP A N 1
ATOM 2935 C CA . ASP A 1 374 ? -13.370 -1.508 1.821 1.00 88.56 374 ASP A CA 1
ATOM 2936 C C . ASP A 1 374 ? -11.869 -1.735 2.062 1.00 88.56 374 ASP A C 1
ATOM 2938 O O . ASP A 1 374 ? -11.067 -0.800 2.109 1.00 88.56 374 ASP A O 1
ATOM 2942 N N . ARG A 1 375 ? -11.496 -3.000 2.289 1.00 90.44 375 ARG A N 1
ATOM 2943 C CA . ARG A 1 375 ? -10.108 -3.414 2.520 1.00 90.44 375 ARG A CA 1
ATOM 2944 C C . ARG A 1 375 ? -9.464 -3.868 1.220 1.00 90.44 375 ARG A C 1
ATOM 2946 O O . ARG A 1 375 ? -9.856 -4.891 0.655 1.00 90.44 375 ARG A O 1
ATOM 2953 N N . ALA A 1 376 ? -8.379 -3.204 0.853 1.00 92.00 376 ALA A N 1
ATOM 2954 C CA . ALA A 1 376 ? -7.387 -3.750 -0.057 1.00 92.00 376 ALA A CA 1
ATOM 2955 C C . ALA A 1 376 ? -6.499 -4.736 0.714 1.00 92.00 376 ALA A C 1
ATOM 2957 O O . ALA A 1 376 ? -5.844 -4.346 1.679 1.00 92.00 376 ALA A O 1
ATOM 2958 N N . ILE A 1 377 ? -6.521 -6.014 0.328 1.00 92.00 377 ILE A N 1
ATOM 2959 C CA . ILE A 1 377 ? -5.811 -7.114 1.000 1.00 92.00 377 ILE A CA 1
ATOM 2960 C C . ILE A 1 377 ? -4.580 -7.496 0.171 1.00 92.00 377 ILE A C 1
ATOM 2962 O O . ILE A 1 377 ? -4.693 -7.713 -1.031 1.00 92.00 377 ILE A O 1
ATOM 2966 N N . PHE A 1 378 ? -3.424 -7.624 0.825 1.00 91.75 378 PHE A N 1
ATOM 2967 C CA . PHE A 1 378 ? -2.116 -7.864 0.196 1.00 91.75 378 PHE A CA 1
ATOM 2968 C C . PHE A 1 378 ? -1.547 -9.268 0.470 1.00 91.75 378 PHE A C 1
ATOM 2970 O O . PHE A 1 378 ? -0.343 -9.513 0.379 1.00 91.75 378 PHE A O 1
ATOM 2977 N N . ILE A 1 379 ? -2.417 -10.199 0.856 1.00 87.06 379 ILE A N 1
ATOM 2978 C CA . ILE A 1 379 ? -2.102 -11.609 1.086 1.00 87.06 379 ILE A CA 1
ATOM 2979 C C . ILE A 1 379 ? -3.062 -12.443 0.240 1.00 87.06 379 ILE A C 1
ATOM 2981 O O . ILE A 1 379 ? -4.222 -12.071 0.066 1.00 87.06 379 ILE A O 1
ATOM 2985 N N . GLN A 1 380 ? -2.587 -13.582 -0.270 1.00 82.56 380 GLN A N 1
ATOM 2986 C CA . GLN A 1 380 ? -3.439 -14.532 -0.982 1.00 82.56 380 GLN A CA 1
ATOM 2987 C C . GLN A 1 380 ? -4.649 -14.957 -0.129 1.00 82.56 380 GLN A C 1
ATOM 2989 O O . GLN A 1 380 ? -4.578 -15.092 1.098 1.00 82.56 380 GLN A O 1
ATOM 2994 N N . ARG A 1 381 ? -5.785 -15.151 -0.801 1.00 78.75 381 ARG A N 1
ATOM 2995 C CA . ARG A 1 381 ? -7.097 -15.387 -0.180 1.00 78.75 381 ARG A CA 1
ATOM 2996 C C . ARG A 1 381 ? -7.187 -16.714 0.579 1.00 78.75 381 ARG A C 1
ATOM 2998 O O . ARG A 1 381 ? -7.946 -16.833 1.540 1.00 78.75 381 ARG A O 1
ATOM 3005 N N . ASP A 1 382 ? -6.427 -17.714 0.153 1.00 79.69 382 ASP A N 1
ATOM 3006 C CA . ASP A 1 382 ? -6.285 -19.011 0.823 1.00 79.69 382 ASP A CA 1
ATOM 3007 C C . ASP A 1 382 ? -5.628 -18.874 2.206 1.00 79.69 382 ASP A C 1
ATOM 3009 O O . ASP A 1 382 ? -5.948 -19.608 3.142 1.00 79.69 382 ASP A O 1
ATOM 3013 N N . LYS A 1 383 ? -4.737 -17.892 2.331 1.00 80.38 383 LYS A N 1
ATOM 3014 C CA . LYS A 1 383 ? -3.859 -17.670 3.471 1.00 80.38 383 LYS A CA 1
ATOM 3015 C C . LYS A 1 383 ? -4.433 -16.697 4.485 1.00 80.38 383 LYS A C 1
ATOM 3017 O O . LYS A 1 383 ? -4.078 -16.819 5.654 1.00 80.38 383 LYS A O 1
ATOM 3022 N N . TYR A 1 384 ? -5.249 -15.732 4.078 1.00 84.19 384 TYR A N 1
ATOM 3023 C CA . TYR A 1 384 ? -5.802 -14.730 4.985 1.00 84.19 384 TYR A CA 1
ATOM 3024 C C . TYR A 1 384 ? -7.315 -14.621 4.842 1.00 84.19 384 TYR A C 1
ATOM 3026 O O . TYR A 1 384 ? -7.839 -14.290 3.776 1.00 84.19 384 TYR A O 1
ATOM 3034 N N . ARG A 1 385 ? -8.019 -14.875 5.949 1.00 83.06 385 ARG A N 1
ATOM 3035 C CA . ARG A 1 385 ? -9.473 -14.742 6.031 1.00 83.06 385 ARG A CA 1
ATOM 3036 C C . ARG A 1 385 ? -9.827 -13.711 7.094 1.00 83.06 385 ARG A C 1
ATOM 3038 O O . ARG A 1 385 ? -9.766 -14.018 8.285 1.00 83.06 385 ARG A O 1
ATOM 3045 N N . PRO A 1 386 ? -10.209 -12.491 6.692 1.00 83.62 386 PRO A N 1
ATOM 3046 C CA . PRO A 1 386 ? -10.537 -11.474 7.666 1.00 83.62 386 PRO A CA 1
ATOM 3047 C C . PRO A 1 386 ? -11.772 -11.869 8.472 1.00 83.62 386 PRO A C 1
ATOM 3049 O O . PRO A 1 386 ? -12.734 -12.430 7.937 1.00 83.62 386 PRO A O 1
ATOM 3052 N N . ARG A 1 387 ? -11.787 -11.500 9.752 1.00 84.25 387 ARG A N 1
ATOM 3053 C CA . ARG A 1 387 ? -12.965 -11.713 10.595 1.00 84.25 387 ARG A CA 1
ATOM 3054 C C . ARG A 1 387 ? -14.107 -10.789 10.171 1.00 84.25 387 ARG A C 1
ATOM 3056 O O . ARG A 1 387 ? -13.949 -9.566 10.105 1.00 84.25 387 ARG A O 1
ATOM 3063 N N . MET A 1 388 ? -15.259 -11.392 9.893 1.00 87.06 388 MET A N 1
ATOM 3064 C CA . MET A 1 388 ? -16.485 -10.696 9.509 1.00 87.06 388 MET A CA 1
ATOM 3065 C C . MET A 1 388 ? -17.684 -11.192 10.321 1.00 87.06 388 MET A C 1
ATOM 3067 O O . MET A 1 388 ? -17.721 -12.346 10.754 1.00 87.06 388 MET A O 1
ATOM 3071 N N . THR A 1 389 ? -18.671 -10.322 10.527 1.00 87.12 389 THR A N 1
ATOM 3072 C CA . THR A 1 389 ? -19.974 -10.695 11.094 1.00 87.12 389 THR A CA 1
ATOM 3073 C C . THR A 1 389 ? -20.823 -11.444 10.063 1.00 87.12 389 THR A C 1
ATOM 3075 O O . THR A 1 389 ? -20.495 -11.502 8.877 1.00 87.12 389 THR A O 1
ATOM 3078 N N . ARG A 1 390 ? -21.978 -11.976 10.490 1.00 82.62 390 ARG A N 1
ATOM 3079 C CA . ARG A 1 390 ? -22.979 -12.560 9.574 1.00 82.62 390 ARG A CA 1
ATOM 3080 C C . ARG A 1 390 ? -23.499 -11.555 8.538 1.00 82.62 390 ARG A C 1
ATOM 3082 O O . ARG A 1 390 ? -23.914 -11.966 7.463 1.00 82.62 390 ARG A O 1
ATOM 3089 N N . HIS A 1 391 ? -23.441 -10.262 8.852 1.00 84.19 391 HIS A N 1
ATOM 3090 C CA . HIS A 1 391 ? -23.832 -9.166 7.965 1.00 84.19 391 HIS A CA 1
ATOM 3091 C C . HIS A 1 391 ? -22.656 -8.626 7.133 1.00 84.19 391 HIS A C 1
ATOM 3093 O O . HIS A 1 391 ? -22.753 -7.529 6.598 1.00 84.19 391 HIS A O 1
ATOM 3099 N N . GLN A 1 392 ? -21.546 -9.372 7.037 1.00 83.56 392 GLN A N 1
ATOM 3100 C CA . GLN A 1 392 ? -20.320 -8.977 6.327 1.00 83.56 392 GLN A CA 1
ATOM 3101 C C . GLN A 1 392 ? -19.651 -7.702 6.871 1.00 83.56 392 GLN A C 1
ATOM 3103 O O . GLN A 1 392 ? -18.878 -7.046 6.179 1.00 83.56 392 GLN A O 1
ATOM 3108 N N . GLU A 1 393 ? -19.892 -7.359 8.137 1.00 88.81 393 GLU A N 1
ATOM 3109 C CA . GLU A 1 393 ? -19.235 -6.217 8.775 1.00 88.81 393 GLU A CA 1
ATOM 3110 C C . GLU A 1 393 ? -17.884 -6.633 9.345 1.00 88.81 393 GLU A C 1
ATOM 3112 O O . GLU A 1 393 ? -17.682 -7.776 9.754 1.00 88.81 393 GLU A O 1
ATOM 3117 N N . HIS A 1 394 ? -16.950 -5.696 9.410 1.00 90.38 394 HIS A N 1
ATOM 3118 C CA . HIS A 1 394 ? -15.567 -5.981 9.742 1.00 90.38 394 HIS A CA 1
ATOM 3119 C C . HIS A 1 394 ? -15.389 -5.978 11.251 1.00 90.38 394 HIS A C 1
ATOM 3121 O O . HIS A 1 394 ? -15.804 -5.036 11.923 1.00 90.38 394 HIS A O 1
ATOM 3127 N N . VAL A 1 395 ? -14.756 -7.021 11.785 1.00 92.69 395 VAL A N 1
ATOM 3128 C CA . VAL A 1 395 ? -14.528 -7.156 13.226 1.00 92.69 395 VAL A CA 1
ATOM 3129 C C . VAL A 1 395 ? -13.061 -6.888 13.534 1.00 92.69 395 VAL A C 1
ATOM 3131 O O . VAL A 1 395 ? -12.186 -7.611 13.062 1.00 92.69 395 VAL A O 1
ATOM 3134 N N . LEU A 1 396 ? -12.799 -5.871 14.352 1.00 94.12 396 LEU A N 1
ATOM 3135 C CA . LEU A 1 396 ? -11.489 -5.591 14.930 1.00 94.12 396 LEU A CA 1
ATOM 3136 C C . LEU A 1 396 ? -11.482 -6.050 16.388 1.00 94.12 396 LEU A C 1
ATOM 3138 O O . LEU A 1 396 ? -12.171 -5.478 17.231 1.00 94.12 396 LEU A O 1
ATOM 3142 N N . THR A 1 397 ? -10.703 -7.087 16.688 1.00 94.94 397 THR A N 1
ATOM 3143 C CA . THR A 1 397 ? -10.470 -7.547 18.062 1.00 94.94 397 THR A CA 1
ATOM 3144 C C . THR A 1 397 ? -9.100 -7.064 18.517 1.00 94.94 397 THR A C 1
ATOM 3146 O O . THR A 1 397 ? -8.091 -7.511 17.990 1.00 94.94 397 THR A O 1
ATOM 3149 N N . PHE A 1 398 ? -9.041 -6.173 19.495 1.00 95.62 398 PHE A N 1
ATOM 3150 C CA . PHE A 1 398 ? -7.804 -5.650 20.064 1.00 95.62 398 PHE A CA 1
ATOM 3151 C C . PHE A 1 398 ? -7.185 -6.637 21.057 1.00 95.62 398 PHE A C 1
ATOM 3153 O O . PHE A 1 398 ? -7.881 -7.395 21.739 1.00 95.62 398 PHE A O 1
ATOM 3160 N N . ALA A 1 399 ? -5.857 -6.634 21.160 1.00 93.81 399 ALA A N 1
ATOM 3161 C CA . ALA A 1 399 ? -5.151 -7.452 22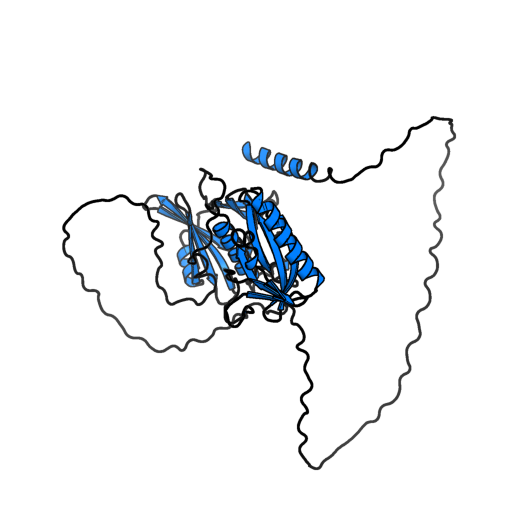.146 1.00 93.81 399 ALA A CA 1
ATOM 3162 C C . ALA A 1 399 ? -5.459 -6.974 23.579 1.00 93.81 399 ALA A C 1
ATOM 3164 O O . ALA A 1 399 ? -5.723 -7.782 24.486 1.00 93.81 399 ALA A O 1
ATOM 3165 N N . HIS A 1 400 ? -5.494 -5.653 23.760 1.00 94.38 400 HIS A N 1
ATOM 3166 C CA . HIS A 1 400 ? -5.747 -4.981 25.028 1.00 94.38 400 HIS A CA 1
ATOM 3167 C C . HIS A 1 400 ? -6.976 -4.068 24.934 1.00 94.38 400 HIS A C 1
ATOM 3169 O O . HIS A 1 400 ? -7.288 -3.529 23.880 1.00 94.38 400 HIS A O 1
ATOM 3175 N N . GLU A 1 401 ? -7.686 -3.912 26.052 1.00 95.31 401 GLU A N 1
ATOM 3176 C CA . GLU A 1 401 ? -8.858 -3.026 26.154 1.00 95.31 401 GLU A CA 1
ATOM 3177 C C . GLU A 1 401 ? -8.471 -1.553 25.976 1.00 95.31 401 GLU A C 1
ATOM 3179 O O . GLU A 1 401 ? -9.140 -0.828 25.248 1.00 95.31 401 GLU A O 1
ATOM 3184 N N . ILE A 1 402 ? -7.322 -1.162 26.536 1.00 95.19 402 ILE A N 1
ATOM 3185 C CA . ILE A 1 402 ? -6.749 0.183 26.403 1.00 95.19 402 ILE A CA 1
ATOM 3186 C C . ILE A 1 402 ? -6.526 0.545 24.927 1.00 95.19 402 ILE A C 1
ATOM 3188 O O . ILE A 1 402 ? -6.800 1.671 24.524 1.00 95.19 402 ILE A O 1
ATOM 3192 N N . ASP A 1 403 ? -6.089 -0.412 24.100 1.00 95.25 403 ASP A N 1
ATOM 3193 C CA . ASP A 1 403 ? -5.885 -0.174 22.667 1.00 95.25 403 ASP A CA 1
ATOM 3194 C C . ASP A 1 403 ? -7.219 0.129 21.965 1.00 95.25 403 ASP A C 1
ATOM 3196 O O . ASP A 1 403 ? -7.270 1.013 21.111 1.00 95.25 403 ASP A O 1
ATOM 3200 N N . ALA A 1 404 ? -8.296 -0.575 22.333 1.00 95.25 404 ALA A N 1
ATOM 3201 C CA . ALA A 1 404 ? -9.630 -0.348 21.777 1.00 95.25 404 ALA A CA 1
ATOM 3202 C C . ALA A 1 404 ? -10.193 1.021 22.192 1.00 95.25 404 ALA A C 1
ATOM 3204 O O . ALA A 1 404 ? -10.774 1.724 21.368 1.00 95.25 404 ALA A O 1
ATOM 3205 N N . GLU A 1 405 ? -9.990 1.415 23.451 1.00 95.38 405 GLU A N 1
ATOM 3206 C CA . GLU A 1 405 ? -10.393 2.727 23.976 1.00 95.38 405 GLU A CA 1
ATOM 3207 C C . GLU A 1 405 ? -9.641 3.870 23.308 1.00 95.38 405 GLU A C 1
ATOM 3209 O O . GLU A 1 405 ? -10.255 4.839 22.862 1.00 95.38 405 GLU A O 1
ATOM 3214 N N . ALA A 1 406 ? -8.321 3.737 23.184 1.00 95.56 406 ALA A N 1
ATOM 3215 C CA . ALA A 1 406 ? -7.496 4.711 22.490 1.00 95.56 406 ALA A CA 1
ATOM 3216 C C . ALA A 1 406 ? -7.910 4.834 21.014 1.00 95.56 406 ALA A C 1
ATOM 3218 O O . ALA A 1 406 ? -8.053 5.947 20.515 1.00 95.56 406 ALA A O 1
ATOM 3219 N N . PHE A 1 407 ? -8.198 3.718 20.335 1.00 95.94 407 PHE A N 1
ATOM 3220 C CA . PHE A 1 407 ? -8.696 3.741 18.957 1.00 95.94 407 PHE A CA 1
ATOM 3221 C C . PHE A 1 407 ? -10.025 4.501 18.837 1.00 95.94 407 PHE A C 1
ATOM 3223 O O . PHE A 1 407 ? -10.177 5.369 17.979 1.00 95.94 407 PHE A O 1
ATOM 3230 N N . GLU A 1 408 ? -10.991 4.203 19.708 1.00 94.56 408 GLU A N 1
ATOM 3231 C CA . GLU A 1 408 ? -12.301 4.863 19.721 1.00 94.56 408 GLU A CA 1
ATOM 3232 C C . GLU A 1 408 ? -12.196 6.368 20.026 1.00 94.56 408 GLU A C 1
ATOM 3234 O O . GLU A 1 408 ? -12.869 7.189 19.386 1.00 94.56 408 GLU A O 1
ATOM 3239 N N . SER A 1 409 ? -11.316 6.732 20.962 1.00 94.88 409 SER A N 1
ATOM 3240 C CA . SER A 1 409 ? -11.004 8.120 21.303 1.00 94.88 409 SER A CA 1
ATOM 3241 C C . SER A 1 409 ? -10.428 8.873 20.102 1.00 94.88 409 SER A C 1
ATOM 3243 O O . SER A 1 409 ? -10.939 9.936 19.747 1.00 94.88 409 SER A O 1
ATOM 3245 N N . GLU A 1 410 ? -9.438 8.306 19.409 1.00 95.06 410 GLU A N 1
ATOM 3246 C CA . GLU A 1 410 ? -8.817 8.941 18.239 1.00 95.06 410 GLU A CA 1
ATOM 3247 C C . GLU A 1 410 ? -9.802 9.121 17.077 1.00 95.06 410 GLU A C 1
ATOM 3249 O O . GLU A 1 410 ? -9.878 10.199 16.484 1.00 95.06 410 GLU A O 1
ATOM 3254 N N . ILE A 1 411 ? -10.649 8.125 16.791 1.00 93.69 411 ILE A N 1
ATOM 3255 C CA . ILE A 1 411 ? -11.717 8.269 15.785 1.00 93.69 411 ILE A CA 1
ATOM 3256 C C . ILE A 1 411 ? -12.699 9.387 16.172 1.00 93.69 411 ILE A C 1
ATOM 3258 O O . ILE A 1 411 ? -13.183 10.123 15.307 1.00 93.69 411 ILE A O 1
ATOM 3262 N N . THR A 1 412 ? -12.984 9.554 17.465 1.00 92.50 412 THR A N 1
ATOM 3263 C CA . THR A 1 412 ? -13.850 10.632 17.960 1.00 92.50 412 THR A CA 1
ATOM 3264 C C . THR A 1 412 ? -13.194 12.004 17.795 1.00 92.50 412 THR A C 1
ATOM 3266 O O . THR A 1 412 ? -13.848 12.930 17.310 1.00 92.50 412 THR A O 1
ATOM 3269 N N . ILE A 1 413 ? -11.903 12.134 18.112 1.00 93.06 413 ILE A N 1
ATOM 3270 C CA . ILE A 1 413 ? -11.123 13.364 17.905 1.00 93.06 413 ILE A CA 1
ATOM 3271 C C . ILE A 1 413 ? -11.101 13.739 16.419 1.00 93.06 413 ILE A C 1
ATOM 3273 O O . ILE A 1 413 ? -11.444 14.870 16.062 1.00 93.06 413 ILE A O 1
ATOM 3277 N N . LEU A 1 414 ? -10.794 12.779 15.545 1.00 91.94 414 LEU A N 1
ATOM 3278 C CA . LEU A 1 414 ? -10.796 12.964 14.093 1.00 91.94 414 LEU A CA 1
ATOM 3279 C C . LEU A 1 414 ? -12.167 13.410 13.570 1.00 91.94 414 LEU A C 1
ATOM 3281 O O . LEU A 1 414 ? -12.266 14.316 12.740 1.00 91.94 414 LEU A O 1
ATOM 3285 N N . ARG A 1 415 ? -13.250 12.834 14.100 1.00 90.06 415 ARG A N 1
ATOM 3286 C CA . ARG A 1 415 ? -14.618 13.244 13.764 1.00 90.06 415 ARG A CA 1
ATOM 3287 C C . ARG A 1 415 ? -14.883 14.695 14.142 1.00 90.06 415 ARG A C 1
ATOM 3289 O O . ARG A 1 415 ? -15.494 15.410 13.350 1.00 90.06 415 ARG A O 1
ATOM 3296 N N . HIS A 1 416 ? -14.440 15.136 15.317 1.00 87.88 416 HIS A N 1
ATOM 3297 C CA . HIS A 1 416 ? -14.580 16.532 15.722 1.00 87.88 416 HIS A CA 1
ATOM 3298 C C . HIS A 1 416 ? -13.794 17.467 14.803 1.00 87.88 416 HIS A C 1
ATOM 3300 O O . HIS A 1 416 ? -14.367 18.441 14.330 1.00 87.88 416 HIS A O 1
ATOM 3306 N N . GLN A 1 417 ? -12.545 17.138 14.473 1.00 85.75 417 GLN A N 1
ATOM 3307 C CA . GLN A 1 417 ? -11.719 17.936 13.559 1.00 85.75 417 GLN A CA 1
ATOM 3308 C C . GLN A 1 417 ? -12.347 18.052 12.162 1.00 85.75 417 GLN A C 1
ATOM 3310 O O . GLN A 1 417 ? -12.426 19.147 11.613 1.00 85.75 417 GLN A O 1
ATOM 3315 N N . SER A 1 418 ? -12.902 16.955 11.637 1.00 80.31 418 SER A N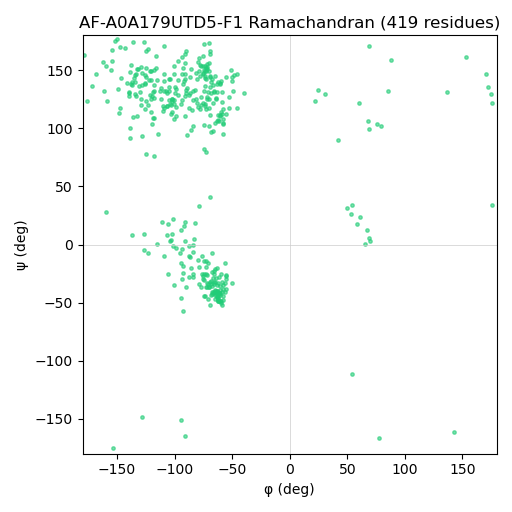 1
ATOM 3316 C CA . SER A 1 418 ? -13.528 16.906 10.304 1.00 80.31 418 SER A CA 1
ATOM 3317 C C . SER A 1 418 ? -14.827 17.713 10.148 1.00 80.31 418 SER A C 1
ATOM 3319 O O . SER A 1 418 ? -15.370 17.760 9.045 1.00 80.31 418 SER A O 1
ATOM 3321 N N . ARG A 1 419 ? -15.365 18.274 11.245 1.00 73.81 419 ARG A N 1
ATOM 3322 C CA . ARG A 1 419 ? -16.544 19.161 11.248 1.00 73.81 419 ARG A CA 1
ATOM 3323 C C . ARG A 1 419 ? -16.187 20.643 11.148 1.00 73.81 419 ARG A C 1
ATOM 3325 O O . ARG A 1 419 ? -17.072 21.440 10.864 1.00 73.81 419 ARG A O 1
ATOM 3332 N N . TYR A 1 420 ? -14.940 21.001 11.451 1.00 60.00 420 TYR A N 1
ATOM 3333 C CA . TYR A 1 420 ? -14.446 22.381 11.418 1.00 60.00 420 TYR A CA 1
ATOM 3334 C C . TYR A 1 420 ? -13.617 22.685 10.158 1.00 60.00 420 TYR A C 1
ATOM 3336 O O . TYR A 1 420 ? -13.151 23.810 10.001 1.00 60.00 420 TYR A O 1
ATOM 3344 N N . GLN A 1 421 ? -13.441 21.686 9.291 1.00 56.94 421 GLN A N 1
ATOM 3345 C CA . GLN A 1 421 ? -12.898 21.778 7.934 1.00 56.94 421 GLN A CA 1
ATOM 3346 C C . GLN A 1 421 ? -14.030 21.526 6.946 1.00 56.94 421 GLN A C 1
ATOM 3348 O O . GLN A 1 421 ? -14.089 22.259 5.939 1.00 56.94 421 GLN A O 1
#

Radius of gyration: 31.02 Å; Cα contacts (8 Å, |Δi|>4): 586; chains: 1; bounding box: 77×96×91 Å

Sequence (421 aa):
MAQDRQFAVDTQQRRQTNFTHGGRTFGPPPSTTPLGPSATLASAMLAAPIAPPVPPAPPPPPFGLRPRSNTPPLKSALRKPTPVPTTPTQKRSYERRRPAGGRTASPHAPGWFEVESPISSFAAPDSPSTTDSTSTDSFSLLDPFDHWAVGLFSRPTTATPLPFSNKGSKCHGDFDMPDALAQIEKDYDELFRLNFKPNLTAIFYLRDRDHRARILCQVHRSSSKIIYATLPLNVLILSRQDSYLLLCTKSSDGQGLRAWLSLEFETIEKMVLFHCAFIALRGQDSGCPISRIPDPFSLEEREIYGGRILDDSYLHALRIFQDHPSGAIRLQASIHSGEMADVPVWTAFIHHYVRSKSWMRRVDRKTIILPNLDRAIFIQRDKYRPRMTRHQEHVLTFAHEIDAEAFESEITILRHQSRYQ

Mean predicted aligned error: 17.42 Å

InterPro domains:
  IPR057081 PH domain, N-terminal, fungi [PF23074] (177-301)
  IPR057082 PH domain, C-terminal, fungi [PF23076] (303-414)

Organism: Blastomyces gilchristii (strain SLH14081) (NCBI:txid559298)

Solvent-accessible surface area (backbone atoms only — not comparable to full-atom values): 26546 Å² total; per-residue (Å²): 127,74,67,69,61,53,57,58,51,55,58,54,54,58,62,61,67,74,76,75,79,88,73,94,74,83,84,84,85,86,90,83,87,88,84,87,83,88,88,87,86,87,89,82,84,89,83,90,82,82,83,82,86,82,84,85,83,85,85,83,86,89,88,87,82,86,87,88,85,88,90,92,89,83,89,84,80,93,77,83,82,77,85,74,85,75,72,79,77,78,43,51,39,48,71,59,70,65,82,72,60,65,84,80,81,72,85,86,80,83,91,83,81,87,82,85,86,82,87,79,88,84,84,85,88,90,87,81,92,75,93,74,93,72,90,78,86,82,79,82,90,63,83,81,72,93,46,48,61,54,58,58,81,77,52,91,65,76,77,52,58,36,72,87,77,90,81,55,33,46,77,63,52,74,63,89,37,89,59,51,61,70,59,43,65,74,66,32,48,80,43,48,73,46,82,36,52,86,47,35,33,46,34,37,30,36,20,77,72,44,38,45,36,33,40,37,40,41,36,50,83,47,101,87,41,74,45,38,31,74,50,50,47,84,64,47,42,71,41,60,55,94,36,29,44,30,36,20,33,75,40,94,85,70,83,45,76,41,67,34,33,39,42,60,34,68,23,54,50,63,46,49,52,50,50,45,48,51,45,23,42,37,54,44,18,69,88,49,62,44,82,78,54,95,67,76,93,54,74,80,48,44,75,79,44,76,37,48,28,48,51,68,63,18,38,25,34,37,32,34,34,34,34,76,91,62,63,47,29,30,42,36,36,17,27,54,40,66,68,44,42,71,30,38,45,30,37,28,74,38,52,82,48,45,71,43,76,85,42,56,45,77,80,49,74,32,30,36,40,33,58,88,70,62,65,52,53,57,52,49,71,94,80,50,59,79,51,57,48,100,81,70,25,36,53,48,32,31,76,41,45,68,46,37,51,53,50,55,50,52,49,51,53,52,27,58,55,65,72,81,107

Nearest PDB structures (foldseek):
  7kx8-assembly1_A  TM=4.203E-01  e=2.479E+00  Homo sapiens
  8e0w-assembly2_B  TM=1.665E-01  e=1.609E+00  Mus musculus

pLDDT: mean 71.09, std 24.62, range [25.2, 96.12]

Secondary structure (DSSP, 8-state):
--HHHHHHHHHHHHHHHTTSS---PPPPPPP-------------------PPPPPPPPPPPPP----------------PPP--------EEGGGS---------PPP--------PPP-----------------------S----TTTTSSSS----PBPPP-SS--EE-S----TTHHHHHHHH-EEEEEEEETTTEEEEEEEETTTTEEEEEEEEESSSS-EEEEEEEGGGEEEEEETTEEEEEEEPTTSS-EEEEEEEE-SBHHHHHHHHHHHHHHHHH-TTS-GGG-------SPEEEEEEEEEETTEEEEEEEEE-TTT--EEEEEEE-SSTTTT-EEEEEE-HHHHT-STT-EEEETTEEEETT---EE-S-TTT----B-TTS-EEEEESSHHHHHHHHHHHHHHHHHTT--

Foldseek 3Di:
DVVVVVVVVVVVVVVVVVPPPDDDDDDDDDDDDDDDDDDDDDDDDDDDDDDDDDDDDDDDDDDDDDDDDDDDDDDDDDDDDDDDPPPPDQAALQVPDQPAQDDPDDDDDDDDDDDDDDDDDDDDDDDDDDDDDDDDDDDDDDPDPQALQQCLVVDDADFQFFDDDDPWKDFPADQPCPCPPVVQVVFWDWRDWDDIPPFKIWTWTAGRRFLWIKIKIWGDPDPPDITIDMDTLLQWAWDDDGQWTFTWGQDPVNPGTHGRIIGGDRGPSVVVSVLLLSLLSNCSGRVDFCVVPPYDSDNVWDWLAWFWWQWPSHIWIWTWTADDRRRWIKIWTARPDDRRHPRTQKMFTCLVPLLDPPQWDDPDLFKIWGAPTDISGSDRPVSHDGDADPVRIGITGGPHSVRVVSVVVSSPVSNVVSVVD